Protein AF-A0A7X4C287-F1 (afdb_monomer_lite)

Sequence (503 aa):
ALVDRQGRLVGMMSAIFASAGDTDIGINFAVSSELLLRVAEALISDGRVEYPAPGWRLEAAGRDRLARLAAPLVGAVSEGGPAARAGIRPGDTILKIGARRVRTPRDAVAALAVIRDPAAPLDIALLRGGQERVVALSFDAAPKAADPPDRPEATVDCPHPAPVCRVRQAVFPVSSFDPAASATRIGPALLVTNRHVVADRVNAVVHTPGGPRDARVVSSAYPGDLVLVAVPGLPADGFVPDLDGEVPDDGEFYAVGVDVARREVRVFDPGVLIAGPAEGAHLGRLHIRSRMQPGVSGGALVDERGQLVGIAVGGGEGRFEALPLDAVRSLLALRSDANAAETTGRLGAAFADCAAGMDAFRGRETDRTDRAELVETCAAARNHGQLLEAGRLLARAGDFDAAIALHGQAADQVPNSINARISLLVSLQLGGRFDEMTEHARRLMRMAPEDPQALRFAIQSGVWGNEPELAEEGYRALLKADPRQAEAARRFIDAAPPAPRRR

Foldseek 3Di:
DDADPVRHQQFAFDDQDDDPDDDRPVDTDTDGVLLVVLQVVCCVPPVDDDQDDQQWDWDFDDPVCCVVPQFTFGQQGHPPGQCVVLVHGGGKTWQDKAVFGHRGPVSVSVSRSSDNALQDFIWTWIDDPNDIDITTGHHPPPPPDDDDPDDPDDDPQANAQPLQFLQLLQKWWKAALNHFAIWGAAAQFKTKFFLLRHQQHQWIWTQDPVGIFIWGWQFFLQQAGMTMIGTPPRDNPTDHADLPDADDQWAWKWQWWAPPVVRGIYIFDIWIWLDFFPVPQLFAKTKIQTDDDPGSGNTFIAGSSNHTAFGFHADDPSIGITGGSVSVVNRVVRSPPPCRVVSSNQLSNLSVQLVVLLVVLVPDQDDPVSLVVNLVSQVSNLYLVSLLSNLVSCVVNLNLVSSLVSLVSSCSNHVLDLSSLLSNLVSCLQQLVLLVLQVSLVSNCVSPVLDLSSLVSQLSSCQQNVNVVSNVSSLVSCCVNPVVVSVVSVCCNVPPDHRDDRD

pLDDT: mean 87.01, std 13.42, range [31.7, 98.62]

Secondary structure (DSSP, 8-state):
-EE-TT--EEEEEEEE---TTS---S-EEEEEHHHHHHHHHHHHHTSS------SEEEEPPPHHHHTT----EEEEE-TTSHHHHTT--TT-EEEEETTEE-SSHHHHHHHHTT-S-SSS-EEEEEEETTEEEEEEE-PPPPP-PPPPS------TT--S-HHHHHGGGGEEEEESSSSSEEEEEEETTEEEE-HHHHTT-SEEEEEETTEEEEEEEEP----SS-EEEE-TT--TTS----S-----SSS-EEEEEEETTTTEEEEPPPB-EEE-PPTT-TT--EEE-S---TT-TT-EEEETT--EEEEEEEEETTEEEEEEHHHHHHHHHGGG-TTHHHHHHHHHHHHHHHHHHHHHHHTS---HHHHHHHHHHHHHHT-HHHHHHHHHHHHHTT-HHHHHHHHHHHHHHSTT-HHHHHHHHHHHHHTT-HHHHHHHHHHHHHHSTT-HHHHHHHHHHHHHTT-HHHHHHHHHHHHHH-HHHHHHHHHHHHTPPPPPPP-

Radius of gyration: 26.5 Å; chains: 1; bounding box: 57×56×80 Å

Structure (mmCIF, N/CA/C/O backbone):
data_AF-A0A7X4C287-F1
#
_entry.id   AF-A0A7X4C287-F1
#
loop_
_atom_site.group_PDB
_atom_site.id
_atom_site.type_symbol
_atom_site.label_atom_id
_atom_site.label_alt_id
_atom_site.label_comp_id
_atom_site.label_asym_id
_atom_site.label_entity_id
_atom_site.label_seq_id
_atom_site.pdbx_PDB_ins_code
_atom_site.Cartn_x
_atom_site.Cartn_y
_atom_site.Cartn_z
_atom_site.occupancy
_atom_site.B_iso_or_equiv
_atom_site.auth_seq_id
_atom_site.auth_comp_id
_atom_site.auth_asym_id
_atom_site.auth_atom_id
_atom_site.pdbx_PDB_model_num
ATOM 1 N N . ALA A 1 1 ? -8.483 24.176 -8.785 1.00 72.50 1 ALA A N 1
ATOM 2 C CA . ALA A 1 1 ? -9.586 24.427 -9.741 1.00 72.50 1 ALA A CA 1
ATOM 3 C C . ALA A 1 1 ? -9.074 25.319 -10.870 1.00 72.50 1 ALA A C 1
ATOM 5 O O . ALA A 1 1 ? -8.222 26.152 -10.594 1.00 72.50 1 ALA A O 1
ATOM 6 N N . LEU A 1 2 ? -9.554 25.140 -12.104 1.00 80.25 2 LEU A N 1
ATOM 7 C CA . LEU A 1 2 ? -9.300 26.037 -13.236 1.00 80.25 2 LEU A CA 1
ATOM 8 C C . LEU A 1 2 ? -10.534 26.923 -13.434 1.00 80.25 2 LEU A C 1
ATOM 10 O O . LEU A 1 2 ? -11.640 26.405 -13.612 1.00 80.25 2 LEU A O 1
ATOM 14 N N . VAL A 1 3 ? -10.346 28.240 -13.388 1.00 83.50 3 VAL A N 1
ATOM 15 C CA . VAL A 1 3 ? -11.427 29.233 -13.464 1.00 83.50 3 VAL A CA 1
ATOM 16 C C . VAL A 1 3 ? -11.161 30.242 -14.581 1.00 83.50 3 VAL A C 1
ATOM 18 O O . VAL A 1 3 ? -10.005 30.525 -14.893 1.00 83.50 3 VAL A O 1
ATOM 21 N N . ASP A 1 4 ? -12.214 30.763 -15.209 1.00 84.25 4 ASP A N 1
ATOM 22 C CA . ASP A 1 4 ? -12.087 31.834 -16.205 1.00 84.25 4 ASP A CA 1
ATOM 23 C C . ASP A 1 4 ? -11.972 33.233 -15.565 1.00 84.25 4 ASP A C 1
ATOM 25 O O . ASP A 1 4 ? -11.997 33.387 -14.343 1.00 84.25 4 ASP A O 1
ATOM 29 N N . ARG A 1 5 ? -11.849 34.287 -16.389 1.00 84.12 5 ARG A N 1
ATOM 30 C CA . ARG A 1 5 ? -11.689 35.681 -15.915 1.00 84.12 5 ARG A CA 1
ATOM 31 C C . ARG A 1 5 ? -12.911 36.218 -15.158 1.00 84.12 5 ARG A C 1
ATOM 33 O O . ARG A 1 5 ? -12.816 37.280 -14.554 1.00 84.12 5 ARG A O 1
ATOM 40 N N . GLN A 1 6 ? -14.040 35.515 -15.208 1.00 90.56 6 GLN A N 1
ATOM 41 C CA . GLN A 1 6 ? -15.276 35.834 -14.497 1.00 90.56 6 GLN A CA 1
ATOM 42 C C . GLN A 1 6 ? -15.448 34.973 -13.233 1.00 90.56 6 GLN A C 1
ATOM 44 O O . GLN A 1 6 ? -16.472 35.074 -12.564 1.00 90.56 6 GLN A O 1
ATOM 49 N N . GLY A 1 7 ? -14.466 34.125 -12.902 1.00 79.31 7 GLY A N 1
ATOM 50 C CA . GLY A 1 7 ? -14.496 33.241 -11.738 1.00 79.31 7 GLY A CA 1
ATOM 51 C C . GLY A 1 7 ? -15.322 31.967 -11.932 1.00 79.31 7 GLY A C 1
ATOM 52 O O . GLY A 1 7 ? -15.587 31.264 -10.958 1.00 79.31 7 GLY A O 1
ATOM 53 N N . ARG A 1 8 ? -15.738 31.632 -13.161 1.00 85.75 8 ARG A N 1
ATOM 54 C CA . ARG A 1 8 ? -16.513 30.408 -13.423 1.00 85.75 8 ARG A CA 1
ATOM 55 C C . ARG A 1 8 ? -15.588 29.199 -13.486 1.00 85.75 8 ARG A C 1
ATOM 57 O O . ARG A 1 8 ? -14.542 29.254 -14.128 1.00 85.75 8 ARG A O 1
ATOM 64 N N . LEU A 1 9 ? -15.994 28.088 -12.868 1.00 77.50 9 LEU A N 1
ATOM 65 C CA . LEU A 1 9 ? -15.259 26.822 -12.916 1.00 77.50 9 LEU A CA 1
ATOM 66 C C . LEU A 1 9 ? -15.301 26.225 -14.331 1.00 77.50 9 LEU A C 1
ATOM 68 O O . LEU A 1 9 ? -16.338 25.744 -14.788 1.00 77.50 9 LEU A O 1
ATOM 72 N N . VAL A 1 10 ? -14.155 26.203 -15.007 1.00 85.44 10 VAL A N 1
ATOM 73 C CA . VAL A 1 10 ? -14.007 25.620 -16.352 1.00 85.44 10 VAL A CA 1
ATOM 74 C C . VAL A 1 10 ? -13.330 24.247 -16.330 1.00 85.44 10 VAL A C 1
ATOM 76 O O . VAL A 1 10 ? -13.422 23.497 -17.302 1.00 85.44 10 VAL A O 1
ATOM 79 N N . GLY A 1 11 ? -12.702 23.864 -15.214 1.00 82.12 11 GLY A N 1
ATOM 80 C CA . GLY A 1 11 ? -12.133 22.528 -15.056 1.00 82.12 11 GLY A CA 1
ATOM 81 C C . GLY A 1 11 ? -11.500 22.250 -13.697 1.00 82.12 11 GLY A C 1
ATOM 82 O O . GLY A 1 11 ? -11.347 23.134 -12.854 1.00 82.12 11 GLY A O 1
ATOM 83 N N . MET A 1 12 ? -11.107 20.999 -13.484 1.00 81.12 12 MET A N 1
ATOM 84 C CA . MET A 1 12 ? -10.323 20.550 -12.337 1.00 81.12 12 MET A CA 1
ATOM 85 C C . MET A 1 12 ? -8.932 20.162 -12.816 1.00 81.12 12 MET A C 1
ATOM 87 O O . MET A 1 12 ? -8.792 19.366 -13.737 1.00 81.12 12 MET A O 1
ATOM 91 N N . MET A 1 13 ? -7.912 20.731 -12.181 1.00 75.81 13 MET A N 1
ATOM 92 C CA . MET A 1 13 ? -6.512 20.392 -12.433 1.00 75.81 13 MET A CA 1
ATOM 93 C C . MET A 1 13 ? -6.326 18.894 -12.197 1.00 75.81 13 MET A C 1
ATOM 95 O O . MET A 1 13 ? -6.603 18.417 -11.100 1.00 75.81 13 MET A O 1
ATOM 99 N N . SER A 1 14 ? -5.938 18.161 -13.234 1.00 61.72 14 SER A N 1
ATOM 100 C CA . SER A 1 14 ? -5.915 16.696 -13.225 1.00 61.72 14 SER A CA 1
ATOM 101 C C . SER A 1 14 ? -4.514 16.126 -13.400 1.00 61.72 14 SER A C 1
ATOM 103 O O . SER A 1 14 ? -4.267 15.003 -12.979 1.00 61.72 14 SER A O 1
ATOM 105 N N . ALA A 1 15 ? -3.607 16.878 -14.032 1.00 47.62 15 ALA A N 1
ATOM 106 C CA . ALA A 1 15 ? -2.198 16.524 -14.147 1.00 47.62 15 ALA A CA 1
ATOM 107 C C . ALA A 1 15 ? -1.341 17.764 -14.439 1.00 47.62 15 ALA A C 1
ATOM 109 O O . ALA A 1 15 ? -1.744 18.646 -15.200 1.00 47.62 15 ALA A O 1
ATOM 110 N N . ILE A 1 16 ? -0.133 17.784 -13.881 1.00 43.06 16 ILE A N 1
ATOM 111 C CA . ILE A 1 16 ? 0.959 18.671 -14.292 1.00 43.06 16 ILE A CA 1
ATOM 112 C C . ILE A 1 16 ? 1.892 17.812 -15.139 1.00 43.06 16 ILE A C 1
ATOM 114 O O . ILE A 1 16 ? 2.242 16.706 -14.721 1.00 43.06 16 ILE A O 1
ATOM 118 N N . PHE A 1 17 ? 2.273 18.268 -16.332 1.00 36.88 17 PHE A N 1
ATOM 119 C CA . PHE A 1 17 ? 3.331 17.574 -17.061 1.00 36.88 17 PHE A CA 1
ATOM 120 C C . PHE A 1 17 ? 4.672 17.969 -16.443 1.00 36.88 17 PHE A C 1
ATOM 122 O O . PHE A 1 17 ? 5.236 19.003 -16.781 1.00 36.88 17 PHE A O 1
ATOM 129 N N . ALA A 1 18 ? 5.172 17.130 -15.542 1.00 38.06 18 ALA A N 1
ATOM 130 C CA . ALA A 1 18 ? 6.602 16.980 -15.340 1.00 38.06 18 ALA A CA 1
ATOM 131 C C . ALA A 1 18 ? 7.008 15.744 -16.147 1.00 38.06 18 ALA A C 1
ATOM 133 O O . ALA A 1 18 ? 6.605 14.622 -15.828 1.00 38.06 18 ALA A O 1
ATOM 134 N N . SER A 1 19 ? 7.743 15.924 -17.243 1.00 31.70 19 SER A N 1
ATOM 135 C CA . SER A 1 19 ? 8.478 14.801 -17.833 1.00 31.70 19 SER A CA 1
ATOM 136 C C . SER A 1 19 ? 9.385 14.212 -16.751 1.00 31.70 19 SER A C 1
ATOM 138 O O . SER A 1 19 ? 9.904 14.955 -15.921 1.00 31.70 19 SER A O 1
ATOM 140 N N . ALA A 1 20 ? 9.558 12.887 -16.723 1.00 47.16 20 ALA A N 1
ATOM 141 C CA . ALA A 1 20 ? 10.474 12.236 -15.790 1.00 47.16 20 ALA A CA 1
ATOM 142 C C . ALA A 1 20 ? 11.896 12.804 -15.992 1.00 47.16 20 ALA A C 1
ATOM 144 O O . ALA A 1 20 ? 12.608 12.395 -16.906 1.00 47.16 20 ALA A O 1
ATOM 145 N N . GLY A 1 21 ? 12.244 13.795 -15.163 1.00 53.41 21 GLY A N 1
ATOM 146 C CA . GLY A 1 21 ? 13.443 14.626 -15.254 1.00 53.41 21 GLY A CA 1
ATOM 147 C C . GLY A 1 21 ? 13.271 15.960 -16.001 1.00 53.41 21 GLY A C 1
ATOM 148 O O . GLY A 1 21 ? 13.894 16.112 -17.042 1.00 53.41 21 GLY A O 1
ATOM 149 N N . ASP A 1 22 ? 12.425 16.886 -15.529 1.00 39.62 22 ASP A N 1
ATOM 150 C CA . ASP A 1 22 ? 12.721 18.331 -15.342 1.00 39.62 22 ASP A CA 1
ATOM 151 C C . ASP A 1 22 ? 11.448 19.116 -14.943 1.00 39.62 22 ASP A C 1
ATOM 153 O O . ASP A 1 22 ? 10.330 18.615 -15.059 1.00 39.62 22 ASP A O 1
ATOM 157 N N . THR A 1 23 ? 11.667 20.321 -14.412 1.00 42.25 23 THR A N 1
ATOM 158 C CA . THR A 1 23 ? 10.747 21.351 -13.880 1.00 42.25 23 THR A CA 1
ATOM 159 C C . THR A 1 23 ? 9.369 21.518 -14.549 1.00 42.25 23 THR A C 1
ATOM 161 O O . THR A 1 23 ? 9.158 21.188 -15.714 1.00 42.25 23 THR A O 1
ATOM 164 N N . ASP A 1 24 ? 8.419 22.110 -13.803 1.00 46.09 24 ASP A N 1
ATOM 165 C CA . ASP A 1 24 ? 7.130 22.584 -14.335 1.00 46.09 24 ASP A CA 1
ATOM 166 C C . ASP A 1 24 ? 7.372 23.595 -15.471 1.00 46.09 24 ASP A C 1
ATOM 168 O O . ASP A 1 24 ? 7.812 24.722 -15.247 1.00 46.09 24 ASP A O 1
ATOM 172 N N . ILE A 1 25 ? 7.090 23.181 -16.708 1.00 47.09 25 ILE A N 1
ATOM 173 C CA . ILE A 1 25 ? 7.227 24.009 -17.916 1.00 47.09 25 ILE A CA 1
ATOM 174 C C . ILE A 1 25 ? 6.059 24.997 -18.107 1.00 47.09 25 ILE A C 1
ATOM 176 O O . ILE A 1 25 ? 5.927 25.602 -19.171 1.00 47.09 25 ILE A O 1
ATOM 180 N N . GLY A 1 26 ? 5.179 25.155 -17.111 1.00 47.06 26 GLY A N 1
ATOM 181 C CA . GLY A 1 26 ? 4.063 26.101 -17.137 1.00 47.06 26 GLY A CA 1
ATOM 182 C C . GLY A 1 26 ? 2.848 25.617 -17.934 1.00 47.06 26 GLY A C 1
ATOM 183 O O . GLY A 1 26 ? 1.980 26.421 -18.281 1.00 47.06 26 GLY A O 1
ATOM 184 N N . ILE A 1 27 ? 2.754 24.313 -18.225 1.00 53.16 27 ILE A N 1
ATOM 185 C CA . ILE A 1 27 ? 1.614 23.704 -18.921 1.00 53.16 27 ILE A CA 1
ATOM 186 C C . ILE A 1 27 ? 0.907 22.738 -17.978 1.00 53.16 27 ILE A C 1
ATOM 188 O O . ILE A 1 27 ? 1.402 21.663 -17.639 1.00 53.16 27 ILE A O 1
ATOM 192 N N . ASN A 1 28 ? -0.307 23.124 -17.610 1.00 58.56 28 ASN A N 1
ATOM 193 C CA . ASN A 1 28 ? -1.145 22.398 -16.679 1.00 58.56 28 ASN A CA 1
ATOM 194 C C . ASN A 1 28 ? -2.379 21.841 -17.386 1.00 58.56 28 ASN A C 1
ATOM 196 O O . ASN A 1 28 ? -3.052 22.552 -18.136 1.00 58.56 28 ASN A O 1
ATOM 200 N N . PHE A 1 29 ? -2.697 20.575 -17.131 1.00 68.88 29 PHE A N 1
ATOM 201 C CA . PHE A 1 29 ? -3.876 19.933 -17.692 1.00 68.88 29 PHE A CA 1
ATOM 202 C C . PHE A 1 29 ? -5.019 19.969 -16.688 1.00 68.88 29 PHE A C 1
ATOM 204 O O . PHE A 1 29 ? -4.877 19.587 -15.523 1.00 68.88 29 PHE A O 1
ATOM 211 N N . ALA A 1 30 ? -6.179 20.399 -17.171 1.00 74.69 30 ALA A N 1
ATOM 212 C CA . ALA A 1 30 ? -7.422 20.316 -16.434 1.00 74.69 30 ALA A CA 1
ATOM 213 C C . ALA A 1 30 ? -8.404 19.404 -17.168 1.00 74.69 30 ALA A C 1
ATOM 215 O O . ALA A 1 30 ? -8.601 19.515 -18.380 1.00 74.69 30 ALA A O 1
ATOM 216 N N . VAL A 1 31 ? -9.063 18.539 -16.408 1.00 80.38 31 VAL A N 1
ATOM 217 C CA . VAL A 1 31 ? -10.293 17.880 -16.834 1.00 80.38 31 VAL A CA 1
ATOM 218 C C . VAL A 1 31 ? -11.388 18.942 -16.897 1.00 80.38 31 VAL A C 1
ATOM 220 O O . VAL A 1 31 ? -11.570 19.706 -15.950 1.00 80.38 31 VAL A O 1
ATOM 223 N N . SER A 1 32 ? -12.116 19.008 -18.013 1.00 83.19 32 SER A N 1
ATOM 224 C CA . SER A 1 32 ? -13.195 19.987 -18.206 1.00 83.19 32 SER A CA 1
ATOM 225 C C . SER A 1 32 ? -14.269 19.865 -17.124 1.00 83.19 32 SER A C 1
ATOM 227 O O . SER A 1 32 ? -14.614 18.746 -16.734 1.00 83.19 32 SER A O 1
ATOM 229 N N . SER A 1 33 ? -14.868 20.986 -16.721 1.00 83.12 33 SER A N 1
ATOM 230 C CA . SER A 1 33 ? -15.991 20.987 -15.776 1.00 83.12 33 SER A CA 1
ATOM 231 C C . SER A 1 33 ? -17.195 20.192 -16.293 1.00 83.12 33 SER A C 1
ATOM 233 O O . SER A 1 33 ? -17.889 19.577 -15.500 1.00 83.12 33 SER A O 1
ATOM 235 N N . GLU A 1 34 ? -17.397 20.113 -17.610 1.00 82.56 34 GLU A N 1
ATOM 236 C CA . GLU A 1 34 ? -18.433 19.276 -18.230 1.00 82.56 34 GLU A CA 1
ATOM 237 C C . GLU A 1 34 ? -18.241 17.780 -17.923 1.00 82.56 34 GLU A C 1
ATOM 239 O O . GLU A 1 34 ? -19.153 17.134 -17.409 1.00 82.56 34 GLU A O 1
ATOM 244 N N . LEU A 1 35 ? -17.040 17.244 -18.173 1.00 83.75 35 LEU A N 1
ATOM 245 C CA . LEU A 1 35 ? -16.695 15.862 -17.818 1.00 83.75 35 LEU A CA 1
ATOM 246 C C . LEU A 1 35 ? -16.789 15.629 -16.306 1.00 83.75 35 LEU A C 1
ATOM 248 O O . LEU A 1 35 ? -17.308 14.604 -15.878 1.00 83.75 35 LEU A O 1
ATOM 252 N N . LEU A 1 36 ? -16.321 16.587 -15.503 1.00 82.62 36 LEU A N 1
ATOM 253 C CA . LEU A 1 36 ? -16.396 16.505 -14.047 1.00 82.62 36 LEU A CA 1
ATOM 254 C C . LEU A 1 36 ? -17.843 16.432 -13.550 1.00 82.62 36 LEU A C 1
ATOM 256 O O . LEU A 1 36 ? -18.150 15.593 -12.711 1.00 82.62 36 LEU A O 1
ATOM 260 N N . LEU A 1 37 ? -18.728 17.275 -14.085 1.00 82.44 37 LEU A N 1
ATOM 261 C CA . LEU A 1 37 ? -20.148 17.277 -13.741 1.00 82.44 37 LEU A CA 1
ATOM 262 C C . LEU A 1 37 ? -20.827 15.980 -14.175 1.00 82.44 37 LEU A C 1
ATOM 264 O O . LEU A 1 37 ? -21.576 15.423 -13.386 1.00 82.44 37 LEU A O 1
ATOM 268 N N . ARG A 1 38 ? -20.528 15.460 -15.372 1.00 85.06 38 ARG A N 1
ATOM 269 C CA . ARG A 1 38 ? -21.048 14.160 -15.827 1.00 85.06 38 ARG A CA 1
ATOM 270 C C . ARG A 1 38 ? -20.617 13.027 -14.896 1.00 85.06 38 ARG A C 1
ATOM 272 O O . ARG A 1 38 ? -21.438 12.208 -14.508 1.00 85.06 38 ARG A O 1
ATOM 279 N N . VAL A 1 39 ? -19.328 12.967 -14.561 1.00 82.75 39 VAL A N 1
ATOM 280 C CA . VAL A 1 39 ? -18.770 11.942 -13.667 1.00 82.75 39 VAL A CA 1
ATOM 281 C C . VAL A 1 39 ? -19.390 12.050 -12.279 1.00 82.75 39 VAL A C 1
ATOM 283 O O . VAL A 1 39 ? -19.796 11.038 -11.722 1.00 82.75 39 VAL A O 1
ATOM 286 N N . ALA A 1 40 ? -19.499 13.263 -11.736 1.00 79.19 40 ALA A N 1
ATOM 287 C CA . ALA A 1 40 ? -20.133 13.492 -10.445 1.00 79.19 40 ALA A CA 1
ATOM 288 C C . ALA A 1 40 ? -21.609 13.072 -10.462 1.00 79.19 40 ALA A C 1
ATOM 290 O O . ALA A 1 40 ? -22.034 12.352 -9.569 1.00 79.19 40 ALA A O 1
ATOM 291 N N . GLU A 1 41 ? -22.365 13.464 -11.489 1.00 78.56 41 GLU A N 1
ATOM 292 C CA . GLU A 1 41 ? -23.777 13.110 -11.649 1.00 78.56 41 GLU A CA 1
ATOM 293 C C . GLU A 1 41 ? -23.967 11.592 -11.748 1.00 78.56 41 GLU A C 1
ATOM 295 O O . GLU A 1 41 ? -24.723 11.050 -10.956 1.00 78.56 41 GLU A O 1
ATOM 300 N N . ALA A 1 42 ? -23.202 10.897 -12.597 1.00 74.31 42 ALA A N 1
ATOM 301 C CA . ALA A 1 42 ? -23.262 9.436 -12.732 1.00 74.31 42 ALA A CA 1
ATOM 302 C C . ALA A 1 42 ? -22.866 8.691 -11.440 1.00 74.31 42 ALA A C 1
ATOM 304 O O . ALA A 1 42 ? -23.449 7.668 -11.091 1.00 74.31 42 ALA A O 1
ATOM 305 N N . LEU A 1 43 ? -21.890 9.210 -10.687 1.00 72.44 43 LEU A N 1
ATOM 306 C CA . LEU A 1 43 ? -21.524 8.650 -9.382 1.00 72.44 43 LEU A CA 1
ATOM 307 C C . LEU A 1 43 ? -22.593 8.904 -8.310 1.00 72.44 43 LEU A C 1
ATOM 309 O O . LEU A 1 43 ? -22.719 8.093 -7.394 1.00 72.44 43 LEU A O 1
ATOM 313 N N . ILE A 1 44 ? -23.336 10.010 -8.410 1.00 71.62 44 ILE A N 1
ATOM 314 C CA . ILE A 1 44 ? -24.450 10.345 -7.515 1.00 71.62 44 ILE A CA 1
ATOM 315 C C . ILE A 1 44 ? -25.695 9.512 -7.853 1.00 71.62 44 ILE A C 1
ATOM 317 O O . ILE A 1 44 ? -26.338 9.018 -6.932 1.00 71.62 44 ILE A O 1
ATOM 321 N N . SER A 1 45 ? -26.040 9.353 -9.136 1.00 69.75 45 SER A N 1
ATOM 322 C CA . SER A 1 45 ? -27.241 8.634 -9.581 1.00 69.75 45 SER A CA 1
ATOM 323 C C . SER A 1 45 ? -27.068 7.119 -9.558 1.00 69.75 45 SER A C 1
ATOM 325 O O . SER A 1 45 ? -27.901 6.415 -8.995 1.00 69.75 45 SER A O 1
ATOM 327 N N . ASP A 1 46 ? -25.983 6.621 -10.152 1.00 69.50 46 ASP A N 1
ATOM 328 C CA . ASP A 1 46 ? -25.831 5.206 -10.510 1.00 69.50 46 ASP A CA 1
ATOM 329 C C . ASP A 1 46 ? -24.678 4.522 -9.760 1.00 69.50 46 ASP A C 1
ATOM 331 O O . ASP A 1 46 ? -24.461 3.318 -9.903 1.00 69.50 46 ASP A O 1
ATOM 335 N N . GLY A 1 47 ? -23.905 5.278 -8.970 1.00 67.75 47 GLY A N 1
ATOM 336 C CA . GLY A 1 47 ? -22.785 4.770 -8.168 1.00 67.75 47 GLY A CA 1
ATOM 337 C C . GLY A 1 47 ? -21.546 4.357 -8.974 1.00 67.75 47 GLY A C 1
ATOM 338 O O . GLY A 1 47 ? -20.525 3.997 -8.387 1.00 67.75 47 GLY A O 1
ATOM 339 N N . ARG A 1 48 ? -21.599 4.436 -10.308 1.00 71.88 48 ARG A N 1
ATOM 340 C CA . ARG A 1 48 ? -20.523 4.066 -11.238 1.00 71.88 48 ARG A CA 1
ATOM 341 C C . ARG A 1 48 ? -20.568 4.934 -12.490 1.00 71.88 48 ARG A C 1
ATOM 343 O O . ARG A 1 48 ? -21.604 5.482 -12.841 1.00 71.88 48 ARG A O 1
ATOM 350 N N . VAL A 1 49 ? -19.437 5.037 -13.185 1.00 75.62 49 VAL A N 1
ATOM 351 C CA . VAL A 1 49 ? -19.339 5.772 -14.455 1.00 75.62 49 VAL A CA 1
ATOM 352 C C . VAL A 1 49 ? -19.075 4.788 -15.579 1.00 75.62 49 VAL A C 1
ATOM 354 O O . VAL A 1 49 ? -18.008 4.180 -15.631 1.00 75.62 49 VAL A O 1
ATOM 357 N N . GLU A 1 50 ? -20.015 4.676 -16.511 1.00 75.00 50 GLU A N 1
ATOM 358 C CA . GLU A 1 50 ? -19.817 3.926 -17.749 1.00 75.00 50 GLU A CA 1
ATOM 359 C C . GLU A 1 50 ? -19.485 4.878 -18.906 1.00 75.00 50 GLU A C 1
ATOM 361 O O . GLU A 1 50 ? -20.038 5.977 -19.042 1.00 75.00 50 GLU A O 1
ATOM 366 N N . TYR A 1 51 ? -18.539 4.472 -19.752 1.00 80.12 51 TYR A N 1
ATOM 367 C CA . TYR A 1 51 ? -18.180 5.207 -20.960 1.00 80.12 51 TYR A CA 1
ATOM 368 C C . TYR A 1 51 ? -18.747 4.474 -22.177 1.00 80.12 51 TYR A C 1
ATOM 370 O O . TYR A 1 51 ? -18.443 3.294 -22.359 1.00 80.12 51 TYR A O 1
ATOM 378 N N . PRO A 1 52 ? -19.551 5.145 -23.019 1.00 81.12 52 PRO A N 1
ATOM 379 C CA . PRO A 1 52 ? -20.187 4.492 -24.151 1.00 81.12 52 PRO A CA 1
ATOM 380 C C . PRO A 1 52 ? -19.138 4.019 -25.165 1.00 81.12 52 PRO A C 1
ATOM 382 O O . PRO A 1 52 ? -18.298 4.794 -25.631 1.00 81.12 52 PRO A O 1
ATOM 385 N N . ALA A 1 53 ? -19.186 2.731 -25.510 1.00 86.81 53 ALA A N 1
ATOM 386 C CA . ALA A 1 53 ? -18.292 2.120 -26.486 1.00 86.81 53 ALA A CA 1
ATOM 387 C C . ALA A 1 53 ? -18.954 2.130 -27.878 1.00 86.81 53 ALA A C 1
ATOM 389 O O . ALA A 1 53 ? -19.930 1.414 -28.096 1.00 86.81 53 ALA A O 1
ATOM 390 N N . PRO A 1 54 ? -18.449 2.909 -28.853 1.00 89.50 54 PRO A N 1
ATOM 391 C CA . PRO A 1 54 ? -19.110 3.076 -30.153 1.00 89.50 54 PRO A CA 1
ATOM 392 C C . PRO A 1 54 ? -18.990 1.847 -31.056 1.00 89.50 54 PRO A C 1
ATOM 394 O O . PRO A 1 54 ? -19.690 1.753 -32.058 1.00 89.50 54 PRO A O 1
ATOM 397 N N . GLY A 1 55 ? -18.106 0.897 -30.736 1.00 91.00 55 GLY A N 1
ATOM 398 C CA . GLY A 1 55 ? -17.879 -0.280 -31.575 1.00 91.00 55 GLY A CA 1
ATOM 399 C C . GLY A 1 55 ? -17.191 0.042 -32.905 1.00 91.00 55 GLY A C 1
ATOM 400 O O . GLY A 1 55 ? -17.272 -0.748 -33.836 1.00 91.00 55 GLY A O 1
ATOM 401 N N . TRP A 1 56 ? -16.512 1.187 -33.021 1.00 94.00 56 TRP A N 1
ATOM 402 C CA . TRP A 1 56 ? -15.594 1.485 -34.123 1.00 94.00 56 TRP A CA 1
ATOM 403 C C . TRP A 1 56 ? -14.144 1.501 -33.631 1.00 94.00 56 TRP A C 1
ATOM 405 O O . TRP A 1 56 ? -13.870 1.720 -32.449 1.00 94.00 56 TRP A O 1
ATOM 415 N N . ARG A 1 57 ? -13.194 1.343 -34.552 1.00 93.12 57 ARG A N 1
ATOM 416 C CA . ARG A 1 57 ? -11.777 1.643 -34.336 1.00 93.12 57 ARG A CA 1
ATOM 417 C C . ARG A 1 57 ? -11.367 2.764 -35.271 1.00 93.12 57 ARG A C 1
ATOM 419 O O . ARG A 1 57 ? -11.494 2.627 -36.487 1.00 93.12 57 ARG A O 1
ATOM 426 N N . LEU A 1 58 ? -10.886 3.858 -34.690 1.00 92.94 58 LEU A N 1
ATOM 427 C CA . LEU A 1 58 ? -10.395 5.006 -35.439 1.00 92.94 58 LEU A CA 1
ATOM 428 C C . LEU A 1 58 ? -8.880 4.940 -35.598 1.00 92.94 58 LEU A C 1
ATOM 430 O O . LEU A 1 58 ? -8.154 4.672 -34.643 1.00 92.94 58 LEU A O 1
ATOM 434 N N . GLU A 1 59 ? -8.423 5.252 -36.798 1.00 90.12 59 GLU A N 1
ATOM 435 C CA . GLU A 1 59 ? -7.025 5.371 -37.172 1.00 90.12 59 GLU A CA 1
ATOM 436 C C . GLU A 1 59 ? -6.697 6.840 -37.439 1.00 90.12 59 GLU A C 1
ATOM 438 O O . GLU A 1 59 ? -7.537 7.630 -37.892 1.00 90.12 59 GLU A O 1
ATOM 443 N N . ALA A 1 60 ? -5.463 7.233 -37.126 1.00 84.12 60 ALA A N 1
ATOM 444 C CA . ALA A 1 60 ? -4.988 8.565 -37.462 1.00 84.12 60 ALA A CA 1
ATOM 445 C C . ALA A 1 60 ? -4.943 8.729 -38.988 1.00 84.12 60 ALA A C 1
ATOM 447 O O . ALA A 1 60 ? -4.557 7.812 -39.712 1.00 84.12 60 ALA A O 1
ATOM 448 N N . ALA A 1 61 ? -5.317 9.909 -39.484 1.00 75.38 61 ALA A N 1
ATOM 449 C CA . ALA A 1 61 ? -5.177 10.204 -40.903 1.00 75.38 61 ALA A CA 1
ATOM 450 C C . ALA A 1 61 ? -3.698 10.140 -41.322 1.00 75.38 61 ALA A C 1
ATOM 452 O O . ALA A 1 61 ? -2.828 10.681 -40.641 1.00 75.38 61 ALA A O 1
ATOM 453 N N . GLY A 1 62 ? -3.415 9.505 -42.464 1.00 69.94 62 GLY A N 1
ATOM 454 C CA . GLY A 1 62 ? -2.093 9.562 -43.092 1.00 69.94 62 GLY A CA 1
ATOM 455 C C . GLY A 1 62 ? -1.710 10.997 -43.483 1.00 69.94 62 GLY A C 1
ATOM 456 O O . GLY A 1 62 ? -2.583 11.858 -43.635 1.00 69.94 62 GLY A O 1
ATOM 457 N N . ARG A 1 63 ? -0.407 11.260 -43.665 1.00 64.75 63 ARG A N 1
ATOM 458 C CA . ARG A 1 63 ? 0.145 12.613 -43.909 1.00 64.75 63 ARG A CA 1
ATOM 459 C C . ARG A 1 63 ? -0.557 13.355 -45.057 1.00 64.75 63 ARG A C 1
ATOM 461 O O . ARG A 1 63 ? -0.876 14.532 -44.915 1.00 64.75 63 ARG A O 1
ATOM 468 N N . ASP A 1 64 ? -0.895 12.648 -46.132 1.00 64.62 64 ASP A N 1
ATOM 469 C CA . ASP A 1 64 ? -1.540 13.224 -47.321 1.00 64.62 64 ASP A CA 1
ATOM 470 C C . ASP A 1 64 ? -2.992 13.662 -47.065 1.00 64.62 64 ASP A C 1
ATOM 472 O O . ASP A 1 64 ? -3.470 14.638 -47.647 1.00 64.62 64 ASP A O 1
ATOM 476 N N . ARG A 1 65 ? -3.705 12.963 -46.166 1.00 63.66 65 ARG A N 1
ATOM 477 C CA . ARG A 1 65 ? -5.053 13.351 -45.721 1.00 63.66 65 ARG A CA 1
ATOM 478 C C . ARG A 1 65 ? -5.003 14.447 -44.674 1.00 63.66 65 ARG A C 1
ATOM 480 O O . ARG A 1 65 ? -5.810 15.355 -44.775 1.00 63.66 65 ARG A O 1
ATOM 487 N N . LEU A 1 66 ? -4.058 14.419 -43.735 1.00 61.50 66 LEU A N 1
ATOM 488 C CA . LEU A 1 66 ? -3.878 15.485 -42.737 1.00 61.50 66 LEU A CA 1
ATOM 489 C C . LEU A 1 66 ? -3.754 16.874 -43.383 1.00 61.50 66 LEU A C 1
ATOM 491 O O . LEU A 1 66 ? -4.326 17.832 -42.870 1.00 61.50 66 LEU A O 1
ATOM 495 N N . ALA A 1 67 ? -3.071 16.965 -44.529 1.00 58.91 67 ALA A N 1
ATOM 496 C CA . ALA A 1 67 ? -2.911 18.205 -45.290 1.00 58.91 67 ALA A CA 1
ATOM 497 C C . ALA A 1 67 ? -4.206 18.714 -45.963 1.00 58.91 67 ALA A C 1
ATOM 499 O O . ALA A 1 67 ? -4.299 19.895 -46.284 1.00 58.91 67 ALA A O 1
ATOM 500 N N . ARG A 1 68 ? -5.201 17.844 -46.191 1.00 65.31 68 ARG A N 1
ATOM 501 C CA . ARG A 1 68 ? -6.463 18.173 -46.888 1.00 65.31 68 ARG A CA 1
ATOM 502 C C . ARG A 1 68 ? -7.679 18.202 -45.957 1.00 65.31 68 ARG A C 1
ATOM 504 O O . ARG A 1 68 ? -8.572 19.022 -46.130 1.00 65.31 68 ARG A O 1
ATOM 511 N N . LEU A 1 69 ? -7.723 17.286 -44.994 1.00 68.75 69 LEU A N 1
ATOM 512 C CA . LEU A 1 69 ? -8.814 17.039 -44.060 1.00 68.75 69 LEU A CA 1
ATOM 513 C C . LEU A 1 69 ? -8.251 16.379 -42.787 1.00 68.75 69 LEU A C 1
ATOM 515 O O . LEU A 1 69 ? -8.000 15.174 -42.742 1.00 68.75 69 LEU A O 1
ATOM 519 N N . ALA A 1 70 ? -8.054 17.175 -41.738 1.00 76.50 70 ALA A N 1
ATOM 520 C CA . ALA A 1 70 ? -7.594 16.698 -40.435 1.00 76.50 70 ALA A CA 1
ATOM 521 C C . ALA A 1 70 ? -8.745 16.030 -39.663 1.00 76.50 70 ALA A C 1
ATOM 523 O O . ALA A 1 70 ? -9.375 16.679 -38.830 1.00 76.50 70 ALA A O 1
ATOM 524 N N . ALA A 1 71 ? -9.043 14.768 -39.983 1.00 85.19 71 ALA A N 1
ATOM 525 C CA . ALA A 1 71 ? -10.085 13.965 -39.344 1.00 85.19 71 ALA A CA 1
ATOM 526 C C . ALA A 1 71 ? -9.738 12.459 -39.385 1.00 85.19 71 ALA A C 1
ATOM 528 O O . ALA A 1 71 ? -9.158 12.001 -40.373 1.00 85.19 71 ALA A O 1
ATOM 529 N N . PRO A 1 72 ? -10.059 11.675 -38.338 1.00 90.88 72 PRO A N 1
ATOM 530 C CA . PRO A 1 72 ? -9.699 10.260 -38.257 1.00 90.88 72 PRO A CA 1
ATOM 531 C C . PRO A 1 72 ? -10.534 9.363 -39.178 1.00 90.88 72 PRO A C 1
ATOM 533 O O . PRO A 1 72 ? -11.705 9.636 -39.452 1.00 90.88 72 PRO A O 1
ATOM 536 N N . LEU A 1 73 ? -9.926 8.253 -39.603 1.00 91.75 73 LEU A N 1
ATOM 537 C CA . LEU A 1 73 ? -10.531 7.235 -40.463 1.00 91.75 73 LEU A CA 1
ATOM 538 C C . LEU A 1 73 ? -11.079 6.080 -39.622 1.00 91.75 73 LEU A C 1
ATOM 540 O O . LEU A 1 73 ? -10.423 5.628 -38.691 1.00 91.75 73 LEU A O 1
ATOM 544 N N . VAL A 1 74 ? -12.249 5.556 -39.967 1.00 94.75 74 VAL A N 1
ATOM 545 C CA . VAL A 1 74 ? -12.763 4.302 -39.414 1.00 94.75 74 VAL A CA 1
ATOM 546 C C . VAL A 1 74 ? -12.005 3.143 -40.063 1.00 94.75 74 VAL A C 1
ATOM 548 O O . VAL A 1 74 ? -12.202 2.859 -41.243 1.00 94.75 74 VAL A O 1
ATOM 551 N N . GLY A 1 75 ? -11.134 2.482 -39.302 1.00 90.38 75 GLY A N 1
ATOM 552 C CA . GLY A 1 75 ? -10.375 1.311 -39.755 1.00 90.38 75 GLY A CA 1
ATOM 553 C C . GLY A 1 75 ? -11.154 0.006 -39.597 1.00 90.38 75 GLY A C 1
ATOM 554 O O . GLY A 1 75 ? -11.062 -0.892 -40.427 1.00 90.38 75 GLY A O 1
ATOM 555 N N . ALA A 1 76 ? -11.985 -0.090 -38.557 1.00 92.06 76 ALA A N 1
ATOM 556 C CA . ALA A 1 76 ? -12.881 -1.226 -38.367 1.00 92.06 76 ALA A CA 1
ATOM 557 C C . ALA A 1 76 ? -14.156 -0.832 -37.629 1.00 92.06 76 ALA A C 1
ATOM 559 O O . ALA A 1 76 ? -14.183 0.151 -36.886 1.00 92.06 76 ALA A O 1
ATOM 560 N N . VAL A 1 77 ? -15.185 -1.654 -37.797 1.00 94.81 77 VAL A N 1
ATOM 561 C CA . VAL A 1 77 ? -16.441 -1.576 -37.057 1.00 94.81 77 VAL A CA 1
ATOM 562 C C . VAL A 1 77 ? -16.778 -2.981 -36.568 1.00 94.81 77 VAL A C 1
ATOM 564 O O . VAL A 1 77 ? -16.686 -3.933 -37.340 1.00 94.81 77 VAL A O 1
ATOM 567 N N . SER A 1 78 ? -17.118 -3.111 -35.289 1.00 90.38 78 SER A N 1
ATOM 568 C CA . SER A 1 78 ? -17.579 -4.359 -34.689 1.00 90.38 78 SER A CA 1
ATOM 569 C C . SER A 1 78 ? -18.933 -4.743 -35.273 1.00 90.38 78 SER A C 1
ATOM 571 O O . SER A 1 78 ? -19.863 -3.932 -35.293 1.00 90.38 78 SER A O 1
ATOM 573 N N . GLU A 1 79 ? -19.048 -5.986 -35.726 1.00 86.75 79 GLU A N 1
ATOM 574 C CA . GLU A 1 79 ? -20.290 -6.526 -36.270 1.00 86.75 79 GLU A CA 1
ATOM 575 C C . GLU A 1 79 ? -21.417 -6.457 -35.227 1.00 86.75 79 GLU A C 1
ATOM 577 O O . GLU A 1 79 ? -21.204 -6.727 -34.047 1.00 86.75 79 GLU A O 1
ATOM 582 N N . GLY A 1 80 ? -22.600 -5.994 -35.641 1.00 83.19 80 GLY A N 1
ATOM 583 C CA . GLY A 1 80 ? -23.755 -5.808 -34.754 1.00 83.19 80 GLY A CA 1
ATOM 584 C C . GLY A 1 80 ? -23.643 -4.676 -33.718 1.00 83.19 80 GLY A C 1
ATOM 585 O O . GLY A 1 80 ? -24.631 -4.397 -33.040 1.00 83.19 80 GLY A O 1
ATOM 586 N N . GLY A 1 81 ? -22.495 -3.997 -33.595 1.00 86.69 81 GLY A N 1
ATOM 587 C CA . GLY A 1 81 ? -22.267 -2.930 -32.611 1.00 86.69 81 GLY A CA 1
ATOM 588 C C . GLY A 1 81 ? -22.930 -1.582 -32.954 1.00 86.69 81 GLY A C 1
ATOM 589 O O . GLY A 1 81 ? -23.400 -1.399 -34.080 1.00 86.69 81 GLY A O 1
ATOM 590 N N . PRO A 1 82 ? -22.933 -0.600 -32.025 1.00 91.56 82 PRO A N 1
ATOM 591 C CA . PRO A 1 82 ? -23.605 0.696 -32.200 1.00 91.56 82 PRO A CA 1
ATOM 592 C C . PRO A 1 82 ? -23.252 1.416 -33.510 1.00 91.56 82 PRO A C 1
ATOM 594 O O . PRO A 1 82 ? -24.139 1.819 -34.259 1.00 91.56 82 PRO A O 1
ATOM 597 N N . ALA A 1 83 ? -21.963 1.501 -33.852 1.00 93.19 83 ALA A N 1
ATOM 598 C CA . ALA A 1 83 ? -21.508 2.096 -35.107 1.00 93.19 83 ALA A CA 1
ATOM 599 C C . ALA A 1 83 ? -22.003 1.337 -36.351 1.00 93.19 83 ALA A C 1
ATOM 601 O O . ALA A 1 83 ? -22.408 1.972 -37.325 1.00 93.19 83 ALA A O 1
ATOM 602 N N . ALA A 1 84 ? -22.023 -0.000 -36.324 1.00 92.31 84 ALA A N 1
ATOM 603 C CA . ALA A 1 84 ? -22.545 -0.798 -37.435 1.00 92.31 84 ALA A CA 1
ATOM 604 C C . ALA A 1 84 ? -24.046 -0.554 -37.635 1.00 92.31 84 ALA A C 1
ATOM 606 O O . ALA A 1 84 ? -24.491 -0.367 -38.768 1.00 92.31 84 ALA A O 1
ATOM 607 N N . ARG A 1 85 ? -24.815 -0.491 -36.538 1.00 92.00 85 ARG A N 1
ATOM 608 C CA . ARG A 1 85 ? -26.260 -0.203 -36.558 1.00 92.00 85 ARG A CA 1
ATOM 609 C C . ARG A 1 85 ? -26.567 1.216 -37.034 1.00 92.00 85 ARG A C 1
ATOM 611 O O . ARG A 1 85 ? -27.501 1.402 -37.806 1.00 92.00 85 ARG A O 1
ATOM 618 N N . ALA A 1 86 ? -25.726 2.185 -36.674 1.00 92.44 86 ALA A N 1
ATOM 619 C CA . ALA A 1 86 ? -25.758 3.548 -37.213 1.00 92.44 86 ALA A CA 1
ATOM 620 C C . ALA A 1 86 ? -25.328 3.626 -38.695 1.00 92.44 86 ALA A C 1
ATOM 622 O O . ALA A 1 86 ? -25.324 4.697 -39.303 1.00 92.44 86 ALA A O 1
ATOM 623 N N . GLY A 1 87 ? -24.941 2.497 -39.298 1.00 93.56 87 GLY A N 1
ATOM 624 C CA . GLY A 1 87 ? -24.554 2.403 -40.698 1.00 93.56 87 GLY A CA 1
ATOM 625 C C . GLY A 1 87 ? -23.152 2.927 -40.994 1.00 93.56 87 GLY A C 1
ATOM 626 O O . GLY A 1 87 ? -22.853 3.159 -42.170 1.00 93.56 87 GLY A O 1
ATOM 627 N N . ILE A 1 88 ? -22.304 3.115 -39.976 1.00 96.44 88 ILE A N 1
ATOM 628 C CA . ILE A 1 88 ? -20.890 3.500 -40.097 1.00 96.44 88 ILE A CA 1
ATOM 629 C C . ILE A 1 88 ? -20.083 2.296 -40.572 1.00 96.44 88 ILE A C 1
ATOM 631 O O . ILE A 1 88 ? -20.339 1.158 -40.179 1.00 96.44 88 ILE A O 1
ATOM 635 N N . ARG A 1 89 ? -19.123 2.538 -41.462 1.00 95.19 89 ARG A N 1
ATOM 636 C CA . ARG A 1 89 ? -18.370 1.495 -42.163 1.00 95.19 89 ARG A CA 1
ATOM 637 C C . ARG A 1 89 ? -16.874 1.800 -42.159 1.00 95.19 89 ARG A C 1
ATOM 639 O O . ARG A 1 89 ? -16.492 2.973 -42.120 1.00 95.19 89 ARG A O 1
ATOM 646 N N . PRO A 1 90 ? -16.017 0.768 -42.261 1.00 95.12 90 PRO A N 1
ATOM 647 C CA . PRO A 1 90 ? -14.611 0.975 -42.579 1.00 95.12 90 PRO A CA 1
ATOM 648 C C . PRO A 1 90 ? -14.453 1.868 -43.819 1.00 95.12 90 PRO A C 1
ATOM 650 O O . PRO A 1 90 ? -15.163 1.697 -44.811 1.00 95.12 90 PRO A O 1
ATOM 653 N N . GLY A 1 91 ? -13.545 2.841 -43.748 1.00 91.06 91 GLY A N 1
ATOM 654 C CA . GLY A 1 91 ? -13.322 3.849 -44.788 1.00 91.06 91 GLY A CA 1
ATOM 655 C C . GLY A 1 91 ? -14.040 5.191 -44.576 1.00 91.06 91 GLY A C 1
ATOM 656 O O . GLY A 1 91 ? -13.680 6.168 -45.240 1.00 91.06 91 GLY A O 1
ATOM 657 N N . ASP A 1 92 ? -14.987 5.285 -43.637 1.00 95.00 92 ASP A N 1
ATOM 658 C CA . ASP A 1 92 ? -15.607 6.561 -43.255 1.00 95.00 92 ASP A CA 1
ATOM 659 C C . ASP A 1 92 ? -14.627 7.472 -42.520 1.00 95.00 92 ASP A C 1
ATOM 661 O O . ASP A 1 92 ? -13.809 7.017 -41.729 1.00 95.00 92 ASP A O 1
ATOM 665 N N . THR A 1 93 ? -14.728 8.782 -42.728 1.00 93.50 93 THR A N 1
ATOM 666 C CA . THR A 1 93 ? -13.931 9.765 -41.975 1.00 93.50 93 THR A CA 1
ATOM 667 C C . THR A 1 93 ? -14.828 10.529 -41.009 1.00 93.50 93 THR A C 1
ATOM 669 O O . THR A 1 93 ? -15.775 11.170 -41.452 1.00 93.50 93 THR A O 1
ATOM 672 N N . ILE A 1 94 ? -14.551 10.481 -39.705 1.00 95.44 94 ILE A N 1
ATOM 673 C CA . ILE A 1 94 ? -15.410 11.105 -38.685 1.00 95.44 94 ILE A CA 1
ATOM 674 C C . ILE A 1 94 ? -15.053 12.584 -38.526 1.00 95.44 94 ILE A C 1
ATOM 676 O O . ILE A 1 94 ? -13.949 12.915 -38.109 1.00 95.44 94 ILE A O 1
ATOM 680 N N . LEU A 1 95 ? -15.996 13.474 -38.833 1.00 93.00 95 LEU A N 1
ATOM 681 C CA . LEU A 1 95 ? -15.810 14.928 -38.821 1.00 93.00 95 LEU A CA 1
ATOM 682 C C . LEU A 1 95 ? -16.276 15.565 -37.507 1.00 93.00 95 LEU A C 1
ATOM 684 O O . LEU A 1 95 ? -15.629 16.483 -36.988 1.00 93.00 95 LEU A O 1
ATOM 688 N N . LYS A 1 96 ? -17.416 15.109 -36.973 1.00 93.94 96 LYS A N 1
ATOM 689 C CA . LYS A 1 96 ? -18.004 15.607 -35.720 1.00 93.94 96 LYS A CA 1
ATOM 690 C C . LYS A 1 96 ? -18.725 14.500 -34.960 1.00 93.94 96 LYS A C 1
ATOM 692 O O . LYS A 1 96 ? -19.288 13.599 -35.574 1.00 93.94 96 LYS A O 1
ATOM 697 N N . ILE A 1 97 ? -18.737 14.631 -33.639 1.00 93.88 97 ILE A N 1
ATOM 698 C CA . ILE A 1 97 ? -19.537 13.835 -32.706 1.00 93.88 97 ILE A CA 1
ATOM 699 C C . ILE A 1 97 ? -20.324 14.830 -31.848 1.00 93.88 97 ILE A C 1
ATOM 701 O O . ILE A 1 97 ? -19.731 15.621 -31.107 1.00 93.88 97 ILE A O 1
ATOM 705 N N . GLY A 1 98 ? -21.647 14.848 -32.002 1.00 88.94 98 GLY A N 1
ATOM 706 C CA . GLY A 1 98 ? -22.503 15.915 -31.491 1.00 88.94 98 GLY A CA 1
ATOM 707 C C . GLY A 1 98 ? -22.010 17.291 -31.957 1.00 88.94 98 GLY A C 1
ATOM 708 O O . GLY A 1 98 ? -21.711 17.514 -33.132 1.00 88.94 98 GLY A O 1
ATOM 709 N N . ALA A 1 99 ? -21.841 18.220 -31.015 1.00 85.31 99 ALA A N 1
ATOM 710 C CA . ALA A 1 99 ? -21.314 19.556 -31.300 1.00 85.31 99 ALA A CA 1
ATOM 711 C C . ALA A 1 99 ? -19.779 19.605 -31.480 1.00 85.31 99 ALA A C 1
ATOM 713 O O . ALA A 1 99 ? -19.236 20.631 -31.903 1.00 85.31 99 ALA A O 1
ATOM 714 N N . ARG A 1 100 ? -19.048 18.527 -31.161 1.00 87.94 100 ARG A N 1
ATOM 715 C CA . ARG A 1 100 ? -17.579 18.540 -31.084 1.00 87.94 100 ARG A CA 1
ATOM 716 C C . ARG A 1 100 ? -16.948 18.091 -32.397 1.00 87.94 100 ARG A C 1
ATOM 718 O O . ARG A 1 100 ? -17.222 17.006 -32.902 1.00 87.94 100 ARG A O 1
ATOM 725 N N . ARG A 1 101 ? -16.057 18.923 -32.945 1.00 90.69 101 ARG A N 1
ATOM 726 C CA . ARG A 1 101 ? -15.244 18.571 -34.119 1.00 90.69 101 ARG A CA 1
ATOM 727 C C . ARG A 1 101 ? -14.181 17.548 -33.728 1.00 90.69 101 ARG A C 1
ATOM 729 O O . ARG A 1 101 ? -13.507 17.725 -32.718 1.00 90.69 101 ARG A O 1
ATOM 736 N N . VAL A 1 102 ? -14.006 16.528 -34.560 1.00 92.00 102 VAL A N 1
ATOM 737 C CA . VAL A 1 102 ? -13.040 15.452 -34.342 1.00 92.00 102 VAL A CA 1
ATOM 738 C C . VAL A 1 102 ? -11.895 15.609 -35.334 1.00 92.00 102 VAL A C 1
ATOM 740 O O . VAL A 1 102 ? -12.111 15.535 -36.540 1.00 92.00 102 VAL A O 1
ATOM 743 N N . ARG A 1 103 ? -10.676 15.846 -34.837 1.00 88.31 103 ARG A N 1
ATOM 744 C CA . ARG A 1 103 ? -9.465 15.940 -35.670 1.00 88.31 103 ARG A CA 1
ATOM 745 C C . ARG A 1 103 ? -8.552 14.735 -35.506 1.00 88.31 103 ARG A C 1
ATOM 747 O O . ARG A 1 103 ? -7.854 14.344 -36.437 1.00 88.31 103 ARG A O 1
ATOM 754 N N . THR A 1 104 ? -8.585 14.128 -34.328 1.00 87.00 104 THR A N 1
ATOM 755 C CA . THR A 1 104 ? -7.798 12.957 -33.956 1.00 87.00 104 THR A CA 1
ATOM 756 C C . THR A 1 104 ? -8.692 11.874 -33.348 1.00 87.00 104 THR A C 1
ATOM 758 O O . THR A 1 104 ? -9.777 12.180 -32.848 1.00 87.00 104 THR A O 1
ATOM 761 N N . PRO A 1 105 ? -8.241 10.606 -33.300 1.00 89.44 105 PRO A N 1
ATOM 762 C CA . PRO A 1 105 ? -8.949 9.565 -32.554 1.00 89.44 105 PRO A CA 1
ATOM 763 C C . PRO A 1 105 ? -9.185 9.927 -31.077 1.00 89.44 105 PRO A C 1
ATOM 765 O O . PRO A 1 105 ? -10.210 9.560 -30.509 1.00 89.44 105 PRO A O 1
ATOM 768 N N . ARG A 1 106 ? -8.275 10.695 -30.456 1.00 85.44 106 ARG A N 1
ATOM 769 C CA . ARG A 1 106 ? -8.421 11.155 -29.064 1.00 85.44 106 ARG A CA 1
ATOM 770 C C . ARG A 1 106 ? -9.562 12.157 -28.900 1.00 85.44 106 ARG A C 1
ATOM 772 O O . ARG A 1 106 ? -10.261 12.103 -27.893 1.00 85.44 106 ARG A O 1
ATOM 779 N N . ASP A 1 107 ? -9.800 13.009 -29.895 1.00 86.38 107 ASP A N 1
ATOM 780 C CA . ASP A 1 107 ? -10.932 13.944 -29.868 1.00 86.38 107 ASP A CA 1
ATOM 781 C C . ASP A 1 107 ? -12.266 13.198 -29.865 1.00 86.38 107 ASP A C 1
ATOM 783 O O . ASP A 1 107 ? -13.210 13.634 -29.210 1.00 86.38 107 ASP A O 1
ATOM 787 N N . ALA A 1 108 ? -12.335 12.054 -30.557 1.00 89.25 108 ALA A N 1
ATOM 788 C CA . ALA A 1 108 ? -13.531 11.223 -30.571 1.00 89.25 108 ALA A CA 1
ATOM 789 C C . ALA A 1 108 ? -13.810 10.611 -29.193 1.00 89.25 108 ALA A C 1
ATOM 791 O O . ALA A 1 108 ? -14.939 10.667 -28.715 1.00 89.25 108 ALA A O 1
ATOM 792 N N . VAL A 1 109 ? -12.772 10.096 -28.524 1.00 87.62 109 VAL A N 1
ATOM 793 C CA . VAL A 1 109 ? -12.879 9.593 -27.144 1.00 87.62 109 VAL A CA 1
ATOM 794 C C . VAL A 1 109 ? -13.332 10.709 -26.201 1.00 87.62 109 VAL A C 1
ATOM 796 O O . VAL A 1 109 ? -14.266 10.520 -25.428 1.00 87.62 109 VAL A O 1
ATOM 799 N N . ALA A 1 110 ? -12.729 11.896 -26.301 1.00 84.56 110 ALA A N 1
ATOM 800 C CA . ALA A 1 110 ? -13.088 13.039 -25.467 1.00 84.56 110 ALA A CA 1
ATOM 801 C C . ALA A 1 110 ? -14.520 13.542 -25.719 1.00 84.56 110 ALA A C 1
ATOM 803 O O . ALA A 1 110 ? -15.178 14.001 -24.788 1.00 84.56 110 ALA A O 1
ATOM 804 N N . ALA A 1 111 ? -15.006 13.463 -26.961 1.00 88.25 111 ALA A N 1
ATOM 805 C CA . ALA A 1 111 ? -16.375 13.831 -27.303 1.00 88.25 111 ALA A CA 1
ATOM 806 C C . ALA A 1 111 ? -17.402 12.831 -26.756 1.00 88.25 111 ALA A C 1
ATOM 808 O O . ALA A 1 111 ? -18.439 13.249 -26.253 1.00 88.25 111 ALA A O 1
ATOM 809 N N . LEU A 1 112 ? -17.096 11.532 -26.792 1.00 89.19 112 LEU A N 1
ATOM 810 C CA . LEU A 1 112 ? -17.956 10.491 -26.224 1.00 89.19 112 LEU A CA 1
ATOM 811 C C . LEU A 1 112 ? -17.968 10.517 -24.688 1.00 89.19 112 LEU A C 1
ATOM 813 O O . LEU A 1 112 ? -18.992 10.250 -24.065 1.00 89.19 112 LEU A O 1
ATOM 817 N N . ALA A 1 113 ? -16.846 10.890 -24.068 1.00 85.44 113 ALA A N 1
ATOM 818 C CA . ALA A 1 113 ? -16.694 10.917 -22.617 1.00 85.44 113 ALA A CA 1
ATOM 819 C C . ALA A 1 113 ? -17.573 11.956 -21.900 1.00 85.44 113 ALA A C 1
ATOM 821 O O . ALA A 1 113 ?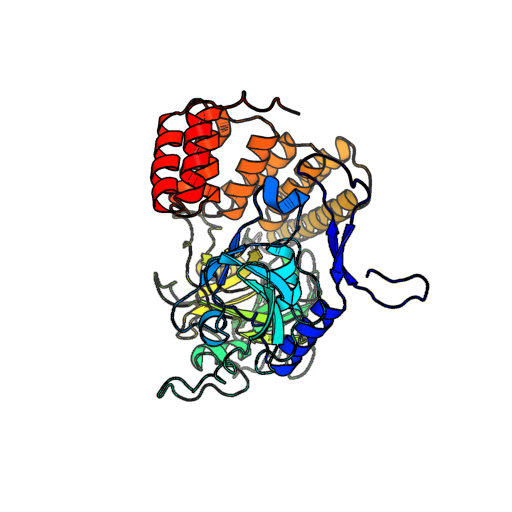 -17.750 11.840 -20.692 1.00 85.44 113 ALA A O 1
ATOM 822 N N . VAL A 1 114 ? -18.117 12.955 -22.602 1.00 85.50 114 VAL A N 1
ATOM 823 C CA . VAL A 1 114 ? -18.985 13.994 -22.011 1.00 85.50 114 VAL A CA 1
ATOM 824 C C . VAL A 1 114 ? -20.483 13.745 -22.231 1.00 85.50 114 VAL A C 1
ATOM 826 O O . VAL A 1 114 ? -21.309 14.520 -21.758 1.00 85.50 114 VAL A O 1
ATOM 829 N N . ILE A 1 115 ? -20.857 12.654 -22.906 1.00 84.25 115 ILE A N 1
ATOM 830 C CA . ILE A 1 115 ? -22.259 12.347 -23.224 1.00 84.25 115 ILE A CA 1
ATOM 831 C C . ILE A 1 115 ? -23.008 11.914 -21.967 1.00 84.25 115 ILE A C 1
ATOM 833 O O . ILE A 1 115 ? -22.666 10.906 -21.349 1.00 84.25 115 ILE A O 1
ATOM 837 N N . ARG A 1 116 ? -24.045 12.670 -21.599 1.00 74.31 116 ARG A N 1
ATOM 838 C CA . ARG A 1 116 ? -24.854 12.404 -20.401 1.00 74.31 116 ARG A CA 1
ATOM 839 C C . ARG A 1 116 ? -25.833 11.254 -20.594 1.00 74.31 116 ARG A C 1
ATOM 841 O O . ARG A 1 116 ? -25.886 10.373 -19.749 1.00 74.31 116 ARG A O 1
ATOM 848 N N . ASP A 1 117 ? -26.540 11.247 -21.719 1.00 78.81 117 ASP A N 1
ATOM 849 C CA . ASP A 1 117 ? -27.511 10.211 -22.059 1.00 78.81 117 ASP A CA 1
ATOM 850 C C . ASP A 1 117 ? -27.020 9.416 -23.281 1.00 78.81 117 ASP A C 1
ATOM 852 O O . ASP A 1 117 ? -27.118 9.906 -24.408 1.00 78.81 117 ASP A O 1
ATOM 856 N N . PRO A 1 118 ? -26.436 8.222 -23.086 1.00 70.19 118 PRO A N 1
ATOM 857 C CA . PRO A 1 118 ? -26.008 7.370 -24.190 1.00 70.19 118 PRO A CA 1
ATOM 858 C C . PRO A 1 118 ? -27.188 6.703 -24.927 1.00 70.19 118 PRO A C 1
ATOM 860 O O . PRO A 1 118 ? -27.011 6.247 -26.055 1.00 70.19 118 PRO A O 1
ATOM 863 N N . ALA A 1 119 ? -28.393 6.657 -24.351 1.00 71.00 119 ALA A N 1
ATOM 864 C CA . ALA A 1 119 ? -29.571 6.146 -25.053 1.00 71.00 119 ALA A CA 1
ATOM 865 C C . ALA A 1 119 ? -30.140 7.180 -26.044 1.00 71.00 119 ALA A C 1
ATOM 867 O O . ALA A 1 119 ? -30.788 6.810 -27.028 1.00 71.00 119 ALA A O 1
ATOM 868 N N . ALA A 1 120 ? -29.869 8.471 -25.823 1.00 81.75 120 ALA A N 1
ATOM 869 C CA . ALA A 1 120 ? -30.236 9.526 -26.756 1.00 81.75 120 ALA A CA 1
ATOM 870 C C . ALA A 1 120 ? -29.466 9.399 -28.092 1.00 81.75 120 ALA A C 1
ATOM 872 O O . ALA A 1 120 ? -28.262 9.122 -28.094 1.00 81.75 120 ALA A O 1
ATOM 873 N N . PRO A 1 121 ? -30.122 9.641 -29.245 1.00 85.12 121 PRO A N 1
ATOM 874 C CA . PRO A 1 121 ? -29.449 9.653 -30.539 1.00 85.12 121 PRO A CA 1
ATOM 875 C C . PRO A 1 121 ? -28.357 10.729 -30.588 1.00 85.12 121 PRO A C 1
ATOM 877 O O . PRO A 1 121 ? -28.624 11.915 -30.399 1.00 85.12 121 PRO A O 1
ATOM 880 N N . LEU A 1 122 ? -27.125 10.314 -30.874 1.00 91.06 122 LEU A N 1
ATOM 881 C CA . LEU A 1 122 ? -25.969 11.189 -31.012 1.00 91.06 122 LEU A CA 1
ATOM 882 C C . LEU A 1 122 ? -25.607 11.377 -32.486 1.00 91.06 122 LEU A C 1
ATOM 884 O O . LEU A 1 122 ? -25.188 10.435 -33.158 1.00 91.06 122 LEU A O 1
ATOM 888 N N . ASP A 1 123 ? -25.685 12.610 -32.974 1.00 94.75 123 ASP A N 1
ATOM 889 C CA . ASP A 1 123 ? -25.326 12.921 -34.357 1.00 94.75 123 ASP A CA 1
ATOM 890 C C . ASP A 1 123 ? -23.823 12.756 -34.617 1.00 94.75 123 ASP A C 1
ATOM 892 O O . ASP A 1 123 ? -22.976 13.387 -33.977 1.00 94.75 123 ASP A O 1
ATOM 896 N N . ILE A 1 124 ? -23.486 11.947 -35.617 1.00 96.25 124 ILE A N 1
ATOM 897 C CA . ILE A 1 124 ? -22.131 11.761 -36.128 1.00 96.25 124 ILE A CA 1
ATOM 898 C C . ILE A 1 124 ? -22.069 12.303 -37.552 1.00 96.25 124 ILE A C 1
ATOM 900 O O . ILE A 1 124 ? -22.642 11.720 -38.472 1.00 96.25 124 ILE A O 1
ATOM 904 N N . ALA A 1 125 ? -21.340 13.401 -37.753 1.00 95.50 125 ALA A N 1
ATOM 905 C CA . ALA A 1 125 ? -21.032 13.879 -39.096 1.00 95.50 125 ALA A CA 1
ATOM 906 C C . ALA A 1 125 ? -19.810 13.124 -39.626 1.00 95.50 125 ALA A C 1
ATOM 908 O O . ALA A 1 125 ? -18.749 13.141 -38.995 1.00 95.50 125 ALA A O 1
ATOM 909 N N . LEU A 1 126 ? -19.942 12.483 -40.784 1.00 95.50 126 LEU A N 1
ATOM 910 C CA . LEU A 1 126 ? -18.894 11.693 -41.420 1.00 95.50 126 LEU A CA 1
ATOM 911 C C . LEU A 1 126 ? -18.783 11.987 -42.915 1.00 95.50 126 LEU A C 1
ATOM 913 O O . LEU A 1 126 ? -19.742 12.407 -43.556 1.00 95.50 126 LEU A O 1
ATOM 917 N N . LEU A 1 127 ? -17.611 11.723 -43.482 1.00 93.06 127 LEU A N 1
ATOM 918 C CA . LEU A 1 127 ? -17.365 11.756 -44.917 1.00 93.06 127 LEU A CA 1
ATOM 919 C C . LEU A 1 127 ? -17.289 10.328 -45.458 1.00 93.06 127 LEU A C 1
ATOM 921 O O . LEU A 1 127 ? -16.464 9.535 -44.997 1.00 93.06 127 LEU A O 1
ATOM 925 N N . ARG A 1 128 ? -18.092 10.027 -46.483 1.00 93.88 128 ARG A N 1
ATOM 926 C CA . ARG A 1 128 ? -18.063 8.751 -47.212 1.00 93.88 128 ARG A CA 1
ATOM 927 C C . ARG A 1 128 ? -18.049 9.020 -48.709 1.00 93.88 128 ARG A C 1
ATOM 929 O O . ARG A 1 128 ? -18.959 9.660 -49.227 1.00 93.88 128 ARG A O 1
ATOM 936 N N . GLY A 1 129 ? -17.017 8.544 -49.407 1.00 85.56 129 GLY A N 1
ATOM 937 C CA . GLY A 1 129 ? -16.890 8.747 -50.857 1.00 85.56 129 GLY A CA 1
ATOM 938 C C . GLY A 1 129 ? -16.873 10.224 -51.277 1.00 85.56 129 GLY A C 1
ATOM 939 O O . GLY A 1 129 ? -17.368 10.557 -52.345 1.00 85.56 129 GLY A O 1
ATOM 940 N N . GLY A 1 130 ? -16.362 11.116 -50.419 1.00 85.12 130 GLY A N 1
ATOM 941 C CA . GLY A 1 130 ? -16.307 12.560 -50.681 1.00 85.12 130 GLY A CA 1
ATOM 942 C C . GLY A 1 130 ? -17.594 13.338 -50.380 1.00 85.12 130 GLY A C 1
ATOM 943 O O . GLY A 1 130 ? -17.595 14.553 -50.539 1.00 85.12 130 GLY A O 1
ATOM 944 N N . GLN A 1 131 ? -18.660 12.682 -49.912 1.00 90.50 131 GLN A N 1
ATOM 945 C CA . GLN A 1 131 ? -19.901 13.343 -49.495 1.00 90.50 131 GLN A CA 1
ATOM 946 C C . GLN A 1 131 ? -20.050 13.328 -47.976 1.00 90.50 131 GLN A C 1
ATOM 948 O O . GLN A 1 131 ? -19.826 12.294 -47.336 1.00 90.50 131 GLN A O 1
ATOM 953 N N . GLU A 1 132 ? -20.439 14.468 -47.403 1.00 93.25 132 GLU A N 1
ATOM 954 C CA . GLU A 1 132 ? -20.779 14.558 -45.984 1.00 93.25 132 GLU A CA 1
ATOM 955 C C . GLU A 1 132 ? -22.137 13.907 -45.715 1.00 93.25 132 GLU A C 1
ATOM 957 O O . GLU A 1 132 ? -23.088 14.039 -46.488 1.00 93.25 132 GLU A O 1
ATOM 962 N N . ARG A 1 133 ? -22.215 13.179 -44.606 1.00 95.12 133 ARG A N 1
ATOM 963 C CA . ARG A 1 133 ? -23.411 12.499 -44.117 1.00 95.12 133 ARG A CA 1
ATOM 964 C C . ARG A 1 133 ? -23.504 12.697 -42.617 1.00 95.12 133 ARG A C 1
ATOM 966 O O . ARG A 1 133 ? -22.481 12.751 -41.940 1.00 95.12 133 ARG A O 1
ATOM 973 N N . VAL A 1 134 ? -24.724 12.752 -42.105 1.00 95.69 134 VAL A N 1
ATOM 974 C CA . VAL A 1 134 ? -24.988 12.700 -40.666 1.00 95.69 134 VAL A CA 1
ATOM 975 C C . VAL A 1 134 ? -25.711 11.396 -40.379 1.00 95.69 134 VAL A C 1
ATOM 977 O O . VAL A 1 134 ? -26.673 11.060 -41.069 1.00 95.69 134 VAL A O 1
ATOM 980 N N . VAL A 1 135 ? -25.211 10.643 -39.405 1.00 95.31 135 VAL A N 1
ATOM 981 C CA . VAL A 1 135 ? -25.842 9.414 -38.919 1.00 95.31 135 VAL A CA 1
ATOM 982 C C . VAL A 1 135 ? -26.087 9.529 -37.424 1.00 95.31 135 VAL A C 1
ATOM 984 O O . VAL A 1 135 ? -25.264 10.092 -36.706 1.00 95.31 135 VAL A O 1
ATOM 987 N N . ALA A 1 136 ? -27.208 8.993 -36.959 1.00 92.88 136 ALA A N 1
ATOM 988 C CA . ALA A 1 136 ? -27.523 8.940 -35.541 1.00 92.88 136 ALA A CA 1
ATOM 989 C C . ALA A 1 136 ? -26.898 7.682 -34.928 1.00 92.88 136 ALA A C 1
ATOM 991 O O . ALA A 1 136 ? -27.221 6.560 -35.321 1.00 92.88 136 ALA A O 1
ATOM 992 N N . LEU A 1 137 ? -25.993 7.874 -33.975 1.00 91.69 137 LEU A N 1
ATOM 993 C CA . LEU A 1 137 ? -25.412 6.819 -33.161 1.00 91.69 137 LEU A CA 1
ATOM 994 C C . LEU A 1 137 ? -26.172 6.759 -31.840 1.00 91.69 137 LEU A C 1
ATOM 996 O O . LEU A 1 137 ? -26.107 7.694 -31.052 1.00 91.69 137 LEU A O 1
ATOM 1000 N N . SER A 1 138 ? -26.872 5.666 -31.583 1.00 84.44 138 SER A N 1
ATOM 1001 C CA . SER A 1 138 ? -27.424 5.380 -30.262 1.00 84.44 138 SER A CA 1
ATOM 1002 C C . SER A 1 138 ? -26.699 4.194 -29.654 1.00 84.44 138 SER A C 1
ATOM 1004 O O . SER A 1 138 ? -26.272 3.267 -30.351 1.00 84.44 138 SER A O 1
ATOM 1006 N N . PHE A 1 139 ? -26.553 4.233 -28.340 1.00 84.25 139 PHE A N 1
ATOM 1007 C CA . PHE A 1 139 ? -26.116 3.088 -27.568 1.00 84.25 139 PHE A CA 1
ATOM 1008 C C . PHE A 1 139 ? -27.369 2.393 -27.052 1.00 84.25 139 PHE A C 1
ATOM 1010 O O . PHE A 1 139 ? -28.399 3.034 -26.830 1.00 84.25 139 PHE A O 1
ATOM 1017 N N . ASP A 1 140 ? -27.307 1.074 -26.894 1.00 72.56 140 ASP A N 1
ATOM 1018 C CA . ASP A 1 140 ? -28.373 0.407 -26.158 1.00 72.56 140 ASP A CA 1
ATOM 1019 C C . ASP A 1 140 ? -28.401 1.035 -24.762 1.00 72.56 140 ASP A C 1
ATOM 1021 O O . ASP A 1 140 ? -27.336 1.329 -24.202 1.00 72.56 140 ASP A O 1
ATOM 1025 N N . ALA A 1 141 ? -29.598 1.290 -24.221 1.00 54.62 141 ALA A N 1
ATOM 1026 C CA . ALA A 1 141 ? -29.708 1.619 -22.808 1.00 54.62 141 ALA A CA 1
ATOM 1027 C C . ALA A 1 141 ? -28.899 0.553 -22.072 1.00 54.62 141 ALA A C 1
ATOM 1029 O O . ALA A 1 141 ? -29.143 -0.640 -22.294 1.00 54.62 141 ALA A O 1
ATOM 1030 N N . ALA A 1 142 ? -27.893 0.970 -21.292 1.00 48.03 142 ALA A N 1
ATOM 1031 C CA . ALA A 1 142 ? -27.152 0.028 -20.470 1.00 48.03 142 ALA A CA 1
ATOM 1032 C C . ALA A 1 142 ? -28.214 -0.826 -19.773 1.00 48.03 142 ALA A C 1
ATOM 1034 O O . ALA A 1 142 ? -29.154 -0.240 -19.216 1.00 48.03 142 ALA A O 1
ATOM 1035 N N . PRO A 1 143 ? -28.177 -2.166 -19.886 1.00 37.06 143 PRO A N 1
ATOM 1036 C CA . PRO A 1 143 ? -29.141 -2.967 -19.169 1.00 37.06 143 PRO A CA 1
ATOM 1037 C C . PRO A 1 143 ? -29.042 -2.510 -17.718 1.00 37.06 143 PRO A C 1
ATOM 1039 O O . PRO A 1 143 ? -27.973 -2.596 -17.108 1.00 37.06 143 PRO A O 1
ATOM 1042 N N . LYS A 1 144 ? -30.142 -1.966 -17.176 1.00 41.16 144 LYS A N 1
ATOM 1043 C CA . LYS A 1 144 ? -30.317 -1.956 -15.730 1.00 41.16 144 LYS A CA 1
ATOM 1044 C C . LYS A 1 144 ? -30.122 -3.417 -15.379 1.00 41.16 144 LYS A C 1
ATOM 1046 O O . LYS A 1 144 ? -30.890 -4.233 -15.889 1.00 41.16 144 LYS A O 1
ATOM 1051 N N . ALA A 1 145 ? -29.003 -3.731 -14.727 1.00 36.91 145 ALA A N 1
ATOM 1052 C CA . ALA A 1 145 ? -28.565 -5.106 -14.581 1.00 36.91 145 ALA A CA 1
ATOM 1053 C C . ALA A 1 145 ? -29.773 -5.915 -14.111 1.00 36.91 145 ALA A C 1
ATOM 1055 O O . ALA A 1 145 ? -30.391 -5.569 -13.105 1.00 36.91 145 ALA A O 1
ATOM 1056 N N . ALA A 1 146 ? -30.181 -6.889 -14.923 1.00 36.22 146 ALA A N 1
ATOM 1057 C CA . ALA A 1 146 ? -31.121 -7.882 -14.458 1.00 36.22 146 ALA A CA 1
ATOM 1058 C C . ALA A 1 146 ? -30.429 -8.594 -13.298 1.00 36.22 146 ALA A C 1
ATOM 1060 O O . ALA A 1 146 ? -29.238 -8.915 -13.405 1.00 36.22 146 ALA A O 1
ATOM 1061 N N . ASP A 1 147 ? -31.160 -8.783 -12.203 1.00 34.97 147 ASP A N 1
ATOM 1062 C CA . ASP A 1 147 ? -30.669 -9.548 -11.068 1.00 34.97 147 ASP A CA 1
ATOM 1063 C C . ASP A 1 147 ? -30.109 -10.893 -11.569 1.00 34.97 147 ASP A C 1
ATOM 1065 O O . ASP A 1 147 ? -30.746 -11.555 -12.401 1.00 34.97 147 ASP A O 1
ATOM 1069 N N . PRO A 1 148 ? -28.910 -11.309 -11.121 1.00 39.72 148 PRO A N 1
ATOM 1070 C CA . PRO A 1 148 ? -28.454 -12.667 -11.366 1.00 39.72 148 PRO A CA 1
ATOM 1071 C C . PRO A 1 148 ? -29.467 -13.642 -10.745 1.00 39.72 148 PRO A C 1
ATOM 1073 O O . PRO A 1 148 ? -30.016 -13.349 -9.680 1.00 39.72 148 PRO A O 1
ATOM 1076 N N . PRO A 1 149 ? -29.734 -14.793 -11.387 1.00 38.78 149 PRO A N 1
ATOM 1077 C CA . PRO A 1 149 ? -30.732 -15.723 -10.887 1.00 38.78 149 PRO A CA 1
ATOM 1078 C C . PRO A 1 149 ? -30.319 -16.240 -9.504 1.00 38.78 149 PRO A C 1
ATOM 1080 O O . PRO A 1 149 ? -29.171 -16.643 -9.308 1.00 38.78 149 PRO A O 1
ATOM 1083 N N . ASP A 1 150 ? -31.277 -16.164 -8.576 1.00 43.88 150 ASP A N 1
ATOM 1084 C CA . ASP A 1 150 ? -31.295 -16.679 -7.203 1.00 43.88 150 ASP A CA 1
ATOM 1085 C C . ASP A 1 150 ? -29.937 -16.732 -6.489 1.00 43.88 150 ASP A C 1
ATOM 1087 O O . ASP A 1 150 ? -29.309 -17.782 -6.329 1.00 43.88 150 ASP A O 1
ATOM 1091 N N . ARG A 1 151 ? -29.524 -15.579 -5.953 1.00 42.59 151 ARG A N 1
ATOM 1092 C CA . ARG A 1 151 ? -28.658 -15.532 -4.768 1.00 42.59 151 ARG A CA 1
ATOM 1093 C C . ARG A 1 151 ? -29.461 -14.943 -3.606 1.00 42.59 151 ARG A C 1
ATOM 1095 O O . ARG A 1 151 ? -30.119 -13.924 -3.806 1.00 42.59 151 ARG A O 1
ATOM 1102 N N . PRO A 1 152 ? -29.436 -15.565 -2.414 1.00 38.84 152 PRO A N 1
ATOM 1103 C CA . PRO A 1 152 ? -30.220 -15.096 -1.277 1.00 38.84 152 PRO A CA 1
ATOM 1104 C C . PRO A 1 152 ? -29.863 -13.643 -0.925 1.00 38.84 152 PRO A C 1
ATOM 1106 O O . PRO A 1 152 ? -28.690 -13.274 -0.893 1.00 38.84 152 PRO A O 1
ATOM 1109 N N . GLU A 1 153 ? -30.921 -12.855 -0.719 1.00 38.56 153 GLU A N 1
ATOM 1110 C CA . GLU A 1 153 ? -31.012 -11.388 -0.695 1.00 38.56 153 GLU A CA 1
ATOM 1111 C C . GLU A 1 153 ? -29.762 -10.642 -0.191 1.00 38.56 153 GLU A C 1
ATOM 1113 O O . GLU A 1 153 ? -29.495 -10.541 1.009 1.00 38.56 153 GLU A O 1
ATOM 1118 N N . ALA A 1 154 ? -29.048 -10.014 -1.130 1.00 41.66 154 ALA A N 1
ATOM 1119 C CA . ALA A 1 154 ? -28.251 -8.830 -0.838 1.00 41.66 154 ALA A CA 1
ATOM 1120 C C . ALA A 1 154 ? -29.215 -7.692 -0.468 1.00 41.66 154 ALA A C 1
ATOM 1122 O O . ALA A 1 154 ? -30.061 -7.284 -1.262 1.00 41.66 154 ALA A O 1
ATOM 1123 N N . THR A 1 155 ? -29.123 -7.180 0.754 1.00 47.12 155 THR A N 1
ATOM 1124 C CA . THR A 1 155 ? -29.894 -6.001 1.169 1.00 47.12 155 THR A CA 1
ATOM 1125 C C . THR A 1 155 ? -29.394 -4.760 0.420 1.00 47.12 155 THR A C 1
ATOM 1127 O O . THR A 1 155 ? -28.186 -4.614 0.249 1.00 47.12 155 THR A O 1
ATOM 1130 N N . VAL A 1 156 ? -30.285 -3.827 0.061 1.00 59.12 156 VAL A N 1
ATOM 1131 C CA . VAL A 1 156 ? -29.992 -2.549 -0.644 1.00 59.12 156 VAL A CA 1
ATOM 1132 C C . VAL A 1 156 ? -28.805 -1.755 -0.053 1.00 59.12 156 VAL A C 1
ATOM 1134 O O . VAL A 1 156 ? -28.145 -1.005 -0.762 1.00 59.12 156 VAL A O 1
ATOM 1137 N N . ASP A 1 157 ? -28.513 -1.944 1.234 1.00 78.44 157 ASP A N 1
ATOM 1138 C CA . ASP A 1 157 ? -27.446 -1.281 1.996 1.00 78.44 157 ASP A CA 1
ATOM 1139 C C . ASP A 1 157 ? -26.030 -1.877 1.784 1.00 78.44 157 ASP A C 1
ATOM 1141 O O . ASP A 1 157 ? -25.022 -1.239 2.077 1.00 78.44 157 ASP A O 1
ATOM 1145 N N . CYS A 1 158 ? -25.908 -3.103 1.270 1.00 86.31 158 CYS A N 1
ATOM 1146 C CA . CYS A 1 158 ? -24.611 -3.728 1.007 1.00 86.31 158 CYS A CA 1
ATOM 1147 C C . CYS A 1 158 ? -24.731 -4.775 -0.113 1.00 86.31 158 CYS A C 1
ATOM 1149 O O . CYS A 1 158 ? -25.239 -5.870 0.134 1.00 86.31 158 CYS A O 1
ATOM 1151 N N . PRO A 1 159 ? -24.256 -4.474 -1.338 1.00 89.06 159 PRO A N 1
ATOM 1152 C CA . PRO A 1 159 ? -24.430 -5.329 -2.513 1.00 89.06 159 PRO A CA 1
ATOM 1153 C C . PRO A 1 159 ? -23.399 -6.475 -2.573 1.00 89.06 159 PRO A C 1
ATOM 1155 O O . PRO A 1 159 ? -22.860 -6.784 -3.633 1.00 89.06 159 PRO A O 1
ATOM 1158 N N . HIS A 1 160 ? -23.088 -7.092 -1.432 1.00 92.44 160 HIS A N 1
ATOM 1159 C CA . HIS A 1 160 ? -22.100 -8.168 -1.296 1.00 92.44 160 HIS A CA 1
ATOM 1160 C C . HIS A 1 160 ? -22.702 -9.344 -0.506 1.00 92.44 160 HIS A C 1
ATOM 1162 O O . HIS A 1 160 ? -23.790 -9.199 0.059 1.00 92.44 160 HIS A O 1
ATOM 1168 N N . PRO A 1 161 ? -22.043 -10.520 -0.444 1.00 93.81 161 PRO A N 1
ATOM 1169 C CA . PRO A 1 161 ? -22.559 -11.650 0.324 1.00 93.81 161 PRO A CA 1
ATOM 1170 C C . PRO A 1 161 ? -22.878 -11.264 1.775 1.00 93.81 161 PRO A C 1
ATOM 1172 O O . PRO A 1 161 ? -22.098 -10.576 2.435 1.00 93.81 161 PRO A O 1
ATOM 1175 N N . ALA A 1 162 ? -24.015 -11.730 2.300 1.00 92.44 162 ALA A N 1
ATOM 1176 C CA . ALA A 1 162 ? -24.469 -11.380 3.649 1.00 92.44 162 ALA A CA 1
ATOM 1177 C C . ALA A 1 162 ? -23.416 -11.618 4.760 1.00 92.44 162 ALA A C 1
ATOM 1179 O O . ALA A 1 162 ? -23.305 -10.764 5.649 1.00 92.44 162 ALA A O 1
ATOM 1180 N N . PRO A 1 163 ? -22.606 -12.703 4.731 1.00 93.56 163 PRO A N 1
ATOM 1181 C CA . PRO A 1 163 ? -21.510 -12.879 5.684 1.00 93.56 163 PRO A CA 1
ATOM 1182 C C . PRO A 1 163 ? -20.460 -11.761 5.617 1.00 93.56 163 PRO A C 1
ATOM 1184 O O . PRO A 1 163 ? -20.051 -11.256 6.658 1.00 93.56 163 PRO A O 1
ATOM 1187 N N . VAL A 1 164 ? -20.097 -11.302 4.416 1.00 95.75 164 VAL A N 1
ATOM 1188 C CA . VAL A 1 164 ? -19.174 -10.175 4.201 1.00 95.75 164 VAL A CA 1
ATOM 1189 C C . VAL A 1 164 ? -19.788 -8.871 4.716 1.00 95.75 164 VAL A C 1
ATOM 1191 O O . VAL A 1 164 ? -19.163 -8.131 5.473 1.00 95.75 164 VAL A O 1
ATOM 1194 N N . CYS A 1 165 ? -21.050 -8.600 4.378 1.00 94.75 165 CYS A N 1
ATOM 1195 C CA . CYS A 1 165 ? -21.747 -7.386 4.809 1.00 94.75 165 CYS A CA 1
ATOM 1196 C C . CYS A 1 165 ? -21.884 -7.266 6.332 1.00 94.75 165 CYS A C 1
ATOM 1198 O O . CYS A 1 165 ? -21.896 -6.147 6.860 1.00 94.75 165 CYS A O 1
ATOM 1200 N N . ARG A 1 166 ? -21.964 -8.400 7.043 1.00 94.44 166 ARG A N 1
ATOM 1201 C CA . ARG A 1 166 ? -22.001 -8.459 8.511 1.00 94.44 166 ARG A CA 1
ATOM 1202 C C . ARG A 1 166 ? -20.720 -7.919 9.148 1.00 94.44 166 ARG A C 1
ATOM 1204 O O . ARG A 1 166 ? -20.792 -7.320 10.218 1.00 94.44 166 ARG A O 1
ATOM 1211 N N . VAL A 1 167 ? -19.572 -8.052 8.480 1.00 96.75 167 VAL A N 1
ATOM 1212 C CA . VAL A 1 167 ? -18.259 -7.623 8.995 1.00 96.75 167 VAL A CA 1
ATOM 1213 C C . VAL A 1 167 ? -18.201 -6.117 9.259 1.00 96.75 167 VAL A C 1
ATOM 1215 O O . VAL A 1 167 ? -17.466 -5.688 10.146 1.00 96.75 167 VAL A O 1
ATOM 1218 N N . ARG A 1 168 ? -19.044 -5.306 8.601 1.00 95.25 168 ARG A N 1
ATOM 1219 C CA . ARG A 1 168 ? -19.188 -3.869 8.908 1.00 95.25 168 ARG A CA 1
ATOM 1220 C C . ARG A 1 168 ? -19.471 -3.601 10.391 1.00 95.25 168 ARG A C 1
ATOM 1222 O O . ARG A 1 168 ? -19.059 -2.570 10.901 1.00 95.25 168 ARG A O 1
ATOM 1229 N N . GLN A 1 169 ? -20.113 -4.533 11.100 1.00 93.25 169 GLN A N 1
ATOM 1230 C CA . GLN A 1 169 ? -20.393 -4.417 12.538 1.00 93.25 169 GLN A CA 1
ATOM 1231 C C . GLN A 1 169 ? -19.142 -4.536 13.425 1.00 93.25 169 GLN A C 1
ATOM 1233 O O . GLN A 1 169 ? -19.174 -4.126 14.584 1.00 93.25 169 GLN A O 1
ATOM 1238 N N . ALA A 1 170 ? -18.056 -5.110 12.902 1.00 96.44 170 ALA A N 1
ATOM 1239 C CA . ALA A 1 170 ? -16.778 -5.230 13.596 1.00 96.44 170 ALA A CA 1
ATOM 1240 C C . ALA A 1 170 ? -15.790 -4.114 13.230 1.00 96.44 170 ALA A C 1
ATOM 1242 O O . ALA A 1 170 ? -14.743 -4.024 13.862 1.00 96.44 170 ALA A O 1
ATOM 1243 N N . VAL A 1 171 ? -16.080 -3.270 12.238 1.00 97.81 171 VAL A N 1
ATOM 1244 C CA . VAL A 1 171 ? -15.168 -2.209 11.797 1.00 97.81 171 VAL A CA 1
ATOM 1245 C C . VAL A 1 171 ? -15.709 -0.854 12.230 1.00 97.81 171 VAL A C 1
ATOM 1247 O O . VAL A 1 171 ? -16.867 -0.526 11.992 1.00 97.81 171 VAL A O 1
ATOM 1250 N N . PHE A 1 172 ? -14.858 -0.054 12.863 1.00 96.81 172 PHE A N 1
ATOM 1251 C CA . PHE A 1 172 ? -15.216 1.241 13.427 1.00 96.81 172 PHE A CA 1
ATOM 1252 C C . PHE A 1 172 ? -14.350 2.343 12.820 1.00 96.81 172 PHE A C 1
ATOM 1254 O O . PHE A 1 172 ? -13.139 2.144 12.692 1.00 96.81 172 PHE A O 1
ATOM 1261 N N . PRO A 1 173 ? -14.908 3.523 12.498 1.00 97.12 173 PRO A N 1
ATOM 1262 C CA . PRO A 1 173 ? -14.091 4.690 12.223 1.00 97.12 173 PRO A CA 1
ATOM 1263 C C . PRO A 1 173 ? -13.253 5.055 13.446 1.00 97.12 173 PRO A C 1
ATOM 1265 O O . PRO A 1 173 ? -13.756 5.090 14.572 1.00 97.12 173 PRO A O 1
ATOM 1268 N N . VAL A 1 174 ? -11.982 5.362 13.220 1.00 96.00 174 VAL A N 1
ATOM 1269 C CA . VAL A 1 174 ? -11.054 5.813 14.255 1.00 96.00 174 VAL A CA 1
ATOM 1270 C C . VAL A 1 174 ? -10.354 7.086 13.796 1.00 96.00 174 VAL A C 1
ATOM 1272 O O . VAL A 1 174 ? -10.020 7.247 12.623 1.00 96.00 174 VAL A O 1
ATOM 1275 N N . SER A 1 175 ? -10.142 7.993 14.741 1.00 92.75 175 SER A N 1
ATOM 1276 C CA . SER A 1 175 ? -9.382 9.224 14.544 1.00 92.75 175 SER A CA 1
ATOM 1277 C C . SER A 1 175 ? -8.351 9.371 15.660 1.00 92.75 175 SER A C 1
ATOM 1279 O O . SER A 1 175 ? -8.699 9.257 16.840 1.00 92.75 175 SER A O 1
ATOM 1281 N N . SER A 1 176 ? -7.090 9.616 15.306 1.00 94.31 176 SER A N 1
ATOM 1282 C CA . SER A 1 176 ? -5.994 9.837 16.255 1.00 94.31 176 SER A CA 1
ATOM 1283 C C . SER A 1 176 ? -4.909 10.732 15.641 1.00 94.31 176 SER A C 1
ATOM 1285 O O . SER A 1 176 ? -5.125 11.940 15.529 1.00 94.31 176 SER A O 1
ATOM 1287 N N . PHE A 1 177 ? -3.754 10.173 15.263 1.00 92.12 177 PHE A N 1
ATOM 1288 C CA . PHE A 1 177 ? -2.753 10.866 14.459 1.00 92.12 177 PHE A CA 1
ATOM 1289 C C . PHE A 1 177 ? -3.265 11.033 13.026 1.00 92.12 177 PHE A C 1
ATOM 1291 O O . PHE A 1 177 ? -3.292 12.149 12.512 1.00 92.12 177 PHE A O 1
ATOM 1298 N N . ASP A 1 178 ? -3.766 9.946 12.431 1.00 86.88 178 ASP A N 1
ATOM 1299 C CA . ASP A 1 178 ? -4.580 10.011 11.220 1.00 86.88 178 ASP A CA 1
ATOM 1300 C C . ASP A 1 178 ? -6.019 10.420 11.601 1.00 86.88 178 ASP A C 1
ATOM 1302 O O . ASP A 1 178 ? -6.633 9.783 12.470 1.00 86.88 178 ASP A O 1
ATOM 1306 N N . PRO A 1 179 ? -6.575 11.495 11.012 1.00 84.50 179 PRO A N 1
ATOM 1307 C CA . PRO A 1 179 ? -7.919 11.958 11.334 1.00 84.50 179 PRO A CA 1
ATOM 1308 C C . PRO A 1 179 ? -9.035 11.044 10.811 1.00 84.50 179 PRO A C 1
ATOM 1310 O O . PRO A 1 179 ? -10.169 11.185 11.272 1.00 84.50 179 PRO A O 1
ATOM 1313 N N . ALA A 1 180 ? -8.764 10.154 9.853 1.00 89.00 180 ALA A N 1
ATOM 1314 C CA . ALA A 1 180 ? -9.787 9.317 9.241 1.00 89.00 180 ALA A CA 1
ATOM 1315 C C . ALA A 1 180 ? -9.229 7.953 8.816 1.00 89.00 180 ALA A C 1
ATOM 1317 O O . ALA A 1 180 ? -8.748 7.778 7.698 1.00 89.00 180 ALA A O 1
ATOM 1318 N N . ALA A 1 181 ? -9.386 6.965 9.695 1.00 94.31 181 ALA A N 1
ATOM 1319 C CA . ALA A 1 181 ? -9.005 5.580 9.452 1.00 94.31 181 ALA A CA 1
ATOM 1320 C C . ALA A 1 181 ? -10.054 4.604 10.010 1.00 94.31 181 ALA A C 1
ATOM 1322 O O . ALA A 1 181 ? -11.129 5.001 10.470 1.00 94.31 181 ALA A O 1
ATOM 1323 N N . SER A 1 182 ? -9.735 3.314 9.985 1.00 98.38 182 SER A N 1
ATOM 1324 C CA . SER A 1 182 ? -10.566 2.225 10.493 1.00 98.38 182 SER A CA 1
ATOM 1325 C C . SER A 1 182 ? -9.882 1.480 11.643 1.00 98.38 182 SER A C 1
ATOM 1327 O O . SER A 1 182 ? -8.659 1.466 11.776 1.00 98.38 182 SER A O 1
ATOM 1329 N N . ALA A 1 183 ? -10.672 0.831 12.486 1.00 98.44 183 ALA A N 1
ATOM 1330 C CA . ALA A 1 183 ? -10.204 -0.104 13.498 1.00 98.44 183 ALA A CA 1
ATOM 1331 C C . ALA A 1 183 ? -11.126 -1.326 13.528 1.00 98.44 183 ALA A C 1
ATOM 1333 O O . ALA A 1 183 ? -12.349 -1.192 13.580 1.00 98.44 183 ALA A O 1
ATOM 1334 N N . THR A 1 184 ? -10.539 -2.516 13.505 1.00 98.62 184 THR A N 1
ATOM 1335 C CA . THR A 1 184 ? -11.259 -3.791 13.463 1.00 98.62 184 THR A CA 1
ATOM 1336 C C . THR A 1 184 ? -11.334 -4.391 14.859 1.00 98.62 184 THR A C 1
ATOM 1338 O O . THR A 1 184 ? -10.321 -4.552 15.535 1.00 98.62 184 THR A O 1
ATOM 1341 N N . ARG A 1 185 ? -12.534 -4.729 15.318 1.00 97.69 185 ARG A N 1
ATOM 1342 C CA . ARG A 1 185 ? -12.777 -5.391 16.598 1.00 97.69 185 ARG A CA 1
ATOM 1343 C C . ARG A 1 185 ? -12.294 -6.829 16.551 1.00 97.69 185 ARG A C 1
ATOM 1345 O O . ARG A 1 185 ? -12.605 -7.559 15.623 1.00 97.69 185 ARG A O 1
ATOM 1352 N N . ILE A 1 186 ? -11.572 -7.223 17.593 1.00 96.44 186 ILE A N 1
ATOM 1353 C CA . ILE A 1 186 ? -10.966 -8.555 17.745 1.00 96.44 186 ILE A CA 1
ATOM 1354 C C . ILE A 1 186 ? -11.196 -9.136 19.149 1.00 96.44 186 ILE A C 1
ATOM 1356 O O . ILE A 1 186 ? -10.564 -10.104 19.559 1.00 96.44 186 ILE A O 1
ATOM 1360 N N . GLY A 1 187 ? -12.068 -8.502 19.931 1.00 93.50 187 GLY A N 1
ATOM 1361 C CA . GLY A 1 187 ? -12.449 -8.940 21.266 1.00 93.50 187 GLY A CA 1
ATOM 1362 C C . GLY A 1 187 ? -13.557 -8.067 21.859 1.00 93.50 187 GLY A C 1
ATOM 1363 O O . GLY A 1 187 ? -14.011 -7.115 21.216 1.00 93.50 187 GLY A O 1
ATOM 1364 N N . PRO A 1 188 ? -13.987 -8.336 23.105 1.00 90.50 188 PRO A N 1
ATOM 1365 C CA . PRO A 1 188 ? -15.123 -7.644 23.716 1.00 90.50 188 PRO A CA 1
ATOM 1366 C C . PRO A 1 188 ? -14.965 -6.119 23.774 1.00 90.50 188 PRO A C 1
ATOM 1368 O O . PRO A 1 188 ? -15.896 -5.395 23.444 1.00 90.50 188 PRO A O 1
ATOM 1371 N N . ALA A 1 189 ? -13.777 -5.632 24.124 1.00 92.88 189 ALA A N 1
ATOM 1372 C CA . ALA A 1 189 ? -13.453 -4.205 24.212 1.00 92.88 189 ALA A CA 1
ATOM 1373 C C . ALA A 1 189 ? -12.097 -3.892 23.556 1.00 92.88 189 ALA A C 1
ATOM 1375 O O . ALA A 1 189 ? -11.407 -2.956 23.956 1.00 92.88 189 ALA A O 1
ATOM 1376 N N . LEU A 1 190 ? -11.675 -4.724 22.598 1.00 96.81 190 LEU A N 1
ATOM 1377 C CA . LEU A 1 190 ? -10.351 -4.659 21.990 1.00 96.81 190 LEU A CA 1
ATOM 1378 C C . LEU A 1 190 ? -10.460 -4.610 20.471 1.00 96.81 190 LEU A C 1
ATOM 1380 O O . LEU A 1 190 ? -11.130 -5.442 19.855 1.00 96.81 190 LEU A O 1
ATOM 1384 N N . LEU A 1 191 ? -9.772 -3.638 19.889 1.00 98.50 191 LEU A N 1
ATOM 1385 C CA . LEU A 1 191 ? -9.666 -3.425 18.458 1.00 98.50 191 LEU A CA 1
ATOM 1386 C C . LEU A 1 191 ? -8.192 -3.460 18.057 1.00 98.50 191 LEU A C 1
ATOM 1388 O O . LEU A 1 191 ? -7.294 -3.249 18.877 1.00 98.50 191 LEU A O 1
ATOM 1392 N N . VAL A 1 192 ? -7.963 -3.691 16.775 1.00 98.62 192 VAL A N 1
ATOM 1393 C CA . VAL A 1 192 ? -6.681 -3.527 16.104 1.00 98.62 192 VAL A CA 1
ATOM 1394 C C . VAL A 1 192 ? -6.825 -2.469 15.015 1.00 98.62 192 VAL A C 1
ATOM 1396 O O . VAL A 1 192 ? -7.848 -2.382 14.341 1.00 98.62 192 VAL A O 1
ATOM 1399 N N . THR A 1 193 ? -5.801 -1.646 14.853 1.00 98.62 193 THR A N 1
ATOM 1400 C CA . THR A 1 193 ? -5.647 -0.723 13.722 1.00 98.62 193 THR A CA 1
ATOM 1401 C C . THR A 1 193 ? -4.171 -0.686 13.325 1.00 98.62 193 THR A C 1
ATOM 1403 O O . THR A 1 193 ? -3.360 -1.432 13.890 1.00 98.62 193 THR A O 1
ATOM 1406 N N . ASN A 1 194 ? -3.792 0.142 12.354 1.00 98.19 194 ASN A N 1
ATOM 1407 C CA . ASN A 1 194 ? -2.385 0.295 12.012 1.00 98.19 194 ASN A CA 1
ATOM 1408 C C . ASN A 1 194 ? -1.658 1.243 12.964 1.00 98.19 194 ASN A C 1
ATOM 1410 O O . ASN A 1 194 ? -2.240 2.176 13.517 1.00 98.19 194 ASN A O 1
ATOM 1414 N N . ARG A 1 195 ? -0.347 1.044 13.119 1.00 96.94 195 ARG A N 1
ATOM 1415 C CA . ARG A 1 195 ? 0.483 1.941 13.932 1.00 96.94 195 ARG A CA 1
ATOM 1416 C C . ARG A 1 195 ? 0.500 3.346 13.338 1.00 96.94 195 ARG A C 1
ATOM 1418 O O . ARG A 1 195 ? 0.417 4.304 14.095 1.00 96.94 195 ARG A O 1
ATOM 1425 N N . HIS A 1 196 ? 0.523 3.477 12.013 1.00 95.19 196 HIS A N 1
ATOM 1426 C CA . HIS A 1 196 ? 0.477 4.782 11.347 1.00 95.19 196 HIS A CA 1
ATOM 1427 C C . HIS A 1 196 ? -0.798 5.601 11.628 1.00 95.19 196 HIS A C 1
ATOM 1429 O O . HIS A 1 196 ? -0.778 6.818 11.481 1.00 95.19 196 HIS A O 1
ATOM 1435 N N . VAL A 1 197 ? -1.890 4.962 12.067 1.00 96.56 197 VAL A N 1
ATOM 1436 C CA . VAL A 1 197 ? -3.133 5.656 12.446 1.00 96.56 197 VAL A CA 1
ATOM 1437 C C . VAL A 1 197 ? -2.984 6.389 13.781 1.00 96.56 197 VAL A C 1
ATOM 1439 O O . VAL A 1 197 ? -3.576 7.451 13.978 1.00 96.56 197 VAL A O 1
ATOM 1442 N N . VAL A 1 198 ? -2.201 5.833 14.712 1.00 96.25 198 VAL A N 1
ATOM 1443 C CA . VAL A 1 198 ? -2.031 6.382 16.070 1.00 96.25 198 VAL A CA 1
ATOM 1444 C C . VAL A 1 198 ? -0.690 7.079 16.279 1.00 96.25 198 VAL A C 1
ATOM 1446 O O . VAL A 1 198 ? -0.615 7.982 17.102 1.00 96.25 198 VAL A O 1
ATOM 1449 N N . ALA A 1 199 ? 0.354 6.685 15.549 1.00 95.88 199 ALA A N 1
ATOM 1450 C CA . ALA A 1 199 ? 1.731 7.135 15.729 1.00 95.88 199 ALA A CA 1
ATOM 1451 C C . ALA A 1 199 ? 2.175 7.098 17.209 1.00 95.88 199 ALA A C 1
ATOM 1453 O O . ALA A 1 199 ? 2.227 6.025 17.812 1.00 95.88 199 ALA A O 1
ATOM 1454 N N . ASP A 1 200 ? 2.489 8.255 17.788 1.00 95.94 200 ASP A N 1
ATOM 1455 C CA . ASP A 1 200 ? 2.936 8.468 19.166 1.00 95.94 200 ASP A CA 1
ATOM 1456 C C . ASP A 1 200 ? 1.786 8.729 20.159 1.00 95.94 200 ASP A C 1
ATOM 1458 O O . ASP A 1 200 ? 2.005 8.886 21.364 1.00 95.94 200 ASP A O 1
ATOM 1462 N N . ARG A 1 201 ? 0.537 8.772 19.681 1.00 97.00 201 ARG A N 1
ATOM 1463 C CA . ARG A 1 201 ? -0.628 9.069 20.516 1.00 97.00 201 ARG A CA 1
ATOM 1464 C C . ARG A 1 201 ? -0.966 7.883 21.408 1.00 97.00 201 ARG A C 1
ATOM 1466 O O . ARG A 1 201 ? -1.169 6.764 20.953 1.00 97.00 201 ARG A O 1
ATOM 1473 N N . VAL A 1 202 ? -1.132 8.157 22.699 1.00 96.12 202 VAL A N 1
ATOM 1474 C CA . VAL A 1 202 ? -1.580 7.159 23.688 1.00 96.12 202 VAL A CA 1
ATOM 1475 C C . VAL A 1 202 ? -3.097 6.952 23.694 1.00 96.12 202 VAL A C 1
ATOM 1477 O O . VAL A 1 202 ? -3.580 5.951 24.226 1.00 96.12 202 VAL A O 1
ATOM 1480 N N . ASN A 1 203 ? -3.841 7.887 23.097 1.00 95.81 203 ASN A N 1
ATOM 1481 C CA . ASN A 1 203 ? -5.296 7.870 23.003 1.00 95.81 203 ASN A CA 1
ATOM 1482 C C . ASN A 1 203 ? -5.748 7.987 21.540 1.00 95.81 203 ASN A C 1
ATOM 1484 O O . ASN A 1 203 ? -5.085 8.602 20.701 1.00 95.81 203 ASN A O 1
ATOM 1488 N N . ALA A 1 204 ? -6.918 7.433 21.259 1.00 96.00 204 ALA A N 1
ATOM 1489 C CA . ALA A 1 204 ? -7.634 7.561 20.000 1.00 96.00 204 ALA A CA 1
ATOM 1490 C C . ALA A 1 204 ? -9.126 7.765 20.286 1.00 96.00 204 ALA A C 1
ATOM 1492 O O . ALA A 1 204 ? -9.595 7.495 21.392 1.00 96.00 204 ALA A O 1
ATOM 1493 N N . VAL A 1 205 ? -9.875 8.219 19.287 1.00 96.50 205 VAL A N 1
ATOM 1494 C CA . VAL A 1 205 ? -11.337 8.296 19.355 1.00 96.50 205 VAL A CA 1
ATOM 1495 C C . VAL A 1 205 ? -11.910 7.286 18.377 1.00 96.50 205 VAL A C 1
ATOM 1497 O O . VAL A 1 205 ? -11.611 7.343 17.184 1.00 96.50 205 VAL A O 1
ATOM 1500 N N . VAL A 1 206 ? -12.726 6.365 18.884 1.00 96.19 206 VAL A N 1
ATOM 1501 C CA . VAL A 1 206 ? -13.447 5.370 18.083 1.00 96.19 206 VAL A CA 1
ATOM 1502 C C . VAL A 1 206 ? -14.902 5.801 17.967 1.00 96.19 206 VAL A C 1
ATOM 1504 O O . VAL A 1 206 ? -15.578 6.025 18.970 1.00 96.19 206 VAL A O 1
ATOM 1507 N N . HIS A 1 207 ? -15.401 5.924 16.744 1.00 92.56 207 HIS A N 1
ATOM 1508 C CA . HIS A 1 207 ? -16.763 6.376 16.476 1.00 92.56 207 HIS A CA 1
ATOM 1509 C C . HIS A 1 207 ? -17.697 5.170 16.425 1.00 92.56 207 HIS A C 1
ATOM 1511 O O . HIS A 1 207 ? -17.560 4.296 15.575 1.00 92.56 207 HIS A O 1
ATOM 1517 N N . THR A 1 208 ? -18.642 5.100 17.360 1.00 89.69 208 THR A N 1
ATOM 1518 C CA . THR A 1 208 ? -19.630 4.013 17.437 1.00 89.69 208 THR A CA 1
ATOM 1519 C C . THR A 1 208 ? -21.019 4.525 17.051 1.00 89.69 208 THR A C 1
ATOM 1521 O O . THR A 1 208 ? -21.245 5.737 17.087 1.00 89.69 208 THR A O 1
ATOM 1524 N N . PRO A 1 209 ? -21.997 3.644 16.763 1.00 82.62 209 PRO A N 1
ATOM 1525 C CA . PRO A 1 209 ? -23.385 4.069 16.562 1.00 82.62 209 PRO A CA 1
ATOM 1526 C C . PRO A 1 209 ? -23.969 4.847 17.754 1.00 82.62 209 PRO A C 1
ATOM 1528 O O . PRO A 1 209 ? -24.823 5.708 17.574 1.00 82.62 209 PRO A O 1
ATOM 1531 N N . GLY A 1 210 ? -23.482 4.579 18.972 1.00 84.88 210 GLY A N 1
ATOM 1532 C CA . GLY A 1 210 ? -23.851 5.308 20.189 1.00 84.88 210 GLY A CA 1
ATOM 1533 C C . GLY A 1 210 ? -23.056 6.598 20.428 1.00 84.88 210 GLY A C 1
ATOM 1534 O O . GLY A 1 210 ? -23.145 7.156 21.519 1.00 84.88 210 GLY A O 1
ATOM 1535 N N . GLY A 1 211 ? -22.257 7.046 19.456 1.00 88.44 211 GLY A N 1
ATOM 1536 C CA . GLY A 1 211 ? -21.391 8.220 19.548 1.00 88.44 211 GLY A CA 1
ATOM 1537 C C . GLY A 1 211 ? -19.898 7.891 19.687 1.00 88.44 211 GLY A C 1
ATOM 1538 O O . GLY A 1 211 ? -19.507 6.716 19.730 1.00 88.44 211 GLY A O 1
ATOM 1539 N N . PRO A 1 212 ? -19.040 8.925 19.730 1.00 93.44 212 PRO A N 1
ATOM 1540 C CA . PRO A 1 212 ? -17.603 8.759 19.912 1.00 93.44 212 PRO A CA 1
ATOM 1541 C C . PRO A 1 212 ? -17.282 8.175 21.293 1.00 93.44 212 PRO A C 1
ATOM 1543 O O . PRO A 1 212 ? -17.934 8.482 22.292 1.00 93.44 212 PRO A O 1
ATOM 1546 N N . ARG A 1 213 ? -16.262 7.323 21.340 1.00 94.31 213 ARG A N 1
ATOM 1547 C CA . ARG A 1 213 ? -15.739 6.682 22.546 1.00 94.31 213 ARG A CA 1
ATOM 1548 C C . ARG A 1 213 ? -14.244 6.929 22.644 1.00 94.31 213 ARG A C 1
ATOM 1550 O O . ARG A 1 213 ? -13.520 6.750 21.662 1.00 94.31 213 ARG A O 1
ATOM 1557 N N . ASP A 1 214 ? -13.796 7.278 23.842 1.00 96.12 214 ASP A N 1
ATOM 1558 C CA . ASP A 1 214 ? -12.374 7.337 24.144 1.00 96.12 214 ASP A CA 1
ATOM 1559 C C . ASP A 1 214 ? -11.778 5.937 24.106 1.00 96.12 214 ASP A C 1
ATOM 1561 O O . ASP A 1 214 ? -12.337 4.969 24.634 1.00 96.12 214 ASP A O 1
ATOM 1565 N N . ALA A 1 215 ? -10.617 5.850 23.481 1.00 97.12 215 ALA A N 1
ATOM 1566 C CA . ALA A 1 215 ? -9.899 4.617 23.309 1.00 97.12 215 ALA A CA 1
ATOM 1567 C C . ALA A 1 215 ? -8.434 4.801 23.693 1.00 97.12 215 ALA A C 1
ATOM 1569 O O . ALA A 1 215 ? -7.845 5.858 23.464 1.00 97.12 215 ALA A O 1
ATOM 1570 N N . ARG A 1 216 ? -7.835 3.761 24.271 1.00 98.12 216 ARG A N 1
ATOM 1571 C CA . ARG A 1 216 ? -6.450 3.798 24.747 1.00 98.12 216 ARG A CA 1
ATOM 1572 C C . ARG A 1 216 ? -5.596 2.806 23.983 1.00 98.12 216 ARG A C 1
ATOM 1574 O O . ARG A 1 216 ? -5.979 1.645 23.841 1.00 98.12 216 ARG A O 1
ATOM 1581 N N . VAL A 1 217 ? -4.425 3.245 23.539 1.00 98.00 217 VAL A N 1
ATOM 1582 C CA . VAL A 1 217 ? -3.436 2.351 22.937 1.00 98.00 217 VAL A CA 1
ATOM 1583 C C . VAL A 1 217 ? -2.969 1.333 23.976 1.00 98.00 217 VAL A C 1
ATOM 1585 O O . VAL A 1 217 ? -2.618 1.684 25.105 1.00 98.00 217 VAL A O 1
ATOM 1588 N N . VAL A 1 218 ? -2.980 0.060 23.590 1.00 98.19 218 VAL A N 1
ATOM 1589 C CA . VAL A 1 218 ? -2.452 -1.050 24.382 1.00 98.19 218 VAL A CA 1
ATOM 1590 C C . VAL A 1 218 ? -1.085 -1.414 23.824 1.00 98.19 218 VAL A C 1
ATOM 1592 O O . VAL A 1 218 ? -0.960 -1.815 22.666 1.00 98.19 218 VAL A O 1
ATOM 1595 N N . SER A 1 219 ? -0.063 -1.267 24.662 1.00 98.12 219 SER A N 1
ATOM 1596 C CA . SER A 1 219 ? 1.323 -1.510 24.281 1.00 98.12 219 SER A CA 1
ATOM 1597 C C . SER A 1 219 ? 1.580 -2.970 23.905 1.00 98.12 219 SER A C 1
ATOM 1599 O O . SER A 1 219 ? 1.028 -3.896 24.500 1.00 98.12 219 SER A O 1
ATOM 1601 N N . SER A 1 220 ? 2.460 -3.165 22.929 1.00 98.12 220 SER A N 1
ATOM 1602 C CA . SER A 1 220 ? 2.967 -4.466 22.494 1.00 98.12 220 SER A CA 1
ATOM 1603 C C . SER A 1 220 ? 4.384 -4.309 21.945 1.00 98.12 220 SER A C 1
ATOM 1605 O O . SER A 1 220 ? 4.707 -3.290 21.331 1.00 98.12 220 SER A O 1
ATOM 1607 N N . ALA A 1 221 ? 5.233 -5.320 22.126 1.00 97.81 221 ALA A N 1
ATOM 1608 C CA . ALA A 1 221 ? 6.569 -5.351 21.525 1.00 97.81 221 ALA A CA 1
ATOM 1609 C C . ALA A 1 221 ? 6.552 -5.693 20.018 1.00 97.81 221 ALA A C 1
ATOM 1611 O O . ALA A 1 221 ? 7.602 -5.902 19.411 1.00 97.81 221 ALA A O 1
ATOM 1612 N N . TYR A 1 222 ? 5.373 -5.744 19.386 1.00 97.19 222 TYR A N 1
ATOM 1613 C CA . TYR A 1 222 ? 5.240 -6.017 17.958 1.00 97.19 222 TYR A CA 1
ATOM 1614 C C . TYR A 1 222 ? 5.911 -4.933 17.092 1.00 97.19 222 TYR A C 1
ATOM 1616 O O . TYR A 1 222 ? 5.524 -3.761 17.163 1.00 97.19 222 TYR A O 1
ATOM 1624 N N . PRO A 1 223 ? 6.878 -5.300 16.230 1.00 95.31 223 PRO A N 1
ATOM 1625 C CA . PRO A 1 223 ? 7.681 -4.332 15.486 1.00 95.31 223 PRO A CA 1
ATOM 1626 C C . PRO A 1 223 ? 6.998 -3.794 14.221 1.00 95.31 223 PRO A C 1
ATOM 1628 O O . PRO A 1 223 ? 7.532 -2.890 13.585 1.00 95.31 223 PRO A O 1
ATOM 1631 N N . GLY A 1 224 ? 5.868 -4.377 13.813 1.00 94.75 224 GLY A N 1
ATOM 1632 C CA . GLY A 1 224 ? 5.182 -4.022 12.576 1.00 94.75 224 GLY A CA 1
ATOM 1633 C C . GLY A 1 224 ? 4.192 -2.864 12.713 1.00 94.75 224 GLY A C 1
ATOM 1634 O O . GLY A 1 224 ? 4.109 -2.166 13.727 1.00 94.75 224 GLY A O 1
ATOM 1635 N N . ASP A 1 225 ? 3.398 -2.696 11.658 1.00 96.62 225 ASP A N 1
ATOM 1636 C CA . ASP A 1 225 ? 2.431 -1.606 11.500 1.00 96.62 225 ASP A CA 1
ATOM 1637 C C . ASP A 1 225 ? 1.038 -1.967 12.041 1.00 96.62 225 ASP A C 1
ATOM 1639 O O . ASP A 1 225 ? 0.023 -1.632 11.439 1.00 96.62 225 ASP A O 1
ATOM 1643 N N . LEU A 1 226 ? 0.984 -2.683 13.165 1.00 97.88 226 LEU A N 1
ATOM 1644 C CA . LEU A 1 226 ? -0.251 -2.930 13.907 1.00 97.88 226 LEU A CA 1
ATOM 1645 C C . LEU A 1 226 ? -0.131 -2.392 15.325 1.00 97.88 226 LEU A C 1
ATOM 1647 O O . LEU A 1 226 ? 0.942 -2.419 15.931 1.00 97.88 226 LEU A O 1
ATOM 1651 N N . VAL A 1 227 ? -1.264 -1.955 15.859 1.00 98.19 227 VAL A N 1
ATOM 1652 C CA . VAL A 1 227 ? -1.409 -1.506 17.238 1.00 98.19 227 VAL A CA 1
ATOM 1653 C C . VAL A 1 227 ? -2.763 -1.944 17.782 1.00 98.19 227 VAL A C 1
ATOM 1655 O O . VAL A 1 227 ? -3.743 -2.065 17.044 1.00 98.19 227 VAL A O 1
ATOM 1658 N N . LEU A 1 228 ? -2.816 -2.183 19.086 1.00 98.56 228 LEU A N 1
ATOM 1659 C CA . LEU A 1 228 ? -4.045 -2.519 19.786 1.00 98.56 228 LEU A CA 1
ATOM 1660 C C . LEU A 1 228 ? -4.653 -1.278 20.422 1.00 98.56 228 LEU A C 1
ATOM 1662 O O . LEU A 1 228 ? -3.945 -0.425 20.954 1.00 98.56 228 LEU A O 1
ATOM 1666 N N . VAL A 1 229 ? -5.977 -1.215 20.408 1.00 98.12 229 VAL A N 1
ATOM 1667 C CA . VAL A 1 229 ? -6.745 -0.106 20.960 1.00 98.12 229 VAL A CA 1
ATOM 1668 C C . VAL A 1 229 ? -7.859 -0.674 21.838 1.00 98.12 229 VAL A C 1
ATOM 1670 O O . VAL A 1 229 ? -8.716 -1.424 21.374 1.00 98.12 229 VAL A O 1
ATOM 1673 N N . ALA A 1 230 ? -7.830 -0.345 23.128 1.00 98.00 230 ALA A N 1
ATOM 1674 C CA . ALA A 1 230 ? -8.871 -0.708 24.081 1.00 98.00 230 ALA A CA 1
ATOM 1675 C C . ALA A 1 230 ? -9.980 0.348 24.072 1.00 98.00 230 ALA A C 1
ATOM 1677 O O . ALA A 1 230 ? -9.701 1.536 24.230 1.00 98.00 230 ALA A O 1
ATOM 1678 N N . VAL A 1 231 ? -11.230 -0.095 23.935 1.00 96.88 231 VAL A N 1
ATOM 1679 C CA . VAL A 1 231 ? -12.427 0.759 23.883 1.00 96.88 231 VAL A CA 1
ATOM 1680 C C . VAL A 1 231 ? -13.419 0.281 24.949 1.00 96.88 231 VAL A C 1
ATOM 1682 O O . VAL A 1 231 ? -14.232 -0.612 24.689 1.00 96.88 231 VAL A O 1
ATOM 1685 N N . PRO A 1 232 ? -13.348 0.812 26.182 1.00 90.81 232 PRO A N 1
ATOM 1686 C CA . PRO A 1 232 ? -14.279 0.446 27.243 1.00 90.81 232 PRO A CA 1
ATOM 1687 C C . PRO A 1 232 ? -15.734 0.755 26.863 1.00 90.81 232 PRO A C 1
ATOM 1689 O O . PRO A 1 232 ? -16.032 1.791 26.273 1.00 90.81 232 PRO A O 1
ATOM 1692 N N . GLY A 1 233 ? -16.657 -0.130 27.248 1.00 85.44 233 GLY A N 1
ATOM 1693 C CA . GLY A 1 233 ? -18.094 0.091 27.052 1.00 85.44 233 GLY A CA 1
ATOM 1694 C C . GLY A 1 233 ? -18.621 -0.226 25.650 1.00 85.44 233 GLY A C 1
ATOM 1695 O O . GLY A 1 233 ? -19.730 0.197 25.322 1.00 85.44 233 GLY A O 1
ATOM 1696 N N . LEU A 1 234 ? -17.869 -0.970 24.830 1.00 88.62 234 LEU A N 1
ATOM 1697 C CA . LEU A 1 234 ? -18.442 -1.592 23.636 1.00 88.62 234 LEU A CA 1
ATOM 1698 C C . LEU A 1 234 ? -19.507 -2.641 24.013 1.00 88.62 234 LEU A C 1
ATOM 1700 O O . LEU A 1 234 ? -19.321 -3.357 25.001 1.00 88.62 234 LEU A O 1
ATOM 1704 N N . PRO A 1 235 ? -20.599 -2.770 23.233 1.00 81.94 235 PRO A N 1
ATOM 1705 C CA . PRO A 1 235 ? -21.638 -3.766 23.489 1.00 81.94 235 PRO A CA 1
ATOM 1706 C C . PRO A 1 235 ? -21.072 -5.190 23.479 1.00 81.94 235 PRO A C 1
ATOM 1708 O O . PRO A 1 235 ? -20.388 -5.589 22.529 1.00 81.94 235 PRO A O 1
ATOM 1711 N N . ALA A 1 236 ? -21.344 -5.961 24.534 1.00 79.88 236 ALA A N 1
ATOM 1712 C CA . ALA A 1 236 ? -20.814 -7.317 24.702 1.00 79.88 236 ALA A CA 1
ATOM 1713 C C . ALA A 1 236 ? -21.332 -8.306 23.641 1.00 79.88 236 ALA A C 1
ATOM 1715 O O . ALA A 1 236 ? -20.653 -9.277 23.331 1.00 79.88 236 ALA A O 1
ATOM 1716 N N . ASP A 1 237 ? -22.504 -8.031 23.077 1.00 78.62 237 ASP A N 1
ATOM 1717 C CA . ASP A 1 237 ? -23.196 -8.800 22.041 1.00 78.62 237 ASP A CA 1
ATOM 1718 C C . ASP A 1 237 ? -22.795 -8.416 20.607 1.00 78.62 237 ASP A C 1
ATOM 1720 O O . ASP A 1 237 ? -23.233 -9.055 19.652 1.00 78.62 237 ASP A O 1
ATOM 1724 N N . GLY A 1 238 ? -21.972 -7.378 20.423 1.00 82.38 238 GLY A N 1
ATOM 1725 C CA . GLY A 1 238 ? -21.562 -6.982 19.078 1.00 82.38 238 GLY A CA 1
ATOM 1726 C C . GLY A 1 238 ? -20.635 -8.015 18.420 1.00 82.38 238 GLY A C 1
ATOM 1727 O O . GLY A 1 238 ? -19.861 -8.696 19.090 1.00 82.38 238 GLY A O 1
ATOM 1728 N N . PHE A 1 239 ? -20.681 -8.077 17.091 1.00 90.81 239 PHE A N 1
ATOM 1729 C CA . PHE A 1 239 ? -19.933 -9.042 16.286 1.00 90.81 239 PHE A CA 1
ATOM 1730 C C . PHE A 1 239 ? -18.411 -8.950 16.506 1.00 90.81 239 PHE A C 1
ATOM 1732 O O . PHE A 1 239 ? -17.831 -7.862 16.454 1.00 90.81 239 PHE A O 1
ATOM 1739 N N . VAL A 1 240 ? -17.770 -10.102 16.730 1.00 92.81 240 VAL A N 1
ATOM 1740 C CA . VAL A 1 240 ? -16.311 -10.268 16.799 1.00 92.81 240 VAL A CA 1
ATOM 1741 C C . VAL A 1 240 ? -15.925 -11.348 15.783 1.00 92.81 240 VAL A C 1
ATOM 1743 O O . VAL A 1 240 ? -16.392 -12.478 15.932 1.00 92.81 240 VAL A O 1
ATOM 1746 N N . PRO A 1 241 ? -15.129 -11.027 14.748 1.00 93.12 241 PRO A N 1
ATOM 1747 C CA . PRO A 1 241 ? -14.660 -12.012 13.784 1.00 93.12 241 PRO A CA 1
ATOM 1748 C C . PRO A 1 241 ? -13.729 -13.037 14.435 1.00 93.12 241 PRO A C 1
ATOM 1750 O O . PRO A 1 241 ? -12.986 -12.706 15.362 1.00 93.12 241 PRO A O 1
ATOM 1753 N N . ASP A 1 242 ? -13.740 -14.258 13.906 1.00 91.38 242 ASP A N 1
ATOM 1754 C CA . ASP A 1 242 ? -12.781 -15.290 14.287 1.00 91.38 242 ASP A CA 1
ATOM 1755 C C . ASP A 1 242 ? -11.364 -14.902 13.826 1.00 91.38 242 ASP A C 1
ATOM 1757 O O . ASP A 1 242 ? -11.179 -14.358 12.734 1.00 91.38 242 ASP A O 1
ATOM 1761 N N . LEU A 1 243 ? -10.370 -15.175 14.669 1.00 92.38 243 LEU A N 1
ATOM 1762 C CA . LEU A 1 243 ? -8.959 -14.932 14.396 1.00 92.38 243 LEU A CA 1
ATOM 1763 C C . LEU A 1 243 ? -8.224 -16.183 13.907 1.00 92.38 243 LEU A C 1
ATOM 1765 O O . LEU A 1 243 ? -7.029 -16.080 13.649 1.00 92.38 243 LEU A O 1
ATOM 1769 N N . ASP A 1 244 ? -8.898 -17.321 13.755 1.00 88.75 244 ASP A N 1
ATOM 1770 C CA . ASP A 1 244 ? -8.313 -18.578 13.268 1.00 88.75 244 ASP A CA 1
ATOM 1771 C C . ASP A 1 244 ? -8.457 -18.757 11.745 1.00 88.75 244 ASP A C 1
ATOM 1773 O O . ASP A 1 244 ? -8.140 -19.808 11.195 1.00 88.75 244 ASP A O 1
ATOM 1777 N N . GLY A 1 245 ? -8.891 -17.708 11.039 1.00 80.75 245 GLY A N 1
ATOM 1778 C CA . GLY A 1 245 ? -9.007 -17.706 9.584 1.00 80.75 245 GLY A CA 1
ATOM 1779 C C . GLY A 1 245 ? -7.670 -17.934 8.878 1.00 80.75 245 GLY A C 1
ATOM 1780 O O . GLY A 1 245 ? -6.682 -17.239 9.135 1.00 80.75 245 GLY A O 1
ATOM 1781 N N . GLU A 1 246 ? -7.663 -18.882 7.947 1.00 87.25 246 GLU A N 1
ATOM 1782 C CA . GLU A 1 246 ? -6.583 -19.086 6.984 1.00 87.25 246 GLU A CA 1
ATOM 1783 C C . GLU A 1 246 ? -6.868 -18.301 5.702 1.00 87.25 246 GLU A C 1
ATOM 1785 O O . GLU A 1 246 ? -8.022 -18.024 5.376 1.00 87.25 246 GLU A O 1
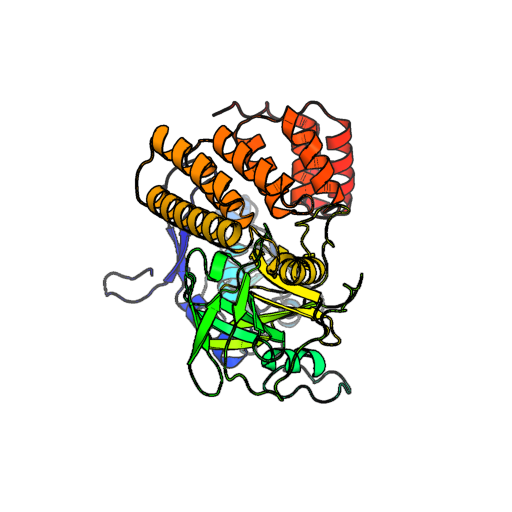ATOM 1790 N N . VAL A 1 247 ? -5.812 -17.929 4.979 1.00 89.19 247 VAL A N 1
ATOM 1791 C CA . VAL A 1 247 ? -5.932 -17.228 3.696 1.00 89.19 247 VAL A CA 1
ATOM 1792 C C . VAL A 1 247 ? -6.155 -18.274 2.603 1.00 89.19 247 VAL A C 1
ATOM 1794 O O . VAL A 1 247 ? -5.248 -19.072 2.378 1.00 89.19 247 VAL A O 1
ATOM 1797 N N . PRO A 1 248 ? -7.313 -18.289 1.922 1.00 88.25 248 PRO A N 1
ATOM 1798 C CA . PRO A 1 248 ? -7.523 -19.194 0.798 1.00 88.25 248 PRO A CA 1
ATOM 1799 C C . PRO A 1 248 ? -6.582 -18.863 -0.370 1.00 88.25 248 PRO A C 1
ATOM 1801 O O . PRO A 1 248 ? -6.263 -17.693 -0.599 1.00 88.25 248 PRO A O 1
ATOM 1804 N N . ASP A 1 249 ? -6.160 -19.881 -1.124 1.00 83.56 249 ASP A N 1
ATOM 1805 C CA . ASP A 1 249 ? -5.331 -19.698 -2.326 1.00 83.56 249 ASP A CA 1
ATOM 1806 C C . ASP A 1 249 ? -6.118 -19.049 -3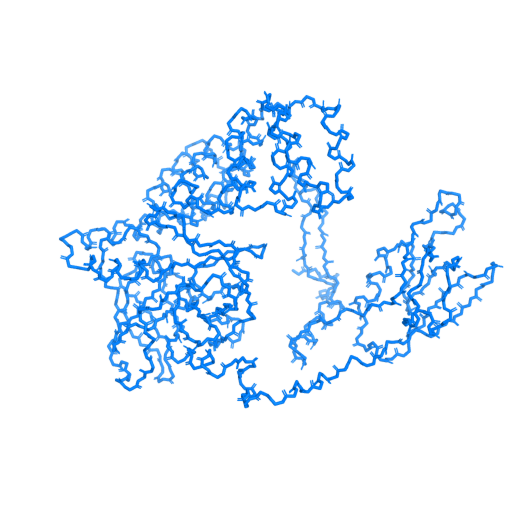.480 1.00 83.56 249 ASP A C 1
ATOM 1808 O O . ASP A 1 249 ? -5.544 -18.374 -4.339 1.00 83.56 249 ASP A O 1
ATOM 1812 N N . ASP A 1 250 ? -7.438 -19.240 -3.498 1.00 85.69 250 ASP A N 1
ATOM 1813 C CA . ASP A 1 250 ? -8.367 -18.746 -4.504 1.00 85.69 250 ASP A CA 1
ATOM 1814 C C . ASP A 1 250 ? -9.597 -18.058 -3.885 1.00 85.69 250 ASP A C 1
ATOM 1816 O O . ASP A 1 250 ? -9.802 -18.032 -2.674 1.00 85.69 250 ASP A O 1
ATOM 1820 N N . GLY A 1 251 ? -10.407 -17.433 -4.739 1.00 90.38 251 GLY A N 1
ATOM 1821 C CA . GLY A 1 251 ? -11.611 -16.718 -4.325 1.00 90.38 251 GLY A CA 1
ATOM 1822 C C . GLY A 1 251 ? -11.440 -15.205 -4.193 1.00 90.38 251 GLY A C 1
ATOM 1823 O O . GLY A 1 251 ? -10.419 -14.605 -4.553 1.00 90.38 251 GLY A O 1
ATOM 1824 N N . GLU A 1 252 ? -12.519 -14.575 -3.740 1.00 95.06 252 GLU A N 1
ATOM 1825 C CA . GLU A 1 252 ? -12.630 -13.127 -3.621 1.00 95.06 252 GLU A CA 1
ATOM 1826 C C . GLU A 1 252 ? -12.341 -12.650 -2.200 1.00 95.06 252 GLU A C 1
ATOM 1828 O O . GLU A 1 252 ? -12.806 -13.214 -1.209 1.00 95.06 252 GLU A O 1
ATOM 1833 N N . PHE A 1 253 ? -11.616 -11.540 -2.128 1.00 96.38 253 PHE A N 1
ATOM 1834 C CA . PHE A 1 253 ? -11.292 -10.831 -0.906 1.00 96.38 253 PHE A CA 1
ATOM 1835 C C . PHE A 1 253 ? -11.950 -9.462 -0.916 1.00 96.38 253 PHE A C 1
ATOM 1837 O O . PHE A 1 253 ? -11.940 -8.768 -1.933 1.00 96.38 253 PHE A O 1
ATOM 1844 N N . TYR A 1 254 ? -12.462 -9.059 0.239 1.00 97.19 254 TYR A N 1
ATOM 1845 C CA . TYR A 1 254 ? -13.228 -7.840 0.428 1.00 97.19 254 TYR A CA 1
ATOM 1846 C C . TYR A 1 254 ? -12.578 -6.991 1.514 1.00 97.19 254 TYR A C 1
ATOM 1848 O O . TYR A 1 254 ? -12.434 -7.421 2.661 1.00 97.19 254 TYR A O 1
ATOM 1856 N N . ALA A 1 255 ? -12.199 -5.765 1.166 1.00 97.38 255 ALA A N 1
ATOM 1857 C CA . ALA A 1 255 ? -11.830 -4.768 2.158 1.00 97.38 255 ALA A CA 1
ATOM 1858 C C . ALA A 1 255 ? -13.097 -4.173 2.793 1.00 97.38 255 ALA A C 1
ATOM 1860 O O . ALA A 1 255 ? -14.053 -3.824 2.097 1.00 97.38 255 ALA A O 1
ATOM 1861 N N . VAL A 1 256 ? -13.092 -4.025 4.114 1.00 97.88 256 VAL A N 1
ATOM 1862 C CA . VAL A 1 256 ? -14.167 -3.405 4.894 1.00 97.88 256 VAL A CA 1
ATOM 1863 C C . VAL A 1 256 ? -13.563 -2.288 5.728 1.00 97.88 256 VAL A C 1
ATOM 1865 O O . VAL A 1 256 ? -12.682 -2.521 6.554 1.00 97.88 256 VAL A O 1
ATOM 1868 N N . GLY A 1 257 ? -14.021 -1.061 5.510 1.00 96.62 257 GLY A N 1
ATOM 1869 C CA . GLY A 1 257 ? -13.398 0.118 6.103 1.00 96.62 257 GLY A CA 1
ATOM 1870 C C . GLY A 1 257 ? -14.203 1.388 5.893 1.00 96.62 257 GLY A C 1
ATOM 1871 O O . GLY A 1 257 ? -15.270 1.379 5.277 1.00 96.62 257 GLY A O 1
ATOM 1872 N N . VAL A 1 258 ? -13.678 2.490 6.416 1.00 92.38 258 VAL A N 1
ATOM 1873 C CA . VAL A 1 258 ? -14.284 3.814 6.297 1.00 92.38 258 VAL A CA 1
ATOM 1874 C C . VAL A 1 258 ? -14.152 4.339 4.873 1.00 92.38 258 VAL A C 1
ATOM 1876 O O . VAL A 1 258 ? -13.057 4.466 4.325 1.00 92.38 258 VAL A O 1
ATOM 1879 N N . ASP A 1 259 ? -15.286 4.717 4.292 1.00 90.31 259 ASP A N 1
ATOM 1880 C CA . ASP A 1 259 ? -15.350 5.584 3.126 1.00 90.31 259 ASP A CA 1
ATOM 1881 C C . ASP A 1 259 ? -15.370 7.038 3.593 1.00 90.31 259 ASP A C 1
ATOM 1883 O O . ASP A 1 259 ? -16.404 7.556 4.012 1.00 90.31 259 ASP A O 1
ATOM 1887 N N . VAL A 1 260 ? -14.216 7.707 3.538 1.00 79.88 260 VAL A N 1
ATOM 1888 C CA . VAL A 1 260 ? -14.059 9.085 4.038 1.00 79.88 260 VAL A CA 1
ATOM 1889 C C . VAL A 1 260 ? -15.013 10.058 3.344 1.00 79.88 260 VAL A C 1
ATOM 1891 O O . VAL A 1 260 ? -15.509 10.990 3.978 1.00 79.88 260 VAL A O 1
ATOM 1894 N N . ALA A 1 261 ? -15.314 9.834 2.060 1.00 77.06 261 ALA A N 1
ATOM 1895 C CA . ALA A 1 261 ? -16.219 10.693 1.306 1.00 77.06 261 ALA A CA 1
ATOM 1896 C C . ALA A 1 261 ? -17.674 10.537 1.772 1.00 77.06 261 ALA A C 1
ATOM 1898 O O . ALA A 1 261 ? -18.397 11.529 1.866 1.00 77.06 261 ALA A O 1
ATOM 1899 N N . ARG A 1 262 ? -18.090 9.305 2.089 1.00 80.12 262 ARG A N 1
ATOM 1900 C CA . ARG A 1 262 ? -19.452 8.991 2.556 1.00 80.12 262 ARG A CA 1
ATOM 1901 C C . ARG A 1 262 ? -19.622 9.066 4.073 1.00 80.12 262 ARG A C 1
ATOM 1903 O O . ARG A 1 262 ? -20.748 9.130 4.548 1.00 80.12 262 ARG A O 1
ATOM 1910 N N . ARG A 1 263 ? -18.518 9.12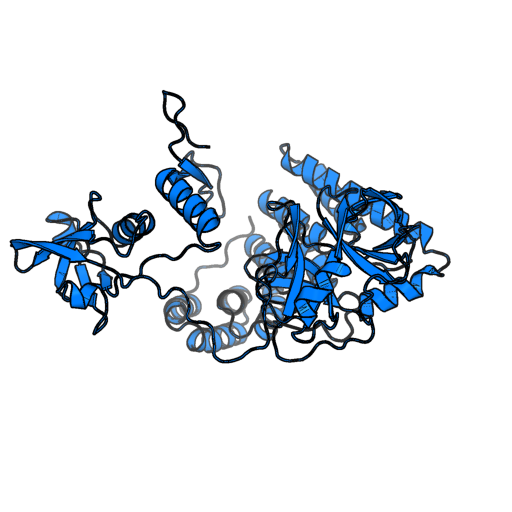2 4.824 1.00 80.56 263 ARG A N 1
ATOM 1911 C CA . ARG A 1 263 ? -18.475 9.107 6.297 1.00 80.56 263 ARG A CA 1
ATOM 1912 C C . ARG A 1 263 ? -19.172 7.886 6.903 1.00 80.56 263 ARG A C 1
ATOM 1914 O O . ARG A 1 263 ? -19.803 7.983 7.951 1.00 80.56 263 ARG A O 1
ATOM 1921 N N . GLU A 1 264 ? -19.028 6.738 6.255 1.00 87.69 264 GLU A N 1
ATOM 1922 C CA . GLU A 1 264 ? -19.632 5.475 6.682 1.00 87.69 264 GLU A CA 1
ATOM 1923 C C . GLU A 1 264 ? -18.649 4.312 6.528 1.00 87.69 264 GLU A C 1
ATOM 1925 O O . GLU A 1 264 ? -17.672 4.399 5.782 1.00 87.69 264 GLU A O 1
ATOM 1930 N N . VAL A 1 265 ? -18.912 3.213 7.235 1.00 92.62 265 VAL A N 1
ATOM 1931 C CA . VAL A 1 265 ? -18.182 1.954 7.058 1.00 92.62 265 VAL A CA 1
ATOM 1932 C C . VAL A 1 265 ? -18.870 1.144 5.971 1.00 92.62 265 VAL A C 1
ATOM 1934 O O . VAL A 1 265 ? -20.063 0.852 6.065 1.00 92.62 265 VAL A O 1
ATOM 1937 N N . ARG A 1 266 ? -18.110 0.730 4.960 1.00 94.12 266 ARG A N 1
ATOM 1938 C CA . ARG A 1 266 ? -18.628 -0.043 3.832 1.00 94.12 266 ARG A CA 1
ATOM 1939 C C . ARG A 1 266 ? -17.743 -1.230 3.501 1.00 94.12 266 ARG A C 1
ATOM 1941 O O . ARG A 1 266 ? -16.577 -1.290 3.886 1.00 94.12 266 ARG A O 1
ATOM 1948 N N . VAL A 1 267 ? -18.320 -2.140 2.731 1.00 95.75 267 VAL A N 1
ATOM 1949 C CA . VAL A 1 267 ? -17.578 -3.151 1.984 1.00 95.75 267 VAL A CA 1
ATOM 1950 C C . VAL A 1 267 ? -17.187 -2.535 0.635 1.00 95.75 267 VAL A C 1
ATOM 1952 O O . VAL A 1 267 ? -17.974 -1.802 0.022 1.00 95.75 267 VAL A O 1
ATOM 1955 N N . PHE A 1 268 ? -15.943 -2.750 0.223 1.00 92.62 268 PHE A N 1
ATOM 1956 C CA . PHE A 1 268 ? -15.412 -2.312 -1.066 1.00 92.62 268 PHE A CA 1
ATOM 1957 C C . PHE A 1 268 ? -15.477 -3.439 -2.094 1.00 92.62 268 PHE A C 1
ATOM 1959 O O . PHE A 1 268 ? -15.575 -4.612 -1.733 1.00 92.62 268 PHE A O 1
ATOM 1966 N N . ASP A 1 269 ? -15.400 -3.066 -3.375 1.00 90.94 269 ASP A N 1
ATOM 1967 C CA . ASP A 1 269 ? -15.408 -4.026 -4.478 1.00 90.94 269 ASP A CA 1
ATOM 1968 C C . ASP A 1 269 ? -14.324 -5.096 -4.277 1.00 90.94 269 ASP A C 1
ATOM 1970 O O . ASP A 1 269 ? -13.178 -4.747 -3.937 1.00 90.94 269 ASP A O 1
ATOM 1974 N N . PRO A 1 270 ? -14.672 -6.378 -4.491 1.00 93.69 270 PRO A N 1
ATOM 1975 C CA . PRO A 1 270 ? -13.756 -7.468 -4.238 1.00 93.69 270 PRO A CA 1
ATOM 1976 C C . PRO A 1 270 ? -12.552 -7.431 -5.171 1.00 93.69 270 PRO A C 1
ATOM 1978 O O . PRO A 1 270 ? -12.549 -6.821 -6.244 1.00 93.69 270 PRO A O 1
ATOM 1981 N N . GLY A 1 271 ? -11.520 -8.159 -4.776 1.00 90.56 271 GLY A N 1
ATOM 1982 C CA . GLY A 1 271 ? -10.444 -8.533 -5.675 1.00 90.56 271 GLY A CA 1
ATOM 1983 C C . GLY A 1 271 ? -9.820 -9.855 -5.274 1.00 90.56 271 GLY A C 1
ATOM 1984 O O . GLY A 1 271 ? -10.194 -10.465 -4.282 1.00 90.56 271 GLY A O 1
ATOM 1985 N N . VAL A 1 272 ? -8.849 -10.290 -6.061 1.00 92.19 272 VAL A N 1
ATOM 1986 C CA . VAL A 1 272 ? -8.168 -11.572 -5.866 1.00 92.19 272 VAL A CA 1
ATOM 1987 C C . VAL A 1 272 ? -6.848 -11.398 -5.123 1.00 92.19 272 VAL A C 1
ATOM 1989 O O . VAL A 1 272 ? -6.266 -10.301 -5.123 1.00 92.19 272 VAL A O 1
ATOM 1992 N N . LEU A 1 273 ? -6.363 -12.489 -4.530 1.00 91.19 273 LEU A N 1
ATOM 1993 C CA . LEU A 1 273 ? -4.997 -12.595 -4.030 1.00 91.19 273 LEU A CA 1
ATOM 1994 C C . LEU A 1 273 ? -4.008 -12.524 -5.201 1.00 91.19 273 LEU A C 1
ATOM 1996 O O . LEU A 1 273 ? -4.163 -13.186 -6.222 1.00 91.19 273 LEU A O 1
ATOM 2000 N N . ILE A 1 274 ? -3.001 -11.670 -5.058 1.00 87.12 274 ILE A N 1
ATOM 2001 C CA . ILE A 1 274 ? -1.848 -11.564 -5.957 1.00 87.12 274 ILE A CA 1
ATOM 2002 C C . ILE A 1 274 ? -0.714 -12.429 -5.409 1.00 87.12 274 ILE A C 1
ATOM 2004 O O . ILE A 1 274 ? -0.087 -13.171 -6.155 1.00 87.12 274 ILE A O 1
ATOM 2008 N N . ALA A 1 275 ? -0.437 -12.304 -4.108 1.00 87.75 275 ALA A N 1
ATOM 2009 C CA . ALA A 1 275 ? 0.585 -13.076 -3.416 1.00 87.75 275 ALA A CA 1
ATOM 2010 C C . ALA A 1 275 ? 0.306 -13.121 -1.908 1.00 87.75 275 ALA A C 1
ATOM 2012 O O . ALA A 1 275 ? -0.040 -12.100 -1.303 1.00 87.75 275 ALA A O 1
ATOM 2013 N N . GLY A 1 276 ? 0.511 -14.291 -1.303 1.00 89.94 276 GLY A N 1
ATOM 2014 C CA . GLY A 1 276 ? 0.569 -14.451 0.150 1.00 89.94 276 GLY A CA 1
ATOM 2015 C C . GLY A 1 276 ? 1.883 -13.923 0.748 1.00 89.94 276 GLY A C 1
ATOM 2016 O O . GLY A 1 276 ? 2.768 -13.488 -0.001 1.00 89.94 276 GLY A O 1
ATOM 2017 N N . PRO A 1 277 ? 2.033 -13.958 2.087 1.00 88.06 277 PRO A N 1
ATOM 2018 C CA . PRO A 1 277 ? 3.247 -13.530 2.777 1.00 88.06 277 PRO A CA 1
ATOM 2019 C C . PRO A 1 277 ? 4.450 -14.365 2.320 1.00 88.06 277 PRO A C 1
ATOM 2021 O O . PRO A 1 277 ? 4.321 -15.565 2.092 1.00 88.06 277 PRO A O 1
ATOM 2024 N N . ALA A 1 278 ? 5.629 -13.747 2.195 1.00 84.25 278 ALA A N 1
ATOM 2025 C CA . ALA A 1 278 ? 6.850 -14.508 1.920 1.00 84.25 278 ALA A CA 1
ATOM 2026 C C . ALA A 1 278 ? 7.141 -15.497 3.059 1.00 84.25 278 ALA A C 1
ATOM 2028 O O . ALA A 1 278 ? 7.037 -15.147 4.236 1.00 84.25 278 ALA A O 1
ATOM 2029 N N . GLU A 1 279 ? 7.567 -16.706 2.702 1.00 80.69 279 GLU A N 1
ATOM 2030 C CA . GLU A 1 279 ? 7.991 -17.715 3.670 1.00 80.69 279 GLU A CA 1
ATOM 2031 C C . GLU A 1 279 ? 9.112 -17.164 4.569 1.00 80.69 279 GLU A C 1
ATOM 2033 O O . GLU A 1 279 ? 10.058 -16.529 4.097 1.00 80.69 279 GLU A O 1
ATOM 2038 N N . GLY A 1 280 ? 8.973 -17.343 5.886 1.00 80.00 280 GLY A N 1
ATOM 2039 C CA . GLY A 1 280 ? 9.923 -16.831 6.880 1.00 80.00 280 GLY A CA 1
ATOM 2040 C C . GLY A 1 280 ? 9.931 -15.305 7.064 1.00 80.00 280 GLY A C 1
ATOM 2041 O O . GLY A 1 280 ? 10.656 -14.801 7.922 1.00 80.00 280 GLY A O 1
ATOM 2042 N N . ALA A 1 281 ? 9.128 -14.541 6.315 1.00 83.38 281 ALA A N 1
ATOM 2043 C CA . ALA A 1 281 ? 9.067 -13.091 6.460 1.00 83.38 281 ALA A CA 1
ATOM 2044 C C . ALA A 1 281 ? 8.114 -12.683 7.594 1.00 83.38 281 ALA A C 1
ATOM 2046 O O . ALA A 1 281 ? 6.901 -12.604 7.413 1.00 83.38 281 ALA A O 1
ATOM 2047 N N . HIS A 1 282 ? 8.670 -12.325 8.755 1.00 81.75 282 HIS A N 1
ATOM 2048 C CA . HIS A 1 282 ? 7.901 -11.918 9.944 1.00 81.75 282 HIS A CA 1
ATOM 2049 C C . HIS A 1 282 ? 6.963 -10.711 9.740 1.00 81.75 282 HIS A C 1
ATOM 2051 O O . HIS A 1 282 ? 6.027 -10.520 10.513 1.00 81.75 282 HIS A O 1
ATOM 2057 N N . LEU A 1 283 ? 7.226 -9.878 8.728 1.00 88.75 283 LEU A N 1
ATOM 2058 C CA . LEU A 1 283 ? 6.397 -8.729 8.343 1.00 88.75 283 LEU A CA 1
ATOM 2059 C C . LEU A 1 283 ? 5.844 -8.865 6.915 1.00 88.75 283 LEU A C 1
ATOM 2061 O O . LEU A 1 283 ? 5.451 -7.867 6.307 1.00 88.75 283 LEU A O 1
ATOM 2065 N N . GLY A 1 284 ? 5.833 -10.090 6.380 1.00 88.94 284 GLY A N 1
ATOM 2066 C CA . GLY A 1 284 ? 5.233 -10.404 5.090 1.00 88.94 284 GLY A CA 1
ATOM 2067 C C . GLY A 1 284 ? 3.764 -9.984 5.040 1.00 88.94 284 GLY A C 1
ATOM 2068 O O . GLY A 1 284 ? 3.057 -9.983 6.051 1.00 88.94 284 GLY A O 1
ATOM 2069 N N . ARG A 1 285 ? 3.313 -9.588 3.851 1.00 92.69 285 ARG A N 1
ATOM 2070 C CA . ARG A 1 285 ? 1.977 -9.013 3.641 1.00 92.69 285 ARG A CA 1
ATOM 2071 C C . ARG A 1 285 ? 1.152 -9.850 2.681 1.00 92.69 285 ARG A C 1
ATOM 2073 O O . ARG A 1 285 ? 1.700 -10.578 1.865 1.00 92.69 285 ARG A O 1
ATOM 2080 N N . LEU A 1 286 ? -0.160 -9.712 2.752 1.00 93.19 286 LEU A N 1
ATOM 2081 C CA . LEU A 1 286 ? -1.057 -10.149 1.692 1.00 93.19 286 LEU A CA 1
ATOM 2082 C C . LEU A 1 286 ? -1.080 -9.068 0.622 1.00 93.19 286 LEU A C 1
ATOM 2084 O O . LEU A 1 286 ? -1.326 -7.910 0.949 1.00 93.19 286 LEU A O 1
ATOM 2088 N N . HIS A 1 287 ? -0.846 -9.439 -0.632 1.00 90.75 287 HIS A N 1
ATOM 2089 C CA . HIS A 1 287 ? -1.013 -8.556 -1.781 1.00 90.75 287 HIS A CA 1
ATOM 2090 C C . HIS A 1 287 ? -2.301 -8.918 -2.497 1.00 90.75 287 HIS A C 1
ATOM 2092 O O . HIS A 1 287 ? -2.467 -10.057 -2.918 1.00 90.75 287 HIS A O 1
ATOM 2098 N N . ILE A 1 288 ? -3.206 -7.960 -2.642 1.00 90.88 288 ILE A N 1
ATOM 2099 C CA . ILE A 1 288 ? -4.580 -8.177 -3.103 1.00 90.88 288 ILE A CA 1
ATOM 2100 C C . ILE A 1 288 ? -5.001 -7.074 -4.076 1.00 90.88 288 ILE A C 1
ATOM 2102 O O . ILE A 1 288 ? -4.470 -5.960 -4.053 1.00 90.88 288 ILE A O 1
ATOM 2106 N N . ARG A 1 289 ? -5.969 -7.377 -4.947 1.00 88.81 289 ARG A N 1
ATOM 2107 C CA . ARG A 1 289 ? -6.564 -6.395 -5.876 1.00 88.81 289 ARG A CA 1
ATOM 2108 C C . ARG A 1 289 ? -7.808 -5.693 -5.329 1.00 88.81 289 ARG A C 1
ATOM 2110 O O . ARG A 1 289 ? -8.260 -4.738 -5.956 1.00 88.81 289 ARG A O 1
ATOM 2117 N N . SER A 1 290 ? -8.350 -6.145 -4.191 1.00 88.88 290 SER A N 1
ATOM 2118 C CA . SER A 1 290 ? -9.517 -5.508 -3.565 1.00 88.88 290 SER A CA 1
ATOM 2119 C C . SER A 1 290 ? -9.213 -4.042 -3.320 1.00 88.88 290 SER A C 1
ATOM 2121 O O . SER A 1 290 ? -8.180 -3.693 -2.744 1.00 88.88 290 SER A O 1
ATOM 2123 N N . ARG A 1 291 ? -10.115 -3.177 -3.776 1.00 80.69 291 ARG A N 1
ATOM 2124 C CA . ARG A 1 291 ? -9.865 -1.742 -3.772 1.00 80.69 291 ARG A CA 1
ATOM 2125 C C . ARG A 1 291 ? -9.769 -1.227 -2.340 1.00 80.69 291 ARG A C 1
ATOM 2127 O O . ARG A 1 291 ? -10.694 -1.400 -1.555 1.00 80.69 291 ARG A O 1
ATOM 2134 N N . MET A 1 292 ? -8.681 -0.529 -2.035 1.00 85.38 292 MET A N 1
ATOM 2135 C CA . MET A 1 292 ? -8.547 0.250 -0.806 1.00 85.38 292 MET A CA 1
ATOM 2136 C C . MET A 1 292 ? -8.379 1.728 -1.153 1.00 85.38 292 MET A C 1
ATOM 2138 O O . MET A 1 292 ? -7.873 2.093 -2.215 1.00 85.38 292 MET A O 1
ATOM 2142 N N . GLN A 1 293 ? -8.833 2.589 -0.255 1.00 83.88 293 GLN A N 1
ATOM 2143 C CA . GLN A 1 293 ? -8.713 4.040 -0.360 1.00 83.88 293 GLN A CA 1
ATOM 2144 C C . GLN A 1 293 ? -8.344 4.614 1.017 1.00 83.88 293 GLN A C 1
ATOM 2146 O O . GLN A 1 293 ? -8.426 3.879 2.007 1.00 83.88 293 GLN A O 1
ATOM 2151 N N . PRO A 1 294 ? -7.956 5.900 1.118 1.00 83.94 294 PRO A N 1
ATOM 2152 C CA . PRO A 1 294 ? -7.807 6.553 2.417 1.00 83.94 294 PRO A CA 1
ATOM 2153 C C . PRO A 1 294 ? -9.053 6.333 3.288 1.00 83.94 294 PRO A C 1
ATOM 2155 O O . PRO A 1 294 ? -10.172 6.378 2.774 1.00 83.94 294 PRO A O 1
ATOM 2158 N N . GLY A 1 295 ? -8.857 6.048 4.577 1.00 88.44 295 GLY A N 1
ATOM 2159 C CA . GLY A 1 295 ? -9.914 5.609 5.497 1.00 88.44 295 GLY A CA 1
ATOM 2160 C C . GLY A 1 295 ? -9.946 4.107 5.765 1.00 88.44 295 GLY A C 1
ATOM 2161 O O . GLY A 1 295 ? -10.320 3.693 6.861 1.00 88.44 295 GLY A O 1
ATOM 2162 N N . VAL A 1 296 ? -9.520 3.279 4.809 1.00 95.31 296 VAL A N 1
ATOM 2163 C CA . VAL A 1 296 ? -9.593 1.812 4.936 1.00 95.31 296 VAL A CA 1
ATOM 2164 C C . VAL A 1 296 ? -8.510 1.240 5.854 1.00 95.31 296 VAL A C 1
ATOM 2166 O O . VAL A 1 296 ? -8.712 0.168 6.418 1.00 95.31 296 VAL A O 1
ATOM 2169 N N . SER A 1 297 ? -7.391 1.943 6.045 1.00 95.25 297 SER A N 1
ATOM 2170 C CA . SER A 1 297 ? -6.301 1.531 6.938 1.00 95.25 297 SER A CA 1
ATOM 2171 C C . SER A 1 297 ? -6.816 1.136 8.324 1.00 95.25 297 SER A C 1
ATOM 2173 O O . SER A 1 297 ? -7.545 1.897 8.955 1.00 95.25 297 SER A O 1
ATOM 2175 N N . GLY A 1 298 ? -6.469 -0.067 8.780 1.00 97.75 298 GLY A N 1
ATOM 2176 C CA . GLY A 1 298 ? -6.898 -0.662 10.047 1.00 97.75 298 GLY A CA 1
ATOM 2177 C C . GLY A 1 298 ? -8.258 -1.367 9.984 1.00 97.75 298 GLY A C 1
ATOM 2178 O O . GLY A 1 298 ? -8.708 -1.953 10.973 1.00 97.75 298 GLY A O 1
ATOM 2179 N N . GLY A 1 299 ? -8.906 -1.335 8.820 1.00 98.19 299 GLY A N 1
ATOM 2180 C CA . GLY A 1 299 ? -10.126 -2.066 8.507 1.00 98.19 299 GLY A CA 1
ATOM 2181 C C . GLY A 1 299 ? -9.871 -3.555 8.285 1.00 98.19 299 GLY A C 1
ATOM 2182 O O . GLY A 1 299 ? -8.731 -4.025 8.307 1.00 98.19 299 GLY A O 1
ATOM 2183 N N . ALA A 1 300 ? -10.943 -4.305 8.068 1.00 98.38 300 ALA A N 1
ATOM 2184 C CA . ALA A 1 300 ? -10.878 -5.747 7.885 1.00 98.38 300 ALA A CA 1
ATOM 2185 C C . ALA A 1 300 ? -10.617 -6.098 6.415 1.00 98.38 300 ALA A C 1
ATOM 2187 O O . ALA A 1 300 ? -11.155 -5.462 5.510 1.00 98.38 300 ALA A O 1
ATOM 2188 N N . LEU A 1 301 ? -9.830 -7.143 6.177 1.00 98.06 301 LEU A N 1
ATOM 2189 C CA . LEU A 1 301 ? -9.818 -7.883 4.920 1.00 98.06 301 LEU A CA 1
ATOM 2190 C C . LEU A 1 301 ? -10.451 -9.250 5.184 1.00 98.06 301 LEU A C 1
ATOM 2192 O O . LEU A 1 301 ? -9.990 -9.968 6.077 1.00 98.06 301 LEU A O 1
ATOM 2196 N N . VAL A 1 302 ? -11.490 -9.598 4.426 1.00 97.44 302 VAL A N 1
ATOM 2197 C CA . VAL A 1 302 ? -12.239 -10.852 4.600 1.00 97.44 302 VAL A CA 1
ATOM 2198 C C . VAL A 1 302 ? -12.372 -11.633 3.300 1.00 97.44 302 VAL A C 1
ATOM 2200 O O . VAL A 1 302 ? -12.315 -11.035 2.228 1.00 97.44 302 VAL A O 1
ATOM 2203 N N . ASP A 1 303 ? -12.549 -12.948 3.394 1.00 95.75 303 ASP A N 1
ATOM 2204 C CA . ASP A 1 303 ? -12.907 -13.795 2.249 1.00 95.75 303 ASP A CA 1
ATOM 2205 C C . ASP A 1 303 ? -14.420 -13.727 1.934 1.00 95.75 303 ASP A C 1
ATOM 2207 O O . ASP A 1 303 ? -15.196 -13.060 2.626 1.00 95.75 303 ASP A O 1
ATOM 2211 N N . GLU A 1 304 ? -14.869 -14.440 0.900 1.00 93.50 304 GLU A N 1
ATOM 2212 C CA . GLU A 1 304 ? -16.284 -14.523 0.496 1.00 93.50 304 GLU A CA 1
ATOM 2213 C C . GLU A 1 304 ? -17.231 -15.094 1.573 1.00 93.50 304 GLU A C 1
ATOM 2215 O O . GLU A 1 304 ? -18.442 -14.851 1.541 1.00 93.50 304 GLU A O 1
ATOM 2220 N N . ARG A 1 305 ? -16.690 -15.819 2.561 1.00 93.94 305 ARG A N 1
ATOM 2221 C CA . ARG A 1 305 ? -17.430 -16.370 3.707 1.00 93.94 305 ARG A CA 1
ATOM 2222 C C . ARG A 1 305 ? -17.524 -15.365 4.857 1.00 93.94 305 ARG A C 1
ATOM 2224 O O . ARG A 1 305 ? -18.149 -15.664 5.874 1.00 93.94 305 ARG A O 1
ATOM 2231 N N . GLY A 1 306 ? -16.946 -14.171 4.705 1.00 94.75 306 GLY A N 1
ATOM 2232 C CA . GLY A 1 306 ? -16.856 -13.156 5.752 1.00 94.75 306 GLY A CA 1
ATOM 2233 C C . GLY A 1 306 ? -15.834 -13.499 6.839 1.00 94.75 306 GLY A C 1
ATOM 2234 O O . GLY A 1 306 ? -15.861 -12.878 7.904 1.00 94.75 306 GLY A O 1
ATOM 2235 N N . GLN A 1 307 ? -14.952 -14.474 6.596 1.00 96.50 307 GLN A N 1
ATOM 2236 C CA . GLN A 1 307 ? -13.888 -14.842 7.520 1.00 96.50 307 GLN A CA 1
ATOM 2237 C C . GLN A 1 307 ? -12.790 -13.782 7.467 1.00 96.50 307 GLN A C 1
ATOM 2239 O O . GLN A 1 307 ? -12.328 -13.412 6.389 1.00 96.50 307 GLN A O 1
ATOM 2244 N N . LEU A 1 308 ? -12.356 -13.293 8.631 1.00 97.75 308 LEU A N 1
ATOM 2245 C CA . LEU A 1 308 ? -11.229 -12.370 8.702 1.00 97.75 308 LEU A CA 1
ATOM 2246 C C . LEU A 1 308 ? -9.957 -13.097 8.262 1.00 97.75 308 LEU A C 1
ATOM 2248 O O . LEU A 1 308 ? -9.682 -14.193 8.744 1.00 97.75 308 LEU A O 1
ATOM 2252 N N . VAL A 1 309 ? -9.198 -12.476 7.361 1.00 96.88 309 VAL A N 1
ATOM 2253 C CA . VAL A 1 309 ? -7.914 -12.999 6.860 1.00 96.88 309 VAL A CA 1
ATOM 2254 C C . VAL A 1 309 ? -6.761 -12.017 7.074 1.00 96.88 309 VAL A C 1
ATOM 2256 O O . VAL A 1 309 ? -5.589 -12.400 7.060 1.00 96.88 309 VAL A O 1
ATOM 2259 N N . GLY A 1 310 ? -7.069 -10.743 7.329 1.00 97.19 310 GLY A N 1
ATOM 2260 C CA . GLY A 1 310 ? -6.057 -9.744 7.637 1.00 97.19 310 GLY A CA 1
ATOM 2261 C C . GLY A 1 310 ? -6.617 -8.369 7.973 1.00 97.19 310 GLY A C 1
ATOM 2262 O O . GLY A 1 310 ? -7.824 -8.135 7.951 1.00 97.19 310 GLY A O 1
ATOM 2263 N N . ILE A 1 311 ? -5.703 -7.450 8.275 1.00 98.38 311 ILE A N 1
ATOM 2264 C CA . ILE A 1 311 ? -5.987 -6.043 8.559 1.00 98.38 311 ILE A CA 1
ATOM 2265 C C . ILE A 1 311 ? -5.468 -5.196 7.406 1.00 98.38 311 ILE A C 1
ATOM 2267 O O . ILE A 1 311 ? -4.284 -5.256 7.066 1.00 98.38 311 ILE A O 1
ATOM 2271 N N . ALA A 1 312 ? -6.351 -4.411 6.801 1.00 97.31 312 ALA A N 1
ATOM 2272 C CA . ALA A 1 312 ? -6.021 -3.551 5.678 1.00 97.31 312 ALA A CA 1
ATOM 2273 C C . ALA A 1 312 ? -4.968 -2.506 6.072 1.00 97.31 312 ALA A C 1
ATOM 2275 O O . ALA A 1 312 ? -5.010 -1.957 7.172 1.00 97.31 312 ALA A O 1
ATOM 2276 N N . VAL A 1 313 ? -4.030 -2.224 5.166 1.00 90.31 313 VAL A N 1
ATOM 2277 C CA . VAL A 1 313 ? -2.995 -1.192 5.360 1.00 90.31 313 VAL A CA 1
ATOM 2278 C C . VAL A 1 313 ? -3.135 -0.079 4.339 1.00 90.31 313 VAL A C 1
ATOM 2280 O O . VAL A 1 313 ? -3.010 1.090 4.678 1.00 90.31 313 VAL A O 1
ATOM 2283 N N . GLY A 1 314 ? -3.364 -0.443 3.080 1.00 79.88 314 GLY A N 1
ATOM 2284 C CA . GLY A 1 314 ? -3.389 0.490 1.961 1.00 79.88 314 GLY A CA 1
ATOM 2285 C C . GLY A 1 314 ? -2.612 -0.050 0.767 1.00 79.88 314 GLY A C 1
ATOM 2286 O O . GLY A 1 314 ? -2.387 -1.248 0.643 1.00 79.88 314 GLY A O 1
ATOM 2287 N N . GLY A 1 315 ? -2.225 0.832 -0.146 1.00 72.88 315 GLY A N 1
ATOM 2288 C CA . GLY A 1 315 ? -1.521 0.482 -1.378 1.00 72.88 315 GLY A CA 1
ATOM 2289 C C . GLY A 1 315 ? -1.934 1.398 -2.521 1.00 72.88 315 GLY A C 1
ATOM 2290 O O . GLY A 1 315 ? -2.493 2.471 -2.293 1.00 72.88 315 GLY A O 1
ATOM 2291 N N . GLY A 1 316 ? -1.659 0.994 -3.757 1.00 69.44 316 GLY A N 1
ATOM 2292 C CA . GLY A 1 316 ? -1.911 1.833 -4.924 1.00 69.44 316 GLY A CA 1
ATOM 2293 C C . GLY A 1 316 ? -1.739 1.085 -6.238 1.00 69.44 316 GLY A C 1
ATOM 2294 O O . GLY A 1 316 ? -1.272 -0.049 -6.263 1.00 69.44 316 GLY A O 1
ATOM 2295 N N . GLU A 1 317 ? -2.147 1.720 -7.339 1.00 67.06 317 GLU A N 1
ATOM 2296 C CA . GLU A 1 317 ? -1.986 1.180 -8.702 1.00 67.06 317 GLU A CA 1
ATOM 2297 C C . GLU A 1 317 ? -2.588 -0.229 -8.894 1.00 67.06 317 GLU A C 1
ATOM 2299 O O . GLU A 1 317 ? -2.073 -1.047 -9.652 1.00 67.06 317 GLU A O 1
ATOM 2304 N N . GLY A 1 318 ? -3.681 -0.531 -8.183 1.00 74.50 318 GLY A N 1
ATOM 2305 C CA . GLY A 1 318 ? -4.339 -1.843 -8.227 1.00 74.50 318 GLY A CA 1
ATOM 2306 C C . GLY A 1 318 ? -3.624 -2.946 -7.436 1.00 74.50 318 GLY A C 1
ATOM 2307 O O . GLY A 1 318 ? -4.012 -4.107 -7.544 1.00 74.50 318 GLY A O 1
ATOM 2308 N N . ARG A 1 319 ? -2.599 -2.600 -6.646 1.00 79.50 319 ARG A N 1
ATOM 2309 C CA . ARG A 1 319 ? -1.869 -3.503 -5.747 1.00 79.50 319 ARG A CA 1
ATOM 2310 C C . ARG A 1 319 ? -1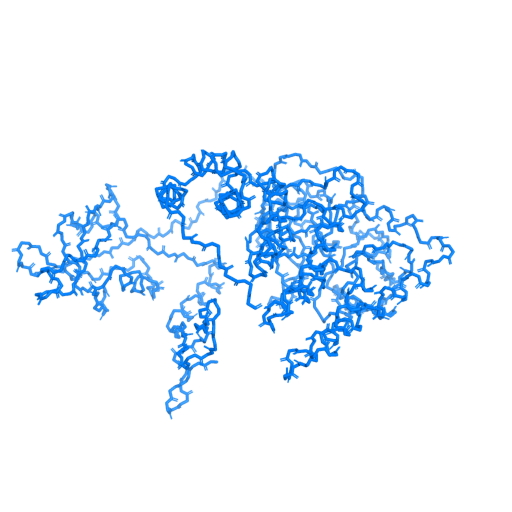.980 -2.984 -4.317 1.00 79.50 319 ARG A C 1
ATOM 2312 O O . ARG A 1 319 ? -1.299 -2.030 -3.929 1.00 79.50 319 ARG A O 1
ATOM 2319 N N . PHE A 1 320 ? -2.853 -3.617 -3.551 1.00 88.50 320 PHE A N 1
ATOM 2320 C CA . PHE A 1 320 ? -3.140 -3.269 -2.168 1.00 88.50 320 PHE A CA 1
ATOM 2321 C C . PHE A 1 320 ? -2.593 -4.323 -1.213 1.00 88.50 320 PHE A C 1
ATOM 2323 O O . PHE A 1 320 ? -2.253 -5.432 -1.625 1.00 88.50 320 PHE A O 1
ATOM 2330 N N . GLU A 1 321 ? -2.467 -3.949 0.054 1.00 91.50 321 GLU A N 1
ATOM 2331 C CA . GLU A 1 321 ? -1.771 -4.719 1.069 1.00 91.50 321 GLU A CA 1
ATOM 2332 C C . GLU A 1 321 ? -2.593 -4.849 2.352 1.00 91.50 321 GLU A C 1
ATOM 2334 O O . GLU A 1 321 ? -3.211 -3.889 2.829 1.00 91.50 321 GLU A O 1
ATOM 2339 N N . ALA A 1 322 ? -2.532 -6.036 2.949 1.00 95.50 322 ALA A N 1
ATOM 2340 C CA . ALA A 1 322 ? -3.051 -6.309 4.282 1.00 95.50 322 ALA A CA 1
ATOM 2341 C C . ALA A 1 322 ? -2.026 -7.082 5.125 1.00 95.50 322 ALA A C 1
ATOM 2343 O O . ALA A 1 322 ? -1.222 -7.856 4.604 1.00 95.50 322 ALA A O 1
ATOM 2344 N N . LEU A 1 323 ? -2.054 -6.875 6.440 1.00 95.94 323 LEU A N 1
ATOM 2345 C CA . LEU A 1 323 ? -1.282 -7.662 7.402 1.00 95.94 323 LEU A CA 1
ATOM 2346 C C . LEU A 1 323 ? -2.060 -8.949 7.729 1.00 95.94 323 LEU A C 1
ATOM 2348 O O . LEU A 1 323 ? -3.227 -8.838 8.107 1.00 95.94 323 LEU A O 1
ATOM 2352 N N . PRO A 1 324 ? -1.459 -10.146 7.599 1.00 95.56 324 PRO A N 1
ATOM 2353 C CA . PRO A 1 324 ? -2.150 -11.415 7.841 1.00 95.56 324 PRO A CA 1
ATOM 2354 C C . PRO A 1 324 ? -2.499 -11.604 9.325 1.00 95.56 324 PRO A C 1
ATOM 2356 O O . PRO A 1 324 ? -1.915 -10.960 10.199 1.00 95.56 324 PRO A O 1
ATOM 2359 N N . LEU A 1 325 ? -3.406 -12.531 9.643 1.00 95.38 325 LEU A N 1
ATOM 2360 C CA . LEU A 1 325 ? -3.806 -12.785 11.035 1.00 95.38 325 LEU A CA 1
ATOM 2361 C C . LEU A 1 325 ? -2.680 -13.278 11.955 1.00 95.38 325 LEU A C 1
ATOM 2363 O O . LEU A 1 325 ? -2.717 -12.988 13.151 1.00 95.38 325 LEU A O 1
ATOM 2367 N N . ASP A 1 326 ? -1.622 -13.896 11.426 1.00 93.69 326 ASP A N 1
ATOM 2368 C CA . ASP A 1 326 ? -0.411 -14.196 12.207 1.00 93.69 326 ASP A CA 1
ATOM 2369 C C . ASP A 1 326 ? 0.245 -12.949 12.806 1.00 93.69 326 ASP A C 1
ATOM 2371 O O . ASP A 1 326 ? 0.778 -12.989 13.921 1.00 93.69 326 ASP A O 1
ATOM 2375 N N . ALA A 1 327 ? 0.161 -11.811 12.112 1.00 95.38 327 ALA A N 1
ATOM 2376 C CA . ALA A 1 327 ? 0.617 -10.534 12.641 1.00 95.38 327 ALA A CA 1
ATOM 2377 C C . ALA A 1 327 ? -0.251 -10.082 13.826 1.00 95.38 327 ALA A C 1
ATOM 2379 O O . ALA A 1 327 ? 0.282 -9.608 14.829 1.00 95.38 327 ALA A O 1
ATOM 2380 N N . VAL A 1 328 ? -1.573 -10.277 13.749 1.00 96.81 328 VAL A N 1
ATOM 2381 C CA . VAL A 1 328 ? -2.511 -9.959 14.841 1.00 96.81 328 VAL A CA 1
ATOM 2382 C C . VAL A 1 328 ? -2.264 -10.872 16.047 1.00 96.81 328 VAL A C 1
ATOM 2384 O O . VAL A 1 328 ? -2.190 -10.390 17.177 1.00 96.81 328 VAL A O 1
ATOM 2387 N N . ARG A 1 329 ? -2.051 -12.175 15.829 1.00 95.06 329 ARG A N 1
ATOM 2388 C CA . ARG A 1 329 ? -1.703 -13.134 16.892 1.00 95.06 329 ARG A CA 1
ATOM 2389 C C . ARG A 1 329 ? -0.379 -12.774 17.565 1.00 95.06 329 ARG A C 1
ATOM 2391 O O . ARG A 1 329 ? -0.313 -12.710 18.792 1.00 95.06 329 ARG A O 1
ATOM 2398 N N . SER A 1 330 ? 0.643 -12.439 16.778 1.00 95.62 330 SER A N 1
ATOM 2399 C CA . SER A 1 330 ? 1.940 -11.978 17.293 1.00 95.62 330 SER A CA 1
ATOM 2400 C C . SER A 1 330 ? 1.801 -10.692 18.111 1.00 95.62 330 SER A C 1
ATOM 2402 O O . SER A 1 330 ? 2.350 -10.582 19.206 1.00 95.62 330 SER A O 1
ATOM 2404 N N . LEU A 1 331 ? 1.015 -9.730 17.620 1.00 97.38 331 LEU A N 1
ATOM 2405 C CA . LEU A 1 331 ? 0.704 -8.488 18.323 1.00 97.38 331 LEU A CA 1
ATOM 2406 C C . LEU A 1 331 ? 0.054 -8.741 19.688 1.00 97.38 331 LEU A C 1
ATOM 2408 O O . LEU A 1 331 ? 0.446 -8.111 20.673 1.00 97.38 331 LEU A O 1
ATOM 2412 N N . LEU A 1 332 ? -0.908 -9.666 19.752 1.00 97.31 332 LEU A N 1
ATOM 2413 C CA . LEU A 1 332 ? -1.594 -10.055 20.984 1.00 97.31 332 LEU A CA 1
ATOM 2414 C C . LEU A 1 332 ? -0.661 -10.771 21.970 1.00 97.31 332 LEU A C 1
ATOM 2416 O O . LEU A 1 332 ? -0.750 -10.502 23.171 1.00 97.31 332 LEU A O 1
ATOM 2420 N N . ALA A 1 333 ? 0.215 -11.652 21.482 1.00 96.50 333 ALA A N 1
ATOM 2421 C CA . ALA A 1 333 ? 1.175 -12.393 22.300 1.00 96.50 333 ALA A CA 1
ATOM 2422 C C . ALA A 1 333 ? 2.254 -11.477 22.904 1.00 96.50 333 ALA A C 1
ATOM 2424 O O . ALA A 1 333 ? 2.618 -11.621 24.067 1.00 96.50 333 ALA A O 1
ATOM 2425 N N . LEU A 1 334 ? 2.710 -10.476 22.148 1.00 97.69 334 LEU A N 1
ATOM 2426 C CA . LEU A 1 334 ? 3.771 -9.547 22.558 1.00 97.69 334 LEU A CA 1
ATOM 2427 C C . LEU A 1 334 ? 3.297 -8.405 23.475 1.00 97.69 334 LEU A C 1
ATOM 2429 O O . LEU A 1 334 ? 4.076 -7.509 23.801 1.00 97.69 334 LEU A O 1
ATOM 2433 N N . ARG A 1 335 ? 2.035 -8.418 23.923 1.00 96.56 335 ARG A N 1
ATOM 2434 C CA . ARG A 1 335 ? 1.512 -7.442 24.899 1.00 96.56 335 ARG A CA 1
ATOM 2435 C C . ARG A 1 335 ? 2.135 -7.568 26.285 1.00 96.56 335 ARG A C 1
ATOM 2437 O O . ARG A 1 335 ? 2.252 -6.570 26.987 1.00 96.56 335 ARG A O 1
ATOM 2444 N N . SER A 1 336 ? 2.464 -8.790 26.696 1.00 95.44 336 SER A N 1
ATOM 2445 C CA . SER A 1 336 ? 3.045 -9.084 28.012 1.00 95.44 336 SER A CA 1
ATOM 2446 C C . SER A 1 336 ? 4.573 -9.023 28.021 1.00 95.44 336 SER A C 1
ATOM 2448 O O . SER A 1 336 ? 5.183 -9.332 29.041 1.00 95.44 336 SER A O 1
ATOM 2450 N N . ASP A 1 337 ? 5.194 -8.665 26.896 1.00 97.81 337 ASP A N 1
ATOM 2451 C CA . ASP A 1 337 ? 6.638 -8.480 26.811 1.00 97.81 337 ASP A CA 1
ATOM 2452 C C . ASP A 1 337 ? 7.086 -7.307 27.700 1.00 97.81 337 ASP A C 1
ATOM 2454 O O . ASP A 1 337 ? 6.429 -6.263 27.750 1.00 97.81 337 ASP A O 1
ATOM 2458 N N . ALA A 1 338 ? 8.219 -7.461 28.389 1.00 97.31 338 ALA A N 1
ATOM 2459 C CA . ALA A 1 338 ? 8.747 -6.437 29.292 1.00 97.31 338 ALA A CA 1
ATOM 2460 C C . ALA A 1 338 ? 9.038 -5.104 28.575 1.00 97.31 338 ALA A C 1
ATOM 2462 O O . ALA A 1 338 ? 8.893 -4.037 29.170 1.00 97.31 338 ALA A O 1
ATOM 2463 N N . ASN A 1 339 ? 9.373 -5.159 27.284 1.00 97.31 339 ASN A N 1
ATOM 2464 C CA . ASN A 1 339 ? 9.699 -4.003 26.453 1.00 97.31 339 ASN A CA 1
ATOM 2465 C C . ASN A 1 339 ? 8.491 -3.487 25.658 1.00 97.31 339 ASN A C 1
ATOM 2467 O O . ASN A 1 339 ? 8.658 -2.642 24.775 1.00 97.31 339 ASN A O 1
ATOM 2471 N N . ALA A 1 340 ? 7.270 -3.974 25.919 1.00 97.81 340 ALA A N 1
ATOM 2472 C CA . ALA A 1 340 ? 6.086 -3.608 25.143 1.00 97.81 340 ALA A CA 1
ATOM 2473 C C . ALA A 1 340 ? 5.832 -2.093 25.131 1.00 97.81 340 ALA A C 1
ATOM 2475 O O . ALA A 1 340 ? 5.582 -1.511 24.071 1.00 97.81 340 ALA A O 1
ATOM 2476 N N . ALA A 1 341 ? 5.918 -1.443 26.296 1.00 97.31 341 ALA A N 1
ATOM 2477 C CA . ALA A 1 341 ? 5.711 -0.001 26.426 1.00 97.31 341 ALA A CA 1
ATOM 2478 C C . ALA A 1 341 ? 6.810 0.806 25.722 1.00 97.31 341 ALA A C 1
ATOM 2480 O O . ALA A 1 341 ? 6.495 1.702 24.939 1.00 97.31 341 ALA A O 1
ATOM 2481 N N . GLU A 1 342 ? 8.077 0.446 25.942 1.00 97.75 342 GLU A N 1
ATOM 2482 C CA . GLU A 1 342 ? 9.222 1.101 25.303 1.00 97.75 342 GLU A CA 1
ATOM 2483 C C . GLU A 1 342 ? 9.162 0.959 23.780 1.00 97.75 342 GLU A C 1
ATOM 2485 O O . GLU A 1 342 ? 9.253 1.946 23.056 1.00 97.75 342 GLU A O 1
ATOM 2490 N N . THR A 1 343 ? 8.931 -0.256 23.280 1.00 97.31 343 THR A N 1
ATOM 2491 C CA . THR A 1 343 ? 8.835 -0.534 21.843 1.00 97.31 343 THR A CA 1
ATOM 2492 C C . THR A 1 343 ? 7.679 0.230 21.211 1.00 97.31 343 THR A C 1
ATOM 2494 O O . THR A 1 343 ? 7.845 0.817 20.141 1.00 97.31 343 THR A O 1
ATOM 2497 N N . THR A 1 344 ? 6.519 0.260 21.874 1.00 97.75 344 THR A N 1
ATOM 2498 C CA . THR A 1 344 ? 5.351 0.996 21.377 1.00 97.75 344 THR A CA 1
ATOM 2499 C C . THR A 1 344 ? 5.638 2.488 21.286 1.00 97.75 344 THR A C 1
ATOM 2501 O O . THR A 1 344 ? 5.422 3.066 20.222 1.00 97.75 344 THR A O 1
ATOM 2504 N N . GLY A 1 345 ? 6.169 3.081 22.359 1.00 97.62 345 GLY A N 1
ATOM 2505 C CA . GLY A 1 345 ? 6.501 4.503 22.411 1.00 97.62 345 GLY A CA 1
ATOM 2506 C C . GLY A 1 345 ? 7.588 4.886 21.411 1.00 97.62 345 GLY A C 1
ATOM 2507 O O . GLY A 1 345 ? 7.395 5.810 20.628 1.00 97.62 345 GLY A O 1
ATOM 2508 N N . ARG A 1 346 ? 8.694 4.133 21.364 1.00 97.81 346 ARG A N 1
ATOM 2509 C CA . ARG A 1 346 ? 9.828 4.402 20.467 1.00 97.81 346 ARG A CA 1
ATOM 2510 C C . ARG A 1 346 ? 9.431 4.335 18.994 1.00 97.81 346 ARG A C 1
ATOM 2512 O O . ARG A 1 346 ? 9.792 5.221 18.232 1.00 97.81 346 ARG A O 1
ATOM 2519 N N . LEU A 1 347 ? 8.700 3.295 18.580 1.00 97.44 347 LEU A N 1
ATOM 2520 C CA . LEU A 1 347 ? 8.254 3.167 17.187 1.00 97.44 347 LEU A CA 1
ATOM 2521 C C . LEU A 1 347 ? 7.177 4.199 16.829 1.00 97.44 347 LEU A C 1
ATOM 2523 O O . LEU A 1 347 ? 7.147 4.668 15.697 1.00 97.44 347 LEU A O 1
ATOM 2527 N N . GLY A 1 348 ? 6.297 4.545 17.774 1.00 97.56 348 GLY A N 1
ATOM 2528 C CA . GLY A 1 348 ? 5.290 5.590 17.584 1.00 97.56 348 GLY A CA 1
ATOM 2529 C C . GLY A 1 348 ? 5.909 6.975 17.387 1.00 97.56 348 GLY A C 1
ATOM 2530 O O . GLY A 1 348 ? 5.581 7.652 16.416 1.00 97.56 348 GLY A O 1
ATOM 2531 N N . ALA A 1 349 ? 6.853 7.350 18.256 1.00 98.12 349 ALA A N 1
ATOM 2532 C CA . ALA A 1 349 ? 7.608 8.598 18.153 1.00 98.12 349 ALA A CA 1
ATOM 2533 C C . ALA A 1 349 ? 8.405 8.665 16.847 1.00 98.12 349 ALA A C 1
ATOM 2535 O O . ALA A 1 349 ? 8.228 9.597 16.075 1.00 98.12 349 ALA A O 1
ATOM 2536 N N . ALA A 1 350 ? 9.170 7.616 16.524 1.00 98.06 350 ALA A N 1
ATOM 2537 C CA . ALA A 1 350 ? 9.938 7.577 15.282 1.00 98.06 350 ALA A CA 1
ATOM 2538 C C . ALA A 1 350 ? 9.045 7.679 14.028 1.00 98.06 350 ALA A C 1
ATOM 2540 O O . ALA A 1 350 ? 9.432 8.308 13.043 1.00 98.06 350 ALA A O 1
ATOM 2541 N N . PHE A 1 351 ? 7.831 7.109 14.060 1.00 97.50 351 PHE A N 1
ATOM 2542 C CA . PHE A 1 351 ? 6.852 7.310 12.991 1.00 97.50 351 PHE A CA 1
ATOM 2543 C C . PHE A 1 351 ? 6.425 8.781 12.884 1.00 97.50 351 PHE A C 1
ATOM 2545 O O . PHE A 1 351 ? 6.432 9.336 11.783 1.00 97.50 351 PHE A O 1
ATOM 2552 N N . ALA A 1 352 ? 6.048 9.412 14.000 1.00 96.94 352 ALA A N 1
ATOM 2553 C CA . ALA A 1 352 ? 5.630 10.814 14.024 1.00 96.94 352 ALA A CA 1
ATOM 2554 C C . ALA A 1 352 ? 6.752 11.748 13.537 1.00 96.94 352 ALA A C 1
ATOM 2556 O O . ALA A 1 352 ? 6.502 12.614 12.697 1.00 96.94 352 ALA A O 1
ATOM 2557 N N . ASP A 1 353 ? 7.987 11.507 13.980 1.00 97.88 353 ASP A N 1
ATOM 2558 C CA . ASP A 1 353 ? 9.169 12.270 13.583 1.00 97.88 353 ASP A CA 1
ATOM 2559 C C . ASP A 1 353 ? 9.436 12.139 12.078 1.00 97.88 353 ASP A C 1
ATOM 2561 O O . ASP A 1 353 ? 9.632 13.141 11.395 1.00 97.88 353 ASP A O 1
ATOM 2565 N N . CYS A 1 354 ? 9.370 10.924 11.517 1.00 97.56 354 CYS A N 1
ATOM 2566 C CA . CYS A 1 354 ? 9.542 10.731 10.074 1.00 97.56 354 CYS A CA 1
ATOM 2567 C C . CYS A 1 354 ? 8.422 11.409 9.271 1.00 97.56 354 CYS A C 1
ATOM 2569 O O . CYS A 1 354 ? 8.687 12.004 8.227 1.00 97.56 354 CYS A O 1
ATOM 2571 N N . ALA A 1 355 ? 7.172 11.362 9.749 1.00 92.31 355 ALA A N 1
ATOM 2572 C CA . ALA A 1 355 ? 6.061 12.053 9.097 1.00 92.31 355 ALA A CA 1
ATOM 2573 C C . ALA A 1 355 ? 6.289 13.574 9.067 1.00 92.31 355 ALA A C 1
ATOM 2575 O O . ALA A 1 355 ? 6.201 14.183 8.000 1.00 92.31 355 ALA A O 1
ATOM 2576 N N . ALA A 1 356 ? 6.669 14.165 10.204 1.00 92.31 356 ALA A N 1
ATOM 2577 C CA . ALA A 1 356 ? 7.007 15.582 10.299 1.00 92.31 356 ALA A CA 1
ATOM 2578 C C . ALA A 1 356 ? 8.215 15.948 9.419 1.00 92.31 356 ALA A C 1
ATOM 2580 O O . ALA A 1 356 ? 8.187 16.965 8.725 1.00 92.31 356 ALA A O 1
ATOM 2581 N N . GLY A 1 357 ? 9.242 15.093 9.391 1.00 94.75 357 GLY A N 1
ATOM 2582 C CA . GLY A 1 357 ? 10.418 15.250 8.539 1.00 94.75 357 GLY A CA 1
ATOM 2583 C C . GLY A 1 357 ? 10.063 15.261 7.052 1.00 94.75 357 GLY A C 1
ATOM 2584 O O . GLY A 1 357 ? 10.488 16.157 6.325 1.00 94.75 357 GLY A O 1
ATOM 2585 N N . MET A 1 358 ? 9.224 14.327 6.592 1.00 94.00 358 MET A N 1
ATOM 2586 C CA . MET A 1 358 ? 8.747 14.298 5.203 1.00 94.00 358 MET A CA 1
ATOM 2587 C C . MET A 1 358 ? 7.917 15.537 4.842 1.00 94.00 358 MET A C 1
ATOM 2589 O O . MET A 1 358 ? 8.056 16.066 3.737 1.00 94.00 358 MET A O 1
ATOM 2593 N N . ASP A 1 359 ? 7.063 16.017 5.747 1.00 88.62 359 ASP A N 1
ATOM 2594 C CA . ASP A 1 359 ? 6.263 17.223 5.513 1.00 88.62 359 ASP A CA 1
ATOM 2595 C C . ASP A 1 359 ? 7.133 18.483 5.444 1.00 88.62 359 ASP A C 1
ATOM 2597 O O . ASP A 1 359 ? 6.966 19.298 4.533 1.00 88.62 359 ASP A O 1
ATOM 2601 N N . ALA A 1 360 ? 8.123 18.606 6.332 1.00 88.81 360 ALA A N 1
ATOM 2602 C CA . ALA A 1 360 ? 9.117 19.672 6.274 1.00 88.81 360 ALA A CA 1
ATOM 2603 C C . ALA A 1 360 ? 9.938 19.611 4.975 1.00 88.81 360 ALA A C 1
ATOM 2605 O O . ALA A 1 360 ? 10.159 20.644 4.340 1.00 88.81 360 ALA A O 1
ATOM 2606 N N . PHE A 1 361 ? 10.330 18.409 4.541 1.00 91.06 361 PHE A N 1
ATOM 2607 C CA . PHE A 1 361 ? 11.087 18.183 3.308 1.00 91.06 361 PHE A CA 1
ATOM 2608 C C . PHE A 1 361 ? 10.319 18.637 2.058 1.00 91.06 361 PHE A C 1
ATOM 2610 O O . PHE A 1 361 ? 10.898 19.222 1.149 1.00 91.06 361 PHE A O 1
ATOM 2617 N N . ARG A 1 362 ? 8.996 18.422 2.005 1.00 84.69 362 ARG A N 1
ATOM 2618 C CA . ARG A 1 362 ? 8.143 18.875 0.885 1.00 84.69 362 ARG A CA 1
ATOM 2619 C C . ARG A 1 362 ? 7.995 20.398 0.813 1.00 84.69 362 ARG A C 1
ATOM 2621 O O . ARG A 1 362 ? 7.660 20.921 -0.248 1.00 84.69 362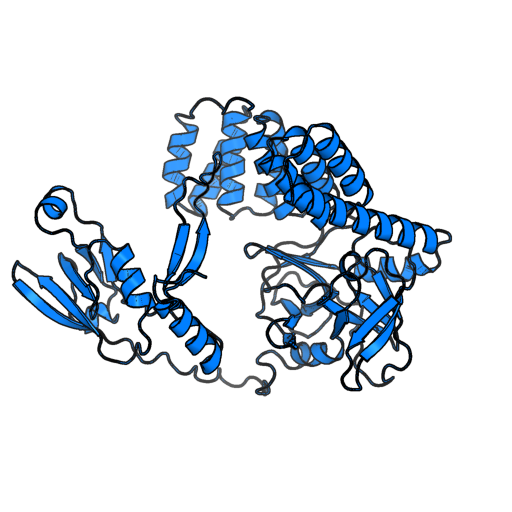 ARG A O 1
ATOM 2628 N N . GLY A 1 363 ? 8.179 21.096 1.933 1.00 75.00 363 GLY A N 1
ATOM 2629 C CA . GLY A 1 363 ? 7.852 22.515 2.082 1.00 75.00 363 GLY A CA 1
ATOM 2630 C C . GLY A 1 363 ? 8.957 23.499 1.696 1.00 75.00 363 GLY A C 1
ATOM 2631 O O . GLY A 1 363 ? 8.708 24.705 1.731 1.00 75.00 363 GLY A O 1
ATOM 2632 N N . ARG A 1 364 ? 10.168 23.036 1.360 1.00 81.31 364 ARG A N 1
ATOM 2633 C CA . ARG A 1 364 ? 11.317 23.911 1.078 1.00 81.31 364 ARG A CA 1
ATOM 2634 C C . ARG A 1 364 ? 12.370 23.248 0.196 1.00 81.31 364 ARG A C 1
ATOM 2636 O O . ARG A 1 364 ? 12.327 22.051 -0.054 1.00 81.31 364 ARG A O 1
ATOM 2643 N N . GLU A 1 365 ? 13.338 24.044 -0.243 1.00 81.00 365 GLU A N 1
ATOM 2644 C CA . GLU A 1 365 ? 14.579 23.523 -0.808 1.00 81.00 365 GLU A CA 1
ATOM 2645 C C . GLU A 1 365 ? 15.401 22.838 0.298 1.00 81.00 365 GLU A C 1
ATOM 2647 O O . GLU A 1 365 ? 15.467 23.321 1.435 1.00 81.00 365 GLU A O 1
ATOM 2652 N N . THR A 1 366 ? 15.974 21.681 -0.028 1.00 85.06 366 THR A N 1
ATOM 2653 C CA . THR A 1 366 ? 16.622 20.784 0.939 1.00 85.06 366 THR A CA 1
ATOM 2654 C C . THR A 1 366 ? 18.084 20.580 0.579 1.00 85.06 366 THR A C 1
ATOM 2656 O O . THR A 1 366 ? 18.389 20.213 -0.564 1.00 85.06 366 THR A O 1
ATOM 2659 N N . ASP A 1 367 ? 18.969 20.755 1.551 1.00 90.75 367 ASP A N 1
ATOM 2660 C CA . ASP A 1 367 ? 20.397 20.515 1.403 1.00 90.75 367 ASP A CA 1
ATOM 2661 C C . ASP A 1 367 ? 20.782 19.059 1.735 1.00 90.75 367 ASP A C 1
ATOM 2663 O O . ASP A 1 367 ? 19.939 18.172 1.885 1.00 90.75 367 ASP A O 1
ATOM 2667 N N . ARG A 1 368 ? 22.088 18.777 1.794 1.00 90.25 368 ARG A N 1
ATOM 2668 C CA . ARG A 1 368 ? 22.605 17.436 2.100 1.00 90.25 368 ARG A CA 1
ATOM 2669 C C . ARG A 1 368 ? 22.322 16.996 3.541 1.00 90.25 368 ARG A C 1
ATOM 2671 O O . ARG A 1 368 ? 22.135 15.804 3.772 1.00 90.25 368 ARG A O 1
ATOM 2678 N N . THR A 1 369 ? 22.325 17.926 4.489 1.00 92.62 369 THR A N 1
ATOM 2679 C CA . THR A 1 369 ? 22.057 17.657 5.907 1.00 92.62 369 THR A CA 1
ATOM 2680 C C . THR A 1 369 ? 20.603 17.248 6.080 1.00 92.62 369 THR A C 1
ATOM 2682 O O . THR A 1 369 ? 20.336 16.207 6.671 1.00 92.62 369 THR A O 1
ATOM 2685 N N . ASP A 1 370 ? 19.688 17.986 5.450 1.00 92.62 370 ASP A N 1
ATOM 2686 C CA . ASP A 1 370 ? 18.249 17.700 5.484 1.00 92.62 370 ASP A CA 1
ATOM 2687 C C . ASP A 1 370 ? 17.923 16.298 4.956 1.00 92.62 370 ASP A C 1
ATOM 2689 O O . ASP A 1 370 ? 17.084 15.578 5.497 1.00 92.62 370 ASP A O 1
ATOM 2693 N N . ARG A 1 371 ? 18.603 15.893 3.877 1.00 94.44 371 ARG A N 1
ATOM 2694 C CA . ARG A 1 371 ? 18.447 14.561 3.277 1.00 94.44 371 ARG A CA 1
ATOM 2695 C C . ARG A 1 371 ? 18.960 13.465 4.206 1.00 94.44 371 ARG A C 1
ATOM 2697 O O . ARG A 1 371 ? 18.299 12.441 4.343 1.00 94.44 371 ARG A O 1
ATOM 2704 N N . ALA A 1 372 ? 20.118 13.674 4.834 1.00 95.25 372 ALA A N 1
ATOM 2705 C CA . ALA A 1 372 ? 20.699 12.713 5.768 1.00 95.25 372 ALA A CA 1
ATOM 2706 C C . ALA A 1 372 ? 19.827 12.538 7.020 1.00 95.25 372 ALA A C 1
ATOM 2708 O O . ALA A 1 372 ? 19.576 11.405 7.428 1.00 95.25 372 ALA A O 1
ATOM 2709 N N . GLU A 1 373 ? 19.314 13.640 7.570 1.00 95.62 373 GLU A N 1
ATOM 2710 C CA . GLU A 1 373 ? 18.381 13.623 8.698 1.00 95.62 373 GLU A CA 1
ATOM 2711 C C . GLU A 1 373 ? 17.102 12.858 8.335 1.00 95.62 373 GLU A C 1
ATOM 2713 O O . GLU A 1 373 ? 16.715 11.936 9.049 1.00 95.62 373 GLU A O 1
ATOM 2718 N N . LEU A 1 374 ? 16.502 13.136 7.167 1.00 96.38 374 LEU A N 1
ATOM 2719 C CA . LEU A 1 374 ? 15.310 12.413 6.716 1.00 96.38 374 LEU A CA 1
ATOM 2720 C C . LEU A 1 374 ? 15.548 10.898 6.609 1.00 96.38 374 LEU A C 1
ATOM 2722 O O . LEU A 1 374 ? 14.683 10.109 6.999 1.00 96.38 374 LEU A O 1
ATOM 2726 N N . VAL A 1 375 ? 16.707 10.480 6.088 1.00 97.81 375 VAL A N 1
ATOM 2727 C CA . VAL A 1 375 ? 17.081 9.058 6.010 1.00 97.81 375 VAL A CA 1
ATOM 2728 C C . VAL A 1 375 ? 17.147 8.441 7.400 1.00 97.81 375 VAL A C 1
ATOM 2730 O O . VAL A 1 375 ? 16.540 7.393 7.618 1.00 97.81 375 VAL A O 1
ATOM 2733 N N . GLU A 1 376 ? 17.853 9.074 8.335 1.00 97.31 376 GLU A N 1
ATOM 2734 C CA . GLU A 1 376 ? 18.016 8.566 9.698 1.00 97.31 376 GLU A CA 1
ATOM 2735 C C . GLU A 1 376 ? 16.665 8.435 10.410 1.00 97.31 376 GLU A C 1
ATOM 2737 O O . GLU A 1 376 ? 16.316 7.355 10.902 1.00 97.31 376 GLU A O 1
ATOM 2742 N N . THR A 1 377 ? 15.863 9.501 10.395 1.00 96.44 377 THR A N 1
ATOM 2743 C CA . THR A 1 377 ? 14.558 9.533 11.059 1.00 96.44 377 THR A CA 1
ATOM 2744 C C . THR A 1 377 ? 13.608 8.482 10.479 1.00 96.44 377 THR A C 1
ATOM 2746 O O . THR A 1 377 ? 12.980 7.721 11.221 1.00 96.44 377 THR A O 1
ATOM 2749 N N . CYS A 1 378 ? 13.519 8.373 9.151 1.00 97.44 378 CYS A N 1
ATOM 2750 C CA . CYS A 1 378 ? 12.608 7.421 8.516 1.00 97.44 378 CYS A CA 1
ATOM 2751 C C . CYS A 1 378 ? 13.098 5.968 8.576 1.00 97.44 378 CYS A C 1
ATOM 2753 O O . CYS A 1 378 ? 12.275 5.052 8.669 1.00 97.44 378 CYS A O 1
ATOM 2755 N N . ALA A 1 379 ? 14.411 5.730 8.615 1.00 97.31 379 ALA A N 1
ATOM 2756 C CA . ALA A 1 379 ? 14.962 4.406 8.889 1.00 97.31 379 ALA A CA 1
ATOM 2757 C C . ALA A 1 379 ? 14.614 3.933 10.312 1.00 97.31 379 ALA A C 1
ATOM 2759 O O . ALA A 1 379 ? 14.242 2.766 10.500 1.00 97.31 379 ALA A O 1
ATOM 2760 N N . ALA A 1 380 ? 14.672 4.837 11.299 1.00 95.94 380 ALA A N 1
ATOM 2761 C CA . ALA A 1 380 ? 14.359 4.553 12.700 1.00 95.94 380 ALA A CA 1
ATOM 2762 C C . ALA A 1 380 ? 12.881 4.193 12.932 1.00 95.94 380 ALA A C 1
ATOM 2764 O O . ALA A 1 380 ? 12.580 3.352 13.788 1.00 95.94 380 ALA A O 1
ATOM 2765 N N . ALA A 1 381 ? 11.967 4.762 12.136 1.00 94.38 381 ALA A N 1
ATOM 2766 C CA . ALA A 1 381 ? 10.539 4.450 12.193 1.00 94.38 381 ALA A CA 1
ATOM 2767 C C . ALA A 1 381 ? 10.237 2.976 11.889 1.00 94.38 381 ALA A C 1
ATOM 2769 O O . ALA A 1 381 ? 9.234 2.435 12.360 1.00 94.38 381 ALA A O 1
ATOM 2770 N N . ARG A 1 382 ? 11.105 2.314 11.103 1.00 93.31 382 ARG A N 1
ATOM 2771 C CA . ARG A 1 382 ? 10.929 0.928 10.636 1.00 93.31 382 ARG A CA 1
ATOM 2772 C C . ARG A 1 382 ? 9.518 0.677 10.089 1.00 93.31 382 ARG A C 1
ATOM 2774 O O . ARG A 1 382 ? 8.956 -0.401 10.278 1.00 93.31 382 ARG A O 1
ATOM 2781 N N . ASN A 1 383 ? 8.929 1.667 9.421 1.00 94.81 383 ASN A N 1
ATOM 2782 C CA . ASN A 1 383 ? 7.604 1.555 8.828 1.00 94.81 383 ASN A CA 1
ATOM 2783 C C . ASN A 1 383 ? 7.724 1.454 7.306 1.00 94.81 383 ASN A C 1
ATOM 2785 O O . ASN A 1 383 ? 8.196 2.378 6.649 1.00 94.81 383 ASN A O 1
ATOM 2789 N N . HIS A 1 384 ? 7.248 0.341 6.750 1.00 93.50 384 HIS A N 1
ATOM 2790 C CA . HIS A 1 384 ? 7.338 0.052 5.320 1.00 93.50 384 HIS A CA 1
ATOM 2791 C C . HIS A 1 384 ? 6.798 1.189 4.438 1.00 93.50 384 HIS A C 1
ATOM 2793 O O . HIS A 1 384 ? 7.449 1.579 3.474 1.00 93.50 384 HIS A O 1
ATOM 2799 N N . GLY A 1 385 ? 5.633 1.751 4.777 1.00 90.88 385 GLY A N 1
ATOM 2800 C CA . GLY A 1 385 ? 5.018 2.828 4.000 1.00 90.88 385 GLY A CA 1
ATOM 2801 C C . GLY A 1 385 ? 5.845 4.113 4.020 1.00 90.88 385 GLY A C 1
ATOM 2802 O O . GLY A 1 385 ? 6.049 4.725 2.973 1.00 90.88 385 GLY A O 1
ATOM 2803 N N . GLN A 1 386 ? 6.378 4.487 5.187 1.00 93.88 386 GLN A N 1
ATOM 2804 C CA . GLN A 1 386 ? 7.232 5.670 5.321 1.00 93.88 386 GLN A CA 1
ATOM 2805 C C . GLN A 1 386 ? 8.574 5.517 4.609 1.00 93.88 386 GLN A C 1
ATOM 2807 O O . GLN A 1 386 ? 9.011 6.457 3.957 1.00 93.88 386 GLN A O 1
ATOM 2812 N N . LEU A 1 387 ? 9.195 4.334 4.660 1.00 96.25 387 LEU A N 1
ATOM 2813 C CA . LEU A 1 387 ? 10.424 4.058 3.911 1.00 96.25 387 LEU A CA 1
ATOM 2814 C C . LEU A 1 387 ? 10.212 4.249 2.401 1.00 96.25 387 LEU A C 1
ATOM 2816 O O . LEU A 1 387 ? 11.042 4.860 1.729 1.00 96.25 387 LEU A O 1
ATOM 2820 N N . LEU A 1 388 ? 9.077 3.772 1.872 1.00 91.69 388 LEU A N 1
ATOM 2821 C CA . LEU A 1 388 ? 8.721 3.966 0.466 1.00 91.69 388 LEU A CA 1
ATOM 2822 C C . LEU A 1 388 ? 8.471 5.432 0.116 1.00 91.69 388 LEU A C 1
ATOM 2824 O O . LEU A 1 388 ? 8.885 5.888 -0.946 1.00 91.69 388 LEU A O 1
ATOM 2828 N N . GLU A 1 389 ? 7.775 6.177 0.969 1.00 92.31 389 GLU A N 1
ATOM 2829 C CA . GLU A 1 389 ? 7.464 7.575 0.674 1.00 92.31 389 GLU A CA 1
ATOM 2830 C C . GLU A 1 389 ? 8.690 8.486 0.813 1.00 92.31 389 GLU A C 1
ATOM 2832 O O . GLU A 1 389 ? 8.963 9.283 -0.087 1.00 92.31 389 GLU A O 1
ATOM 2837 N N . ALA A 1 390 ? 9.482 8.316 1.871 1.00 94.31 390 ALA A N 1
ATOM 2838 C CA . ALA A 1 390 ? 10.726 9.051 2.065 1.00 94.31 390 ALA A CA 1
ATOM 2839 C C . ALA A 1 390 ? 11.732 8.756 0.941 1.00 94.31 390 ALA A C 1
ATOM 2841 O O . ALA A 1 390 ? 12.317 9.683 0.379 1.00 94.31 390 ALA A O 1
ATOM 2842 N N . GLY A 1 391 ? 11.864 7.490 0.525 1.00 94.38 391 GLY A N 1
ATOM 2843 C CA . GLY A 1 391 ? 12.700 7.112 -0.616 1.00 94.38 391 GLY A CA 1
ATOM 2844 C C . GLY A 1 391 ? 12.267 7.795 -1.919 1.00 94.38 391 GLY A C 1
ATOM 2845 O O . GLY A 1 391 ? 13.108 8.284 -2.675 1.00 94.38 391 GLY A O 1
ATOM 2846 N N . ARG A 1 392 ? 10.956 7.924 -2.173 1.00 92.00 392 ARG A N 1
ATOM 2847 C CA . ARG A 1 392 ? 10.442 8.676 -3.333 1.00 92.00 392 ARG A CA 1
ATOM 2848 C C . ARG A 1 392 ? 10.741 10.168 -3.248 1.00 92.00 392 ARG A C 1
ATOM 2850 O O . ARG A 1 392 ? 11.059 10.762 -4.278 1.00 92.00 392 ARG A O 1
ATOM 2857 N N . LEU A 1 393 ? 10.635 10.778 -2.067 1.00 89.75 393 LEU A N 1
ATOM 2858 C CA . LEU A 1 393 ? 10.977 12.191 -1.871 1.00 89.75 393 LEU A CA 1
ATOM 2859 C C . LEU A 1 393 ? 12.460 12.448 -2.163 1.00 89.75 393 LEU A C 1
ATOM 2861 O O . LEU A 1 393 ? 12.778 13.351 -2.936 1.00 89.75 393 LEU A O 1
ATOM 2865 N N . LEU A 1 394 ? 13.346 11.599 -1.642 1.00 93.50 394 LEU A N 1
ATOM 2866 C CA . LEU A 1 394 ? 14.788 11.676 -1.885 1.00 93.50 394 LEU A CA 1
ATOM 2867 C C . LEU A 1 394 ? 15.128 11.477 -3.367 1.00 93.50 394 LEU A C 1
ATOM 2869 O O . LEU A 1 394 ? 15.886 12.261 -3.936 1.00 93.50 394 LEU A O 1
ATOM 2873 N N . ALA A 1 395 ? 14.491 10.507 -4.033 1.00 88.25 395 ALA A N 1
ATOM 2874 C CA . ALA A 1 395 ? 14.679 10.287 -5.466 1.00 88.25 395 ALA A CA 1
ATOM 2875 C C . ALA A 1 395 ? 14.238 11.502 -6.302 1.00 88.25 395 ALA A C 1
ATOM 2877 O O . ALA A 1 395 ? 14.915 11.866 -7.262 1.00 88.25 395 ALA A O 1
ATOM 2878 N N . ARG A 1 396 ? 13.128 12.164 -5.937 1.00 87.38 396 ARG A N 1
ATOM 2879 C CA . ARG A 1 396 ? 12.684 13.412 -6.592 1.00 87.38 396 ARG A CA 1
ATOM 2880 C C . ARG A 1 396 ? 13.655 14.568 -6.357 1.00 87.38 396 ARG A C 1
ATOM 2882 O O . ARG A 1 396 ? 13.818 15.393 -7.248 1.00 87.38 396 ARG A O 1
ATOM 2889 N N . ALA A 1 397 ? 14.313 14.604 -5.200 1.00 87.06 397 ALA A N 1
ATOM 2890 C CA . ALA A 1 397 ? 15.372 15.563 -4.888 1.00 87.06 397 ALA A CA 1
ATOM 2891 C C . ALA A 1 397 ? 16.730 15.221 -5.544 1.00 87.06 397 ALA A C 1
ATOM 2893 O O . ALA A 1 397 ? 17.711 15.945 -5.348 1.00 87.06 397 ALA A O 1
ATOM 2894 N N . GLY A 1 398 ? 16.798 14.129 -6.315 1.00 87.00 398 GLY A N 1
ATOM 2895 C CA . GLY A 1 398 ? 18.005 13.659 -6.996 1.00 87.00 398 GLY A CA 1
ATOM 2896 C C . GLY A 1 398 ? 18.990 12.907 -6.098 1.00 87.00 398 GLY A C 1
ATOM 2897 O O . GLY A 1 398 ? 20.089 12.599 -6.545 1.00 87.00 398 GLY A O 1
ATOM 2898 N N . ASP A 1 399 ? 18.631 12.601 -4.848 1.00 93.44 399 ASP A N 1
ATOM 2899 C CA . ASP A 1 399 ? 19.471 11.808 -3.946 1.00 93.44 399 ASP A CA 1
ATOM 2900 C C . ASP A 1 399 ? 19.163 10.314 -4.088 1.00 93.44 399 ASP A C 1
ATOM 2902 O O . ASP A 1 399 ? 18.424 9.709 -3.304 1.00 93.44 399 ASP A O 1
ATOM 2906 N N . PHE A 1 400 ? 19.681 9.718 -5.162 1.00 93.56 400 PHE A N 1
ATOM 2907 C CA . PHE A 1 400 ? 19.388 8.324 -5.482 1.00 93.56 400 PHE A CA 1
ATOM 2908 C C . PHE A 1 400 ? 20.034 7.343 -4.507 1.00 93.56 400 PHE A C 1
ATOM 2910 O O . PHE A 1 400 ? 19.423 6.318 -4.227 1.00 93.56 400 PHE A O 1
ATOM 2917 N N . ASP A 1 401 ? 21.206 7.646 -3.944 1.00 95.62 401 ASP A N 1
ATOM 2918 C CA . ASP A 1 401 ? 21.853 6.758 -2.970 1.00 95.62 401 ASP A CA 1
ATOM 2919 C C . ASP A 1 401 ? 21.024 6.660 -1.682 1.00 95.62 401 ASP A C 1
ATOM 2921 O O . ASP A 1 401 ? 20.756 5.556 -1.200 1.00 95.62 401 ASP A O 1
ATOM 2925 N N . ALA A 1 402 ? 20.531 7.795 -1.179 1.00 96.50 402 ALA A N 1
ATOM 2926 C CA . ALA A 1 402 ? 19.618 7.832 -0.043 1.00 96.50 402 ALA A CA 1
ATOM 2927 C C . ALA A 1 402 ? 18.280 7.130 -0.352 1.00 96.50 402 ALA A C 1
ATOM 2929 O O . ALA A 1 402 ? 17.770 6.354 0.459 1.00 96.50 402 ALA A O 1
ATOM 2930 N N . ALA A 1 403 ? 17.729 7.344 -1.552 1.00 96.38 403 ALA A N 1
ATOM 2931 C CA . ALA A 1 403 ? 16.504 6.676 -1.985 1.00 96.38 403 ALA A CA 1
ATOM 2932 C C . ALA A 1 403 ? 16.662 5.150 -2.084 1.00 96.38 403 ALA A C 1
ATOM 2934 O O . ALA A 1 403 ? 15.778 4.411 -1.650 1.00 96.38 403 ALA A O 1
ATOM 2935 N N . ILE A 1 404 ? 17.783 4.671 -2.633 1.00 97.62 404 ILE A N 1
ATOM 2936 C CA . ILE A 1 404 ? 18.112 3.242 -2.723 1.00 97.62 404 ILE A CA 1
ATOM 2937 C C . ILE A 1 404 ? 18.209 2.638 -1.325 1.00 97.62 404 ILE A C 1
ATOM 2939 O O . ILE A 1 404 ? 17.658 1.562 -1.109 1.00 97.62 404 ILE A O 1
ATOM 2943 N N . ALA A 1 405 ? 18.842 3.328 -0.372 1.00 97.56 405 ALA A N 1
ATOM 2944 C CA . ALA A 1 405 ? 18.950 2.847 1.002 1.00 97.56 405 ALA A CA 1
ATOM 2945 C C . ALA A 1 405 ? 17.567 2.610 1.637 1.00 97.56 405 ALA A C 1
ATOM 2947 O O . ALA A 1 405 ? 17.296 1.516 2.137 1.00 97.56 405 ALA A O 1
ATOM 2948 N N . LEU A 1 406 ? 16.656 3.588 1.551 1.00 98.06 406 LEU A N 1
ATOM 2949 C CA . LEU A 1 406 ? 15.316 3.454 2.136 1.00 98.06 406 LEU A CA 1
ATOM 2950 C C . LEU A 1 406 ? 14.430 2.454 1.379 1.00 98.06 406 LEU A C 1
ATOM 2952 O O . LEU A 1 406 ? 13.745 1.643 2.006 1.00 98.06 406 LEU A O 1
ATOM 2956 N N . HIS A 1 407 ? 14.450 2.454 0.042 1.00 98.00 407 HIS A N 1
ATOM 2957 C CA . HIS A 1 407 ? 13.696 1.471 -0.743 1.00 98.00 407 HIS A CA 1
ATOM 2958 C C . HIS A 1 407 ? 14.227 0.042 -0.560 1.00 98.00 407 HIS A C 1
ATOM 2960 O O . HIS A 1 407 ? 13.431 -0.897 -0.535 1.00 98.00 407 HIS A O 1
ATOM 2966 N N . GLY A 1 408 ? 15.541 -0.125 -0.395 1.00 97.69 408 GLY A N 1
ATOM 2967 C CA . GLY A 1 408 ? 16.183 -1.394 -0.054 1.00 97.69 408 GLY A CA 1
ATOM 2968 C C . GLY A 1 408 ? 15.692 -1.905 1.292 1.00 97.69 408 GLY A C 1
ATOM 2969 O O . GLY A 1 408 ? 15.120 -2.991 1.364 1.00 97.69 408 GLY A O 1
ATOM 2970 N N . GLN A 1 409 ? 15.763 -1.061 2.326 1.00 96.44 409 GLN A N 1
ATOM 2971 C CA . GLN A 1 409 ? 15.231 -1.387 3.648 1.00 96.44 409 GLN A CA 1
ATOM 2972 C C . GLN A 1 409 ? 13.736 -1.751 3.598 1.00 96.44 409 GLN A C 1
ATOM 2974 O O . GLN A 1 409 ? 13.311 -2.700 4.258 1.00 96.44 409 GLN A O 1
ATOM 2979 N N . ALA A 1 410 ? 12.927 -1.050 2.794 1.00 94.81 410 ALA A N 1
ATOM 2980 C CA . ALA A 1 410 ? 11.512 -1.378 2.615 1.00 94.81 410 ALA A CA 1
ATOM 2981 C C . ALA A 1 410 ? 11.308 -2.756 1.959 1.00 94.81 410 ALA A C 1
ATOM 2983 O O . ALA A 1 410 ? 10.421 -3.509 2.372 1.00 94.81 410 ALA A O 1
ATOM 2984 N N . ALA A 1 411 ? 12.116 -3.080 0.947 1.00 94.19 411 ALA A N 1
ATOM 2985 C CA . ALA A 1 411 ? 12.060 -4.340 0.212 1.00 94.19 411 ALA A CA 1
ATOM 2986 C C . ALA A 1 411 ? 12.621 -5.531 1.008 1.00 94.19 411 ALA A C 1
ATOM 2988 O O . ALA A 1 411 ? 12.230 -6.668 0.744 1.00 94.19 411 ALA A O 1
ATOM 2989 N N . ASP A 1 412 ? 13.503 -5.281 1.975 1.00 93.31 412 ASP A N 1
ATOM 2990 C CA . ASP A 1 412 ? 13.989 -6.282 2.928 1.00 93.31 412 ASP A CA 1
ATOM 2991 C C . ASP A 1 412 ? 12.987 -6.504 4.061 1.00 93.31 412 ASP A C 1
ATOM 2993 O O . ASP A 1 412 ? 12.753 -7.637 4.480 1.00 93.31 412 ASP A O 1
ATOM 2997 N N . GLN A 1 413 ? 12.337 -5.432 4.525 1.00 91.88 413 GLN A N 1
ATOM 2998 C CA . GLN A 1 413 ? 11.299 -5.520 5.547 1.00 91.88 413 GLN A CA 1
ATOM 2999 C C . GLN A 1 413 ? 10.092 -6.336 5.069 1.00 91.88 413 GLN A C 1
ATOM 3001 O O . GLN A 1 413 ? 9.519 -7.097 5.849 1.00 91.88 413 GLN A O 1
ATOM 3006 N N . VAL A 1 414 ? 9.701 -6.174 3.801 1.00 91.81 414 VAL A N 1
ATOM 3007 C CA . VAL A 1 414 ? 8.593 -6.912 3.182 1.00 91.81 414 VAL A CA 1
ATOM 3008 C C . VAL A 1 414 ? 9.080 -7.539 1.869 1.00 91.81 414 VAL A C 1
ATOM 3010 O O . VAL A 1 414 ? 8.890 -6.960 0.795 1.00 91.81 414 VAL A O 1
ATOM 3013 N N . PRO A 1 415 ? 9.706 -8.732 1.921 1.00 91.06 415 PRO A N 1
ATOM 3014 C CA . PRO A 1 415 ? 10.325 -9.366 0.755 1.00 91.06 415 PRO A CA 1
ATOM 3015 C C . PRO A 1 415 ? 9.364 -9.674 -0.397 1.00 91.06 415 PRO A C 1
ATOM 3017 O O . PRO A 1 415 ? 9.778 -9.677 -1.558 1.00 91.06 415 PRO A O 1
ATOM 3020 N N . ASN A 1 416 ? 8.086 -9.904 -0.106 1.00 90.56 416 ASN A N 1
ATOM 3021 C CA . ASN A 1 416 ? 7.057 -10.114 -1.120 1.00 90.56 416 ASN A CA 1
ATOM 3022 C C . ASN A 1 416 ? 6.374 -8.814 -1.590 1.00 90.56 416 ASN A C 1
ATOM 3024 O O . ASN A 1 416 ? 5.439 -8.885 -2.384 1.00 90.56 416 ASN A O 1
ATOM 3028 N N . SER A 1 417 ? 6.864 -7.629 -1.195 1.00 89.81 417 SER A N 1
ATOM 3029 C CA . SER A 1 417 ? 6.310 -6.362 -1.680 1.00 89.81 417 SER A CA 1
ATOM 3030 C C . SER A 1 417 ? 6.744 -6.048 -3.109 1.00 89.81 417 SER A C 1
ATOM 3032 O O . SER A 1 417 ? 7.872 -5.619 -3.372 1.00 89.81 417 SER A O 1
ATOM 3034 N N . ILE A 1 418 ? 5.802 -6.207 -4.044 1.00 87.06 418 ILE A N 1
ATOM 3035 C CA . ILE A 1 418 ? 5.948 -5.780 -5.445 1.00 87.06 418 ILE A CA 1
ATOM 3036 C C . ILE A 1 418 ? 6.238 -4.273 -5.513 1.00 87.06 418 ILE A C 1
ATOM 3038 O O . ILE A 1 418 ? 7.142 -3.845 -6.229 1.00 87.06 418 ILE A O 1
ATOM 3042 N N . ASN A 1 419 ? 5.515 -3.463 -4.731 1.00 85.75 419 ASN A N 1
ATOM 3043 C CA . ASN A 1 419 ? 5.644 -2.004 -4.747 1.00 85.75 419 ASN A CA 1
ATOM 3044 C C . ASN A 1 419 ? 7.028 -1.536 -4.268 1.00 85.75 419 ASN A C 1
ATOM 3046 O O . ASN A 1 419 ? 7.615 -0.634 -4.876 1.00 85.75 419 ASN A O 1
ATOM 3050 N N . ALA A 1 420 ? 7.573 -2.163 -3.221 1.00 90.31 420 ALA A N 1
ATOM 3051 C CA . ALA A 1 420 ? 8.918 -1.862 -2.739 1.00 90.31 420 ALA A CA 1
ATOM 3052 C C . ALA A 1 420 ? 9.995 -2.287 -3.731 1.00 90.31 420 ALA A C 1
ATOM 3054 O O . ALA A 1 420 ? 10.907 -1.512 -4.014 1.00 90.31 420 ALA A O 1
ATOM 3055 N N . ARG A 1 421 ? 9.849 -3.474 -4.330 1.00 93.25 421 ARG A N 1
ATOM 3056 C CA . ARG A 1 421 ? 10.788 -3.966 -5.341 1.00 93.25 421 ARG A CA 1
ATOM 3057 C C . ARG A 1 421 ? 10.816 -3.065 -6.579 1.00 93.25 421 ARG A C 1
ATOM 3059 O O . ARG A 1 421 ? 11.897 -2.750 -7.065 1.00 93.25 421 ARG A O 1
ATOM 3066 N N . ILE A 1 422 ? 9.653 -2.599 -7.043 1.00 90.50 422 ILE A N 1
ATOM 3067 C CA . ILE A 1 422 ? 9.554 -1.622 -8.138 1.00 90.50 422 ILE A CA 1
ATOM 3068 C C . ILE A 1 422 ? 10.218 -0.301 -7.743 1.00 90.50 422 ILE A C 1
ATOM 3070 O O . ILE A 1 422 ? 11.012 0.228 -8.512 1.00 90.50 422 ILE A O 1
ATOM 3074 N N . SER A 1 423 ? 9.926 0.227 -6.551 1.00 90.25 423 SER A N 1
ATOM 3075 C CA . SER A 1 423 ? 10.474 1.519 -6.109 1.00 90.25 423 SER A CA 1
ATOM 3076 C C . SER A 1 423 ? 12.007 1.468 -5.982 1.00 90.25 423 SER A C 1
ATOM 3078 O O . SER A 1 423 ? 12.688 2.388 -6.430 1.00 90.25 423 SER A O 1
ATOM 3080 N N . LEU A 1 424 ? 12.560 0.351 -5.493 1.00 96.06 424 LEU A N 1
ATOM 3081 C CA . LEU A 1 424 ? 14.002 0.100 -5.464 1.00 96.06 424 LEU A CA 1
ATOM 3082 C C . LEU A 1 424 ? 14.610 0.035 -6.872 1.00 96.06 424 LEU A C 1
ATOM 3084 O O . LEU A 1 424 ? 15.596 0.716 -7.136 1.00 96.06 424 LEU A O 1
ATOM 3088 N N . LEU A 1 425 ? 14.009 -0.734 -7.787 1.00 92.69 425 LEU A N 1
ATOM 3089 C CA . LEU A 1 425 ? 14.478 -0.839 -9.174 1.00 92.69 425 LEU A CA 1
ATOM 3090 C C . LEU A 1 425 ? 14.466 0.513 -9.894 1.00 92.69 425 LEU A C 1
ATOM 3092 O O . LEU A 1 425 ? 15.414 0.826 -10.609 1.00 92.69 425 LEU A O 1
ATOM 3096 N N . VAL A 1 426 ? 13.437 1.335 -9.666 1.00 90.44 426 VAL A N 1
ATOM 3097 C CA . VAL A 1 426 ? 13.379 2.706 -10.193 1.00 90.44 426 VAL A CA 1
ATOM 3098 C C . VAL A 1 426 ? 14.535 3.544 -9.648 1.00 90.44 426 VAL A C 1
ATOM 3100 O O . VAL A 1 426 ? 15.215 4.211 -10.424 1.00 90.44 426 VAL A O 1
ATOM 3103 N N . SER A 1 427 ? 14.792 3.512 -8.337 1.00 91.69 427 SER A N 1
ATOM 3104 C CA . SER A 1 427 ? 15.891 4.283 -7.744 1.00 91.69 427 SER A CA 1
ATOM 3105 C C . SER A 1 427 ? 17.267 3.814 -8.216 1.00 91.69 427 SER A C 1
ATOM 3107 O O . SER A 1 427 ? 18.106 4.656 -8.523 1.00 91.69 427 SER A O 1
ATOM 3109 N N . LEU A 1 428 ? 17.486 2.502 -8.346 1.00 93.81 428 LEU A N 1
ATOM 3110 C CA . LEU A 1 428 ? 18.716 1.933 -8.910 1.00 93.81 428 LEU A CA 1
ATOM 3111 C C . LEU A 1 428 ? 18.922 2.373 -10.363 1.00 93.81 428 LEU A C 1
ATOM 3113 O O . LEU A 1 428 ? 20.006 2.830 -10.722 1.00 93.81 428 LEU A O 1
ATOM 3117 N N . GLN A 1 429 ? 17.868 2.304 -11.179 1.00 88.31 429 GLN A N 1
ATOM 3118 C CA . GLN A 1 429 ? 17.903 2.716 -12.581 1.00 88.31 429 GLN A CA 1
ATOM 3119 C C . GLN A 1 429 ? 18.225 4.205 -12.737 1.00 88.31 429 GLN A C 1
ATOM 3121 O O . GLN A 1 429 ? 19.062 4.571 -13.560 1.00 88.31 429 GLN A O 1
ATOM 3126 N N . LEU A 1 430 ? 17.577 5.069 -11.952 1.00 87.00 430 LEU A N 1
ATOM 3127 C CA . LEU A 1 430 ? 17.825 6.514 -11.983 1.00 87.00 430 LEU A CA 1
ATOM 3128 C C . LEU A 1 430 ? 19.207 6.878 -11.419 1.00 87.00 430 LEU A C 1
ATOM 3130 O O . LEU A 1 430 ? 19.852 7.790 -11.930 1.00 87.00 430 LEU A O 1
ATOM 3134 N N . GLY A 1 431 ? 19.684 6.126 -10.424 1.00 88.19 431 GLY A N 1
ATOM 3135 C CA . GLY A 1 431 ? 21.037 6.228 -9.879 1.00 88.19 431 GLY A CA 1
ATOM 3136 C C . GLY A 1 431 ? 22.122 5.582 -10.749 1.00 88.19 431 GLY A C 1
ATOM 3137 O O . GLY A 1 431 ? 23.295 5.638 -10.387 1.00 88.19 431 GLY A O 1
ATOM 3138 N N . GLY A 1 432 ? 21.765 4.964 -11.880 1.00 87.56 432 GLY A N 1
ATOM 3139 C CA . GLY A 1 432 ? 22.704 4.323 -12.802 1.00 87.56 432 GLY A CA 1
ATOM 3140 C C . GLY A 1 432 ? 23.394 3.059 -12.266 1.00 87.56 432 GLY A C 1
ATOM 3141 O O . GLY A 1 432 ? 24.456 2.698 -12.769 1.00 87.56 432 GLY A O 1
ATOM 3142 N N . ARG A 1 433 ? 22.826 2.397 -11.249 1.00 93.00 433 ARG A N 1
ATOM 3143 C CA . ARG A 1 433 ? 23.372 1.196 -10.579 1.00 93.00 433 ARG A CA 1
ATOM 3144 C C . ARG A 1 433 ? 22.760 -0.081 -11.163 1.00 93.00 433 ARG A C 1
ATOM 3146 O O . ARG A 1 433 ? 21.990 -0.784 -10.512 1.00 93.00 433 ARG A O 1
ATOM 3153 N N . PHE A 1 434 ? 23.013 -0.312 -12.453 1.00 89.56 434 PHE A N 1
ATOM 3154 C CA . PHE A 1 434 ? 22.364 -1.370 -13.245 1.00 89.56 434 PHE A CA 1
ATOM 3155 C C . PHE A 1 434 ? 22.799 -2.790 -12.872 1.00 89.56 434 PHE A C 1
ATOM 3157 O O . PHE A 1 434 ? 22.008 -3.724 -12.995 1.00 89.56 434 PHE A O 1
ATOM 3164 N N . ASP A 1 435 ? 24.028 -2.947 -12.393 1.00 89.50 435 ASP A N 1
ATOM 3165 C CA . ASP A 1 435 ? 24.579 -4.193 -11.861 1.00 89.50 435 ASP A CA 1
ATOM 3166 C C . ASP A 1 435 ? 23.737 -4.730 -10.694 1.00 89.50 435 ASP A C 1
ATOM 3168 O O . ASP A 1 435 ? 23.384 -5.911 -10.658 1.00 89.50 435 ASP A O 1
ATOM 3172 N N . GLU A 1 436 ? 23.297 -3.838 -9.809 1.00 95.06 436 GLU A N 1
ATOM 3173 C CA . GLU A 1 436 ? 22.463 -4.172 -8.650 1.00 95.06 436 GLU A CA 1
ATOM 3174 C C . GLU A 1 436 ? 20.990 -4.432 -9.001 1.00 95.06 436 GLU A C 1
ATOM 3176 O O . GLU A 1 436 ? 20.252 -5.040 -8.224 1.00 95.06 436 GLU A O 1
ATOM 3181 N N . MET A 1 437 ? 20.525 -4.021 -10.185 1.00 94.94 437 MET A N 1
ATOM 3182 C CA . MET A 1 437 ? 19.127 -4.224 -10.580 1.00 94.94 437 MET A CA 1
ATOM 3183 C C . MET A 1 437 ? 18.797 -5.686 -10.908 1.00 94.94 437 MET A C 1
ATOM 3185 O O . MET A 1 437 ? 17.631 -6.082 -10.846 1.00 94.94 437 MET A O 1
ATOM 3189 N N . THR A 1 438 ? 19.785 -6.486 -11.305 1.00 95.12 438 THR A N 1
ATOM 3190 C CA . THR A 1 438 ? 19.591 -7.822 -11.898 1.00 95.12 438 THR A CA 1
ATOM 3191 C C . THR A 1 438 ? 18.904 -8.794 -10.938 1.00 95.12 438 THR A C 1
ATOM 3193 O O . THR A 1 438 ? 17.886 -9.405 -11.280 1.00 95.12 438 THR A O 1
ATOM 3196 N N . GLU A 1 439 ? 19.389 -8.893 -9.700 1.00 95.12 439 GLU A N 1
ATOM 3197 C CA . GLU A 1 439 ? 18.804 -9.767 -8.685 1.00 95.12 439 GLU A CA 1
ATOM 3198 C C . GLU A 1 439 ? 17.382 -9.326 -8.306 1.00 95.12 439 GLU A C 1
ATOM 3200 O O . GLU A 1 439 ? 16.457 -10.144 -8.226 1.00 95.12 439 GLU A O 1
ATOM 3205 N N . HIS A 1 440 ? 17.175 -8.022 -8.120 1.00 96.31 440 HIS A N 1
ATOM 3206 C CA . HIS A 1 440 ? 15.867 -7.477 -7.772 1.00 96.31 440 HIS A CA 1
ATOM 3207 C C . HIS A 1 440 ? 14.844 -7.651 -8.897 1.00 96.31 440 HIS A C 1
ATOM 3209 O O . HIS A 1 440 ? 13.683 -7.955 -8.614 1.00 96.31 440 HIS A O 1
ATOM 3215 N N . ALA A 1 441 ? 15.263 -7.534 -10.157 1.00 96.19 441 ALA A N 1
ATOM 3216 C CA . ALA A 1 441 ? 14.401 -7.757 -11.310 1.00 96.19 441 ALA A CA 1
ATOM 3217 C C . ALA A 1 441 ? 14.021 -9.236 -11.467 1.00 96.19 441 ALA A C 1
ATOM 3219 O O . ALA A 1 441 ? 12.851 -9.531 -11.703 1.00 96.19 441 ALA A O 1
ATOM 3220 N N . ARG A 1 442 ? 14.950 -10.176 -11.228 1.00 96.06 442 ARG A N 1
ATOM 3221 C CA . ARG A 1 442 ? 14.638 -11.619 -11.156 1.00 96.06 442 ARG A CA 1
ATOM 3222 C C . ARG A 1 442 ? 13.589 -11.915 -10.087 1.00 96.06 442 ARG A C 1
ATOM 3224 O O . ARG A 1 442 ? 12.641 -12.658 -10.336 1.00 96.06 442 ARG A O 1
ATOM 3231 N N . ARG A 1 443 ? 13.748 -11.334 -8.892 1.00 94.56 443 ARG A N 1
ATOM 3232 C CA . ARG A 1 443 ? 12.773 -11.476 -7.796 1.00 94.56 443 ARG A CA 1
ATOM 3233 C C . ARG A 1 443 ? 11.408 -10.913 -8.206 1.00 94.56 443 ARG A C 1
ATOM 3235 O O . ARG A 1 443 ? 10.416 -11.621 -8.076 1.00 94.56 443 ARG A O 1
ATOM 3242 N N . LEU A 1 444 ? 11.365 -9.695 -8.751 1.00 93.31 444 LEU A N 1
ATOM 3243 C CA . LEU A 1 444 ? 10.124 -9.060 -9.206 1.00 93.31 444 LEU A CA 1
ATOM 3244 C C . LEU A 1 444 ? 9.417 -9.884 -10.292 1.00 93.31 444 LEU A C 1
ATOM 3246 O O . LEU A 1 444 ? 8.211 -10.088 -10.208 1.00 93.31 444 LEU A O 1
ATOM 3250 N N . MET A 1 445 ? 10.161 -10.401 -11.270 1.00 94.00 445 MET A N 1
ATOM 3251 C CA . MET A 1 445 ? 9.616 -11.236 -12.341 1.00 94.00 445 MET A CA 1
ATOM 3252 C C . MET A 1 445 ? 9.015 -12.543 -11.812 1.00 94.00 445 MET A C 1
ATOM 3254 O O . MET A 1 445 ? 7.964 -12.953 -12.286 1.00 94.00 445 MET A O 1
ATOM 3258 N N . ARG A 1 446 ? 9.613 -13.178 -10.793 1.00 92.25 446 ARG A N 1
ATOM 3259 C CA . ARG A 1 446 ? 8.999 -14.353 -10.144 1.00 92.25 446 ARG A CA 1
ATOM 3260 C C . ARG A 1 446 ? 7.710 -14.010 -9.401 1.00 92.25 446 ARG A C 1
ATOM 3262 O O . ARG A 1 446 ? 6.792 -14.817 -9.379 1.00 92.25 446 ARG A O 1
ATOM 3269 N N . MET A 1 447 ? 7.654 -12.830 -8.788 1.00 88.44 447 MET A N 1
ATOM 3270 C CA . MET A 1 447 ? 6.489 -12.368 -8.026 1.00 88.44 447 MET A CA 1
ATOM 3271 C C . MET A 1 447 ? 5.338 -11.899 -8.926 1.00 88.44 447 MET A C 1
ATOM 3273 O O . MET A 1 447 ? 4.183 -11.963 -8.520 1.00 88.44 447 MET A O 1
ATOM 3277 N N . ALA A 1 448 ? 5.645 -11.403 -10.125 1.00 87.88 448 ALA A N 1
ATOM 3278 C CA . ALA A 1 448 ? 4.675 -10.858 -11.069 1.00 87.88 448 ALA A CA 1
ATOM 3279 C C . ALA A 1 448 ? 5.020 -11.277 -12.518 1.00 87.88 448 ALA A C 1
ATOM 3281 O O . ALA A 1 448 ? 5.393 -10.431 -13.335 1.00 87.88 448 ALA A O 1
ATOM 3282 N N . PRO A 1 449 ? 4.912 -12.578 -12.854 1.00 90.25 449 PRO A N 1
ATOM 3283 C CA . PRO A 1 449 ? 5.438 -13.142 -14.105 1.00 90.25 449 PRO A CA 1
ATOM 3284 C C . PRO A 1 449 ? 4.711 -12.676 -15.371 1.00 90.25 449 PRO A C 1
ATOM 3286 O O . PRO A 1 449 ? 5.255 -12.790 -16.466 1.00 90.25 449 PRO A O 1
ATOM 3289 N N . GLU A 1 450 ? 3.499 -12.141 -15.232 1.00 88.38 450 GLU A N 1
ATOM 3290 C CA . GLU A 1 450 ? 2.689 -11.630 -16.345 1.00 88.38 450 GLU A CA 1
ATOM 3291 C C . GLU A 1 450 ? 2.584 -10.099 -16.352 1.00 88.38 450 GLU A C 1
ATOM 3293 O O . GLU A 1 450 ? 1.932 -9.528 -17.223 1.00 88.38 450 GLU A O 1
ATOM 3298 N N . ASP A 1 451 ? 3.212 -9.411 -15.392 1.00 84.69 451 ASP A N 1
ATOM 3299 C CA . ASP A 1 451 ? 3.130 -7.956 -15.286 1.00 84.69 451 ASP A CA 1
ATOM 3300 C C . ASP A 1 451 ? 4.097 -7.278 -16.281 1.00 84.69 451 ASP A C 1
ATOM 3302 O O . ASP A 1 451 ? 5.320 -7.414 -16.157 1.00 84.69 451 ASP A O 1
ATOM 3306 N N . PRO A 1 452 ? 3.607 -6.493 -17.262 1.00 86.12 452 PRO A N 1
ATOM 3307 C CA . PRO A 1 452 ? 4.477 -5.896 -18.274 1.00 86.12 452 PRO A CA 1
ATOM 3308 C C . PRO A 1 452 ? 5.513 -4.910 -17.716 1.00 86.12 452 PRO A C 1
ATOM 3310 O O . PRO A 1 452 ? 6.512 -4.627 -18.376 1.00 86.12 452 PRO A O 1
ATOM 3313 N N . GLN A 1 453 ? 5.300 -4.325 -16.535 1.00 85.12 453 GLN A N 1
ATOM 3314 C CA . GLN A 1 453 ? 6.294 -3.470 -15.888 1.00 85.12 453 GLN A CA 1
ATOM 3315 C C . GLN A 1 453 ? 7.416 -4.307 -15.271 1.00 85.12 453 GLN A C 1
ATOM 3317 O O . GLN A 1 453 ? 8.583 -3.996 -15.510 1.00 85.12 453 GLN A O 1
ATOM 3322 N N . ALA A 1 454 ? 7.083 -5.384 -14.556 1.00 87.44 454 ALA A N 1
ATOM 3323 C CA . ALA A 1 454 ? 8.063 -6.332 -14.023 1.00 87.44 454 ALA A CA 1
ATOM 3324 C C . ALA A 1 454 ? 8.970 -6.899 -15.126 1.00 87.44 454 ALA A C 1
ATOM 3326 O O . ALA A 1 454 ? 10.196 -6.895 -15.004 1.00 87.44 454 ALA A O 1
ATOM 3327 N N . LEU A 1 455 ? 8.367 -7.306 -16.243 1.00 91.62 455 LEU A N 1
ATOM 3328 C CA . LEU A 1 455 ? 9.080 -7.884 -17.381 1.00 91.62 455 LEU A CA 1
ATOM 3329 C C . LEU A 1 455 ? 9.993 -6.870 -18.080 1.00 91.62 455 LEU A C 1
ATOM 3331 O O . LEU A 1 455 ? 11.112 -7.205 -18.466 1.00 91.62 455 LEU A O 1
ATOM 3335 N N . ARG A 1 456 ? 9.574 -5.602 -18.185 1.00 91.12 456 ARG A N 1
ATOM 3336 C CA . ARG A 1 456 ? 10.440 -4.530 -18.704 1.00 91.12 456 ARG A CA 1
ATOM 3337 C C . ARG A 1 456 ? 11.638 -4.262 -17.800 1.00 91.12 456 ARG A C 1
ATOM 3339 O O . ARG A 1 456 ? 12.723 -4.040 -18.332 1.00 91.12 456 ARG A O 1
ATOM 3346 N N . PHE A 1 457 ? 11.473 -4.318 -16.476 1.00 91.19 457 PHE A N 1
ATOM 3347 C CA . PHE A 1 457 ? 12.614 -4.227 -15.563 1.00 91.19 457 PHE A CA 1
ATOM 3348 C C . PHE A 1 457 ? 13.586 -5.387 -15.768 1.00 91.19 457 PHE A C 1
ATOM 3350 O O . PHE A 1 457 ? 14.776 -5.132 -15.872 1.00 91.19 457 PHE A O 1
ATOM 3357 N N . ALA A 1 458 ? 13.114 -6.630 -15.913 1.00 94.31 458 ALA A N 1
ATOM 3358 C CA . ALA A 1 458 ? 13.994 -7.764 -16.219 1.00 94.31 458 ALA A CA 1
ATOM 3359 C C . ALA A 1 458 ? 14.801 -7.541 -17.509 1.00 94.31 458 ALA A C 1
ATOM 3361 O O . ALA A 1 458 ? 16.018 -7.715 -17.514 1.00 94.31 458 ALA A O 1
ATOM 3362 N N . ILE A 1 459 ? 14.150 -7.059 -18.571 1.00 93.38 459 ILE A N 1
ATOM 3363 C CA . ILE A 1 459 ? 14.805 -6.756 -19.851 1.00 93.38 459 ILE A CA 1
ATOM 3364 C C . ILE A 1 459 ? 15.859 -5.654 -19.702 1.00 93.38 459 ILE A C 1
ATOM 3366 O O . ILE A 1 459 ? 16.998 -5.825 -20.130 1.00 93.38 459 ILE A O 1
ATOM 3370 N N . GLN A 1 460 ? 15.502 -4.533 -19.074 1.00 90.56 460 GLN A N 1
ATOM 3371 C CA . GLN A 1 460 ? 16.414 -3.404 -18.871 1.00 90.56 460 GLN A CA 1
ATOM 3372 C C . GLN A 1 460 ? 17.590 -3.766 -17.962 1.00 90.56 460 GLN A C 1
ATOM 3374 O O . GLN A 1 460 ? 18.729 -3.443 -18.294 1.00 90.56 460 GLN A O 1
ATOM 3379 N N . SER A 1 461 ? 17.332 -4.478 -16.863 1.00 93.31 461 SER A N 1
ATOM 3380 C CA . SER A 1 461 ? 18.368 -4.974 -15.957 1.00 93.31 461 SER A CA 1
ATOM 3381 C C . SER A 1 461 ? 19.299 -5.963 -16.645 1.00 93.31 461 SER A C 1
ATOM 3383 O O . SER A 1 461 ? 20.501 -5.889 -16.444 1.00 93.31 461 SER A O 1
ATOM 3385 N N . GLY A 1 462 ? 18.777 -6.880 -17.465 1.00 93.44 462 GLY A N 1
ATOM 3386 C CA . GLY A 1 462 ? 19.609 -7.845 -18.181 1.00 93.44 462 GLY A CA 1
ATOM 3387 C C . GLY A 1 462 ? 20.514 -7.178 -19.219 1.00 93.44 462 GLY A C 1
ATOM 3388 O O . GLY A 1 462 ? 21.700 -7.477 -19.297 1.00 93.44 462 GLY A O 1
ATOM 3389 N N . VAL A 1 463 ? 19.983 -6.213 -19.974 1.00 91.44 463 VAL A N 1
ATOM 3390 C CA . VAL A 1 463 ? 20.753 -5.480 -20.990 1.00 91.44 463 VAL A CA 1
ATOM 3391 C C . VAL A 1 463 ? 21.813 -4.578 -20.355 1.00 91.44 463 VAL A C 1
ATOM 3393 O O . VAL A 1 463 ? 22.987 -4.668 -20.707 1.00 91.44 463 VAL A O 1
ATOM 3396 N N . TRP A 1 464 ? 21.428 -3.703 -19.423 1.00 90.56 464 TRP A N 1
ATOM 3397 C CA . TRP A 1 464 ? 22.364 -2.733 -18.843 1.00 90.56 464 TRP A CA 1
ATOM 3398 C C . TRP A 1 464 ? 23.213 -3.301 -17.701 1.00 90.56 464 TRP A C 1
ATOM 3400 O O . TRP A 1 464 ? 24.293 -2.779 -17.444 1.00 90.56 464 TRP A O 1
ATOM 3410 N N . GLY A 1 465 ? 22.761 -4.369 -17.044 1.00 91.94 465 GLY A N 1
ATOM 3411 C CA . GLY A 1 465 ? 23.491 -5.093 -15.999 1.00 91.94 465 GLY A CA 1
ATOM 3412 C C . GLY A 1 465 ? 24.363 -6.240 -16.520 1.00 91.94 465 GLY A C 1
ATOM 3413 O O . GLY A 1 465 ? 24.879 -7.007 -15.715 1.00 91.94 465 GLY A O 1
ATOM 3414 N N . ASN A 1 466 ? 24.541 -6.363 -17.843 1.00 91.88 466 ASN A N 1
ATOM 3415 C CA . ASN A 1 466 ? 25.389 -7.375 -18.490 1.00 91.88 466 ASN A CA 1
ATOM 3416 C C . ASN A 1 466 ? 24.989 -8.838 -18.181 1.00 91.88 466 ASN A C 1
ATOM 3418 O O . ASN A 1 466 ? 25.833 -9.713 -18.005 1.00 91.88 466 ASN A O 1
ATOM 3422 N N . GLU A 1 467 ? 23.683 -9.097 -18.142 1.00 95.62 467 GLU A N 1
ATOM 3423 C CA . GLU A 1 467 ? 23.047 -10.388 -17.854 1.00 95.62 467 GLU A CA 1
ATOM 3424 C C . GLU A 1 467 ? 22.053 -10.732 -18.988 1.00 95.62 467 GLU A C 1
ATOM 3426 O O . GLU A 1 467 ? 20.831 -10.652 -18.813 1.00 95.62 467 GLU A O 1
ATOM 3431 N N . PRO A 1 468 ? 22.546 -11.080 -20.194 1.00 95.12 468 PRO A N 1
ATOM 3432 C CA . PRO A 1 468 ? 21.710 -11.234 -21.389 1.00 95.12 468 PRO A CA 1
ATOM 3433 C C . PRO A 1 468 ? 20.657 -12.341 -21.252 1.00 95.12 468 PRO A C 1
ATOM 3435 O O . PRO A 1 468 ? 19.574 -12.240 -21.827 1.00 95.12 468 PRO A O 1
ATOM 3438 N N . GLU A 1 469 ? 20.927 -13.370 -20.448 1.00 96.62 469 GLU A N 1
ATOM 3439 C CA . GLU A 1 469 ? 19.970 -14.446 -20.174 1.00 96.62 469 GLU A CA 1
ATOM 3440 C C . GLU A 1 469 ? 18.699 -13.925 -19.493 1.00 96.62 469 GLU A C 1
ATOM 3442 O O . GLU A 1 469 ? 17.594 -14.303 -19.887 1.00 96.62 469 GLU A O 1
ATOM 3447 N N . LEU A 1 470 ? 18.843 -12.999 -18.535 1.00 96.31 470 LEU A N 1
ATOM 3448 C CA . LEU A 1 470 ? 17.716 -12.348 -17.865 1.00 96.31 470 LEU A CA 1
ATOM 3449 C C . LEU A 1 470 ? 16.905 -11.498 -18.849 1.00 96.31 470 LEU A C 1
ATOM 3451 O O . LEU A 1 470 ? 15.673 -11.488 -18.791 1.00 96.31 470 LEU A O 1
ATOM 3455 N N . ALA A 1 471 ? 17.581 -10.811 -19.774 1.00 95.56 471 ALA A N 1
ATOM 3456 C CA . ALA A 1 471 ? 16.898 -10.019 -20.789 1.00 95.56 471 ALA A CA 1
ATOM 3457 C C . ALA A 1 471 ? 16.064 -10.895 -21.733 1.00 95.56 471 ALA A C 1
ATOM 3459 O O . ALA A 1 471 ? 14.902 -10.586 -22.003 1.00 95.56 471 ALA A O 1
ATOM 3460 N N . GLU A 1 472 ? 16.620 -12.019 -22.185 1.00 97.62 472 GLU A N 1
ATOM 3461 C CA . GLU A 1 472 ? 15.914 -12.966 -23.050 1.00 97.62 472 GLU A CA 1
ATOM 3462 C C . GLU A 1 472 ? 14.795 -13.723 -22.320 1.00 97.62 472 GLU A C 1
ATOM 3464 O O . GLU A 1 472 ? 13.780 -14.076 -22.925 1.00 97.62 472 GLU A O 1
ATOM 3469 N N . GLU A 1 473 ? 14.947 -13.994 -21.023 1.00 97.00 473 GLU A N 1
ATOM 3470 C CA . GLU A 1 473 ? 13.878 -14.551 -20.189 1.00 97.00 473 GLU A CA 1
ATOM 3471 C C . GLU A 1 473 ? 12.710 -13.564 -20.052 1.00 97.00 473 GLU A C 1
ATOM 3473 O O . GLU A 1 473 ? 11.569 -13.909 -20.380 1.00 97.00 473 GLU A O 1
ATOM 3478 N N . GLY A 1 474 ? 13.003 -12.314 -19.678 1.00 95.25 474 GLY A N 1
ATOM 3479 C CA . GLY A 1 474 ? 12.007 -11.248 -19.577 1.00 95.25 474 GLY A CA 1
ATOM 3480 C C . GLY A 1 474 ? 11.305 -10.971 -20.909 1.00 95.25 474 GLY A C 1
ATOM 3481 O O . GLY A 1 474 ? 10.087 -10.806 -20.944 1.00 95.25 474 GLY A O 1
ATOM 3482 N N . TYR A 1 475 ? 12.038 -10.998 -22.027 1.00 96.25 475 TYR A N 1
ATOM 3483 C CA . TYR A 1 475 ? 11.469 -10.851 -23.369 1.00 96.25 475 TYR A CA 1
ATOM 3484 C C . TYR A 1 475 ? 10.514 -11.988 -23.732 1.00 96.25 475 TYR A C 1
ATOM 3486 O O . TYR A 1 475 ? 9.406 -11.727 -24.201 1.00 96.25 475 TYR A O 1
ATOM 3494 N N . ARG A 1 476 ? 10.901 -13.248 -23.491 1.00 96.81 476 ARG A N 1
ATOM 3495 C CA . ARG A 1 476 ? 10.042 -14.412 -23.765 1.00 96.81 476 ARG A CA 1
ATOM 3496 C C . ARG A 1 476 ? 8.749 -14.370 -22.958 1.00 96.81 476 ARG A C 1
ATOM 3498 O O . ARG A 1 476 ? 7.699 -14.735 -23.486 1.00 96.81 476 ARG A O 1
ATOM 3505 N N . ALA A 1 477 ? 8.813 -13.924 -21.707 1.00 94.75 477 ALA A N 1
ATOM 3506 C CA . ALA A 1 477 ? 7.625 -13.704 -20.892 1.00 94.75 477 ALA A CA 1
ATOM 3507 C C . ALA A 1 477 ? 6.785 -12.526 -21.422 1.00 94.75 477 ALA A C 1
ATOM 3509 O O . ALA A 1 477 ? 5.573 -12.670 -21.591 1.00 94.75 477 ALA A O 1
ATOM 3510 N N . LEU A 1 478 ? 7.413 -11.402 -21.793 1.00 90.88 478 LEU A N 1
ATOM 3511 C CA . LEU A 1 478 ? 6.706 -10.225 -22.317 1.00 90.88 478 LEU A CA 1
ATOM 3512 C C . LEU A 1 478 ? 6.015 -10.517 -23.648 1.00 90.88 478 LEU A C 1
ATOM 3514 O O . LEU A 1 478 ? 4.911 -10.044 -23.877 1.00 90.88 478 LEU A O 1
ATOM 3518 N N . LEU A 1 479 ? 6.624 -11.334 -24.506 1.00 93.75 479 LEU A N 1
ATOM 3519 C CA . LEU A 1 479 ? 6.025 -11.765 -25.767 1.00 93.75 479 LEU A CA 1
ATOM 3520 C C . LEU A 1 479 ? 4.714 -12.530 -25.558 1.00 93.75 479 LEU A C 1
ATOM 3522 O O . LEU A 1 479 ? 3.811 -12.408 -26.380 1.00 93.75 479 LEU A O 1
ATOM 3526 N N . LYS A 1 480 ? 4.597 -13.293 -24.466 1.00 93.50 480 LYS A N 1
ATOM 3527 C CA . LYS A 1 480 ? 3.358 -13.993 -24.104 1.00 93.50 480 LYS A CA 1
ATOM 3528 C C . LYS A 1 480 ? 2.330 -13.041 -23.490 1.00 93.50 480 LYS A C 1
ATOM 3530 O O . LYS A 1 480 ? 1.159 -13.124 -23.844 1.00 93.50 480 LYS A O 1
ATOM 3535 N N . ALA A 1 481 ? 2.768 -12.150 -22.599 1.00 87.31 481 ALA A N 1
ATOM 3536 C CA . ALA A 1 481 ? 1.887 -11.265 -21.836 1.00 87.31 481 ALA A CA 1
ATOM 3537 C C . ALA A 1 481 ? 1.380 -10.048 -22.639 1.00 87.31 481 ALA A C 1
ATOM 3539 O O . ALA A 1 481 ? 0.200 -9.709 -22.581 1.00 87.31 481 ALA A O 1
ATOM 3540 N N . ASP A 1 482 ? 2.253 -9.390 -23.409 1.00 86.31 482 ASP A N 1
ATOM 3541 C CA . ASP A 1 482 ? 1.928 -8.237 -24.257 1.00 86.31 482 ASP A CA 1
ATOM 3542 C C . ASP A 1 482 ? 2.771 -8.233 -25.554 1.00 86.31 482 ASP A C 1
ATOM 3544 O O . ASP A 1 482 ? 3.816 -7.569 -25.645 1.00 86.31 482 ASP A O 1
ATOM 3548 N N . PRO A 1 483 ? 2.296 -8.922 -26.612 1.00 87.19 483 PRO A N 1
ATOM 3549 C CA . PRO A 1 483 ? 2.989 -8.989 -27.897 1.00 87.19 483 PRO A CA 1
ATOM 3550 C C . PRO A 1 483 ? 3.273 -7.621 -28.537 1.00 87.19 483 PRO A C 1
ATOM 3552 O O . PRO A 1 483 ? 4.223 -7.493 -29.308 1.00 87.19 483 PRO A O 1
ATOM 3555 N N . ARG A 1 484 ? 2.476 -6.582 -28.235 1.00 85.56 484 ARG A N 1
ATOM 3556 C CA . ARG A 1 484 ? 2.661 -5.246 -28.831 1.00 85.56 484 ARG A CA 1
ATOM 3557 C C . ARG A 1 484 ? 3.891 -4.556 -28.256 1.00 85.56 484 ARG A C 1
ATOM 3559 O O . ARG A 1 484 ? 4.611 -3.876 -28.982 1.00 85.56 484 ARG A O 1
ATOM 3566 N N . GLN A 1 485 ? 4.133 -4.725 -26.958 1.00 81.81 485 GLN A N 1
ATOM 3567 C CA . GLN A 1 485 ? 5.324 -4.182 -26.304 1.00 81.81 485 GLN A CA 1
ATOM 3568 C C . GLN A 1 485 ? 6.578 -5.008 -26.604 1.00 81.81 485 GLN A C 1
ATOM 3570 O O . GLN A 1 485 ? 7.680 -4.455 -26.630 1.00 81.81 485 GLN A O 1
ATOM 3575 N N . ALA A 1 486 ? 6.421 -6.301 -26.893 1.00 80.31 486 ALA A N 1
ATOM 3576 C CA . ALA A 1 486 ? 7.536 -7.193 -27.189 1.00 80.31 486 ALA A CA 1
ATOM 3577 C C . ALA A 1 486 ? 8.361 -6.739 -28.406 1.00 80.31 486 ALA A C 1
ATOM 3579 O O . ALA A 1 486 ? 9.585 -6.806 -28.370 1.00 80.31 486 ALA A O 1
ATOM 3580 N N . GLU A 1 487 ? 7.742 -6.199 -29.459 1.00 82.44 487 GLU A N 1
ATOM 3581 C CA . GLU A 1 487 ? 8.488 -5.709 -30.630 1.00 82.44 487 GLU A CA 1
ATOM 3582 C C . GLU A 1 487 ? 9.457 -4.566 -30.267 1.00 82.44 487 GLU A C 1
ATOM 3584 O O . GLU A 1 487 ? 10.611 -4.541 -30.700 1.00 82.44 487 GLU A O 1
ATOM 3589 N N . ALA A 1 488 ? 9.012 -3.628 -29.424 1.00 83.31 488 ALA A N 1
ATOM 3590 C CA . ALA A 1 488 ? 9.869 -2.558 -28.923 1.00 83.31 488 ALA A CA 1
ATOM 3591 C C . ALA A 1 488 ? 10.972 -3.096 -28.000 1.00 83.31 488 ALA A C 1
ATOM 3593 O O . ALA A 1 488 ? 12.107 -2.626 -28.071 1.00 83.31 488 ALA A O 1
ATOM 3594 N N . ALA A 1 489 ? 10.657 -4.100 -27.180 1.00 83.75 489 ALA A N 1
ATOM 3595 C CA . ALA A 1 489 ? 11.628 -4.742 -26.306 1.00 83.75 489 ALA A CA 1
ATOM 3596 C C . ALA A 1 489 ? 12.716 -5.499 -27.085 1.00 83.75 489 ALA A C 1
ATOM 3598 O O . ALA A 1 489 ? 13.887 -5.377 -26.745 1.00 83.75 489 ALA A O 1
ATOM 3599 N N . ARG A 1 490 ? 12.365 -6.201 -28.173 1.00 92.25 490 ARG A N 1
ATOM 3600 C CA . ARG A 1 490 ? 13.340 -6.865 -29.055 1.00 92.25 490 ARG A CA 1
ATOM 3601 C C . ARG A 1 490 ? 14.332 -5.864 -29.641 1.00 92.25 490 ARG A C 1
ATOM 3603 O O . ARG A 1 490 ? 15.535 -6.046 -29.497 1.00 92.25 490 ARG A O 1
ATOM 3610 N N . ARG A 1 491 ? 13.828 -4.751 -30.196 1.00 88.50 491 ARG A N 1
ATOM 3611 C CA . ARG A 1 491 ? 14.676 -3.653 -30.697 1.00 88.50 491 ARG A CA 1
ATOM 3612 C C . ARG A 1 491 ? 15.619 -3.110 -29.625 1.00 88.50 491 ARG A C 1
ATOM 3614 O O . ARG A 1 491 ? 16.766 -2.804 -29.928 1.00 88.50 491 ARG A O 1
ATOM 3621 N N . PHE A 1 492 ? 15.132 -2.977 -28.393 1.00 88.31 492 PHE A N 1
ATOM 3622 C CA . PHE A 1 492 ? 15.950 -2.522 -27.274 1.00 88.31 492 PHE A CA 1
ATOM 3623 C C . PHE A 1 492 ? 17.062 -3.518 -26.922 1.00 88.31 492 PHE A C 1
ATOM 3625 O O . PHE A 1 492 ? 18.172 -3.080 -26.661 1.00 88.31 492 PHE A O 1
ATOM 3632 N N . ILE A 1 493 ? 16.803 -4.828 -26.946 1.00 90.19 493 ILE A N 1
ATOM 3633 C CA . ILE A 1 493 ? 17.837 -5.840 -26.670 1.00 90.19 493 ILE A CA 1
ATOM 3634 C C . ILE A 1 493 ? 18.884 -5.876 -27.793 1.00 90.19 493 ILE A C 1
ATOM 3636 O O . ILE A 1 493 ? 20.077 -5.926 -27.509 1.00 90.19 493 ILE A O 1
ATOM 3640 N N . ASP A 1 494 ? 18.456 -5.807 -29.057 1.00 90.62 494 ASP A N 1
ATOM 3641 C CA . ASP A 1 494 ? 19.361 -5.888 -30.216 1.00 90.62 494 ASP A CA 1
ATOM 3642 C C . ASP A 1 494 ? 20.258 -4.654 -30.371 1.00 90.62 494 ASP A C 1
ATOM 3644 O O . ASP A 1 494 ? 21.394 -4.752 -30.834 1.00 90.62 494 ASP A O 1
ATOM 3648 N N . ALA A 1 495 ? 19.734 -3.478 -30.022 1.00 89.25 495 ALA A N 1
ATOM 3649 C CA . ALA A 1 495 ? 20.392 -2.195 -30.236 1.00 89.25 495 ALA A CA 1
ATOM 3650 C C . ALA A 1 495 ? 20.147 -1.253 -29.052 1.00 89.25 495 ALA A C 1
ATOM 3652 O O . ALA A 1 495 ? 19.570 -0.169 -29.192 1.00 89.25 495 ALA A O 1
ATOM 3653 N N . ALA A 1 496 ? 20.574 -1.686 -27.867 1.00 83.25 496 ALA A N 1
ATOM 3654 C CA . ALA A 1 496 ? 20.401 -0.915 -26.648 1.00 83.25 496 ALA A CA 1
ATOM 3655 C C . ALA A 1 496 ? 21.173 0.413 -26.713 1.00 83.25 496 ALA A C 1
ATOM 3657 O O . ALA A 1 496 ? 22.359 0.420 -27.063 1.00 83.25 496 ALA A O 1
ATOM 3658 N N . PRO A 1 497 ? 20.558 1.549 -26.332 1.00 82.44 497 PRO A N 1
ATOM 3659 C CA . PRO A 1 497 ? 21.331 2.750 -26.064 1.00 82.44 497 PRO A CA 1
ATOM 3660 C C . PRO A 1 497 ? 22.294 2.492 -24.891 1.00 82.44 497 PRO A C 1
ATOM 3662 O O . PRO A 1 497 ? 21.993 1.661 -24.021 1.00 82.44 497 PRO A O 1
ATOM 3665 N N . PRO A 1 498 ? 23.426 3.221 -24.825 1.00 80.12 498 PRO A N 1
ATOM 3666 C CA . PRO A 1 498 ? 24.311 3.138 -23.674 1.00 80.12 498 PRO A CA 1
ATOM 3667 C C . PRO A 1 498 ? 23.528 3.431 -22.395 1.00 80.12 498 PRO A C 1
ATOM 3669 O O . PRO A 1 498 ? 22.609 4.258 -22.393 1.00 80.12 498 PRO A O 1
ATOM 3672 N N . ALA A 1 499 ? 23.908 2.749 -21.317 1.00 76.62 499 ALA A N 1
ATOM 3673 C CA . ALA A 1 499 ? 23.304 2.946 -20.013 1.00 76.62 499 ALA A CA 1
ATOM 3674 C C . ALA A 1 499 ? 23.311 4.447 -19.648 1.00 76.62 499 ALA A C 1
ATOM 3676 O O . ALA A 1 499 ? 24.348 5.109 -19.810 1.00 76.62 499 ALA A O 1
ATOM 3677 N N . PRO A 1 500 ? 22.173 5.009 -19.198 1.00 74.62 500 PRO A N 1
ATOM 3678 C CA . PRO A 1 500 ? 22.116 6.378 -18.707 1.00 74.62 500 PRO A CA 1
ATOM 3679 C C . PRO A 1 500 ? 23.235 6.638 -17.695 1.00 74.62 500 PRO A C 1
ATOM 3681 O O . PRO A 1 500 ? 23.446 5.848 -16.777 1.00 74.62 500 PRO A O 1
ATOM 3684 N N . ARG A 1 501 ? 23.976 7.739 -17.867 1.00 70.00 501 ARG A N 1
ATOM 3685 C CA . ARG A 1 501 ? 25.023 8.113 -16.908 1.00 70.00 501 ARG A CA 1
ATOM 3686 C C . ARG A 1 501 ? 24.390 8.447 -15.559 1.00 70.00 501 ARG A C 1
ATOM 3688 O O . ARG A 1 501 ? 23.340 9.089 -15.528 1.00 70.00 501 ARG A O 1
ATOM 3695 N N . ARG A 1 502 ? 25.072 8.054 -14.479 1.00 68.69 502 ARG A N 1
ATOM 3696 C CA . ARG A 1 502 ? 24.748 8.440 -13.100 1.00 68.69 502 ARG A CA 1
ATOM 3697 C C . ARG A 1 502 ? 24.615 9.965 -13.041 1.00 68.69 502 ARG A C 1
ATOM 3699 O O . ARG A 1 502 ? 25.558 10.661 -13.425 1.00 68.69 502 ARG A O 1
ATOM 3706 N N . ARG A 1 503 ? 23.416 10.441 -12.697 1.00 55.78 503 ARG A N 1
ATOM 3707 C CA . ARG A 1 503 ? 23.120 11.868 -12.534 1.00 55.78 503 ARG A CA 1
ATOM 3708 C C . ARG A 1 503 ? 23.624 12.374 -11.196 1.00 55.78 503 ARG A C 1
ATOM 3710 O O . ARG A 1 503 ? 23.584 11.577 -10.232 1.00 55.78 503 ARG A O 1
#